Protein AF-0000000087191182 (afdb_homodimer)

Foldseek 3Di:
DLVVLVVLLVVLVCLLVVQQPPDPPPDDPPRSFNALLSLLVSLLSLVVSLVCLLQVLQLVLLVVLQVVFFQLLFWDPLNVCQQLVVLVVVVVVDDPVCCVVCSVVSSVCSNRDGGRRGDSNDQPDPPPQQALVSVQVSCVSLVADRLCVLLPPLNVCRVVSRVSSVCCVVVVDHSSRSSVVDGSVRSVVNSVSSSVSVSSVVVRSCVLSVDPVSTGPDD/DLVLLVVLLVVLVCLLVVQQPDPPPDDDPPRSFRALLSLLVSLLSLVVSLVCLQQVLQLVLLVVLQVVFFQLLFWDPLNVCQQLVVLVVVVVVDDPVCCVVCSVVSSVCSNRDGGRRGDSNDQPDPPPQFALVSVQVSCVSLVADRLCVLLPPLNVCRVVSRVSSVCCVVVVDHSSRSSVVDGSVRSVVNSVSSSVSVSSVVVRSCVLSVDPVSTGPDD

InterPro domains:
  IPR041519 RiboL-PSP-HEPN [PF18735] (5-181)

Secondary structure (DSSP, 8-state):
-HHHHHHHHHHHHHHHHHTT-----SS--------HHHHHHHHHHHHHHHHHHHHHHHHHHHHHHHHT---GGGB-HHHHHHHHHHHHHHHHTS-GGGGTTTHHHHHHHHHT-SS----TT-----SSTTSHHHHHHHHHHHTPPPHHHHHGGGGGGHHHHHHHHHHHHTTSS-HHHHHTT--HHHHHHHHHHHHHHHHHHHHHHHHHTTSGGGTB---/-HHHHHHHHHHHHHHHHHTT-----SS--------HHHHHHHHHHHHHHHHHHHHHHHHHHHHHHHHT---GGGB-HHHHHHHHHHHHHHHHTS-GGGGTTTHHHHHHHHHT-SS----TT-----SSTTSHHHHHHHHHHHTPPPHHHHHGGGGGGHHHHHHHHHHHHTTSS-HHHHHTT--HHHHHHHHHHHHHHHHHHHHHHHHHTTSGGGTB---

Organism: Streptomyces mobaraensis (NCBI:txid35621)

Structure (mmCIF, N/CA/C/O backbone):
data_AF-0000000087191182-model_v1
#
loop_
_entity.id
_entity.type
_entity.pdbx_description
1 polymer 'RiboL-PSP-HEPN domain-containing protein'
#
loop_
_atom_site.group_PDB
_atom_site.id
_atom_site.type_symbol
_atom_site.label_atom_id
_atom_site.label_alt_id
_atom_site.label_comp_id
_atom_site.label_asym_id
_atom_site.label_entity_id
_atom_site.label_seq_id
_atom_site.pdbx_PDB_ins_code
_atom_site.Cartn_x
_atom_site.Cartn_y
_atom_site.Cartn_z
_atom_site.occupancy
_atom_site.B_iso_or_equiv
_atom_site.auth_seq_id
_atom_site.auth_comp_id
_atom_site.auth_asym_id
_atom_site.auth_atom_id
_atom_site.pdbx_PDB_model_num
ATOM 1 N N . MET A 1 1 ? 7.617 31.594 4.793 1 85.62 1 MET A N 1
ATOM 2 C CA . MET A 1 1 ? 6.531 31.047 5.598 1 85.62 1 MET A CA 1
ATOM 3 C C . MET A 1 1 ? 6.227 31.938 6.793 1 85.62 1 MET A C 1
ATOM 5 O O . MET A 1 1 ? 5.07 32.281 7.043 1 85.62 1 MET A O 1
ATOM 9 N N . GLU A 1 2 ? 7.305 32.469 7.355 1 89.81 2 GLU A N 1
ATOM 10 C CA . GLU A 1 2 ? 7.137 33.312 8.555 1 89.81 2 GLU A CA 1
ATOM 11 C C . GLU A 1 2 ? 6.453 34.625 8.227 1 89.81 2 GLU A C 1
ATOM 13 O O . GLU A 1 2 ? 5.559 35.062 8.961 1 89.81 2 GLU A O 1
ATOM 18 N N . ASN A 1 3 ? 6.852 35.188 7.09 1 90.38 3 ASN A N 1
ATOM 19 C CA . ASN A 1 3 ? 6.293 36.469 6.707 1 90.38 3 ASN A CA 1
ATOM 20 C C . ASN A 1 3 ? 4.797 36.375 6.434 1 90.38 3 ASN A C 1
ATOM 22 O O . ASN A 1 3 ? 4.027 37.25 6.863 1 90.38 3 ASN A O 1
ATOM 26 N N . GLU A 1 4 ? 4.457 35.375 5.715 1 91.19 4 GLU A N 1
ATOM 27 C CA . GLU A 1 4 ? 3.043 35.188 5.422 1 91.19 4 GLU A CA 1
ATOM 28 C C . GLU A 1 4 ? 2.238 34.969 6.699 1 91.19 4 GLU A C 1
ATOM 30 O O . GLU A 1 4 ? 1.129 35.5 6.84 1 91.19 4 GLU A O 1
ATOM 35 N N . PHE A 1 5 ? 2.801 34.25 7.609 1 95.94 5 PHE A N 1
ATOM 36 C CA . PHE A 1 5 ? 2.127 33.969 8.875 1 95.94 5 PHE A CA 1
ATOM 37 C C . PHE A 1 5 ? 1.956 35.25 9.672 1 95.94 5 PHE A C 1
ATOM 39 O O . PHE A 1 5 ? 0.863 35.562 10.164 1 95.94 5 PHE A O 1
ATOM 46 N N . ARG A 1 6 ? 2.965 36.062 9.742 1 96.19 6 ARG A N 1
ATOM 47 C CA . ARG A 1 6 ? 2.922 37.344 10.484 1 96.19 6 ARG A CA 1
ATOM 48 C C . ARG A 1 6 ? 1.904 38.281 9.867 1 96.19 6 ARG A C 1
ATOM 50 O O . ARG A 1 6 ? 1.251 39.062 10.586 1 96.19 6 ARG A O 1
ATOM 57 N N . GLN A 1 7 ? 1.789 38.219 8.594 1 95.94 7 GLN A N 1
ATOM 58 C CA . GLN A 1 7 ? 0.804 39.062 7.926 1 95.94 7 GLN A CA 1
ATOM 59 C C . GLN A 1 7 ? -0.615 38.688 8.336 1 95.94 7 GLN A C 1
ATOM 61 O O . GLN A 1 7 ? -1.449 39.562 8.586 1 95.94 7 GLN A O 1
ATOM 66 N N . ARG A 1 8 ? -0.852 37.438 8.461 1 94.69 8 ARG A N 1
ATOM 67 C CA . ARG A 1 8 ? -2.18 36.969 8.852 1 94.69 8 ARG A CA 1
ATOM 68 C C . ARG A 1 8 ? -2.463 37.312 10.32 1 94.69 8 ARG A C 1
ATOM 70 O O . ARG A 1 8 ? -3.584 37.688 10.672 1 94.69 8 ARG A O 1
ATOM 77 N N . ILE A 1 9 ? -1.438 37.156 11.133 1 97.44 9 ILE A N 1
ATOM 78 C CA . ILE A 1 9 ? -1.592 37.531 12.539 1 97.44 9 ILE A CA 1
ATOM 79 C C . ILE A 1 9 ? -1.849 39 12.672 1 97.44 9 ILE A C 1
ATOM 81 O O . ILE A 1 9 ? -2.646 39.438 13.516 1 97.44 9 ILE A O 1
ATOM 85 N N . ASN A 1 10 ? -1.204 39.781 11.812 1 96.19 10 ASN A N 1
ATOM 86 C CA . ASN A 1 10 ? -1.39 41.219 11.844 1 96.19 10 ASN A CA 1
ATOM 87 C C . ASN A 1 10 ? -2.826 41.625 11.5 1 96.19 10 ASN A C 1
ATOM 89 O O . ASN A 1 10 ? -3.348 42.594 12.031 1 96.19 10 ASN A O 1
ATOM 93 N N . VAL A 1 11 ? -3.461 40.875 10.625 1 93.25 11 VAL A N 1
ATOM 94 C CA . VAL A 1 11 ? -4.867 41.125 10.305 1 93.25 11 VAL A CA 1
ATOM 95 C C . VAL A 1 11 ? -5.715 40.969 11.57 1 93.25 11 VAL A C 1
ATOM 97 O O . VAL A 1 11 ? -6.648 41.719 11.797 1 93.25 11 VAL A O 1
ATOM 100 N N . VAL A 1 12 ? -5.395 39.969 12.391 1 94.62 12 VAL A N 1
ATOM 101 C CA . VAL A 1 12 ? -6.113 39.75 13.641 1 94.62 12 VAL A CA 1
ATOM 102 C C . VAL A 1 12 ? -5.922 40.969 14.562 1 94.62 12 VAL A C 1
ATOM 104 O O . VAL A 1 12 ? -6.883 41.438 15.156 1 94.62 12 VAL A O 1
ATOM 107 N N . ARG A 1 13 ? -4.703 41.469 14.672 1 94.81 13 ARG A N 1
ATOM 108 C CA . ARG A 1 13 ? -4.398 42.625 15.516 1 94.81 13 ARG A CA 1
ATOM 109 C C . ARG A 1 13 ? -5.152 43.875 15.055 1 94.81 13 ARG A C 1
ATOM 111 O O . ARG A 1 13 ? -5.688 44.625 15.867 1 94.81 13 ARG A O 1
ATOM 118 N N . LYS A 1 14 ? -5.199 44.062 13.773 1 92.81 14 LYS A N 1
ATOM 119 C CA . LYS A 1 14 ? -5.902 45.219 13.219 1 92.81 14 LYS A CA 1
ATOM 120 C C . LYS A 1 14 ? -7.395 45.156 13.531 1 92.81 14 LYS A C 1
ATOM 122 O O . LYS A 1 14 ? -8.016 46.188 13.82 1 92.81 14 LYS A O 1
ATOM 127 N N . LEU A 1 15 ? -7.867 43.969 13.43 1 90.25 15 LEU A N 1
ATOM 128 C CA . LEU A 1 15 ? -9.273 43.781 13.758 1 90.25 15 LEU A CA 1
ATOM 129 C C . LEU A 1 15 ? -9.555 44.156 15.211 1 90.25 15 LEU A C 1
ATOM 131 O O . LEU A 1 15 ? -10.531 44.844 15.5 1 90.25 15 LEU A O 1
ATOM 135 N N . LEU A 1 16 ? -8.688 43.781 16.109 1 90.56 16 LEU A N 1
ATOM 136 C CA . LEU A 1 16 ? -8.844 44.062 17.531 1 90.56 16 LEU A CA 1
ATOM 137 C C . LEU A 1 16 ? -8.609 45.562 17.828 1 90.56 16 LEU A C 1
ATOM 139 O O . LEU A 1 16 ? -9.266 46.125 18.703 1 90.56 16 LEU A O 1
ATOM 143 N N . ASP A 1 17 ? -7.777 46.188 17.109 1 88.31 17 ASP A N 1
ATOM 144 C CA . ASP A 1 17 ? -7.445 47.594 17.297 1 88.31 17 ASP A CA 1
ATOM 145 C C . ASP A 1 17 ? -8.539 48.5 16.75 1 88.31 17 ASP A C 1
ATOM 147 O O . ASP A 1 17 ? -8.797 49.562 17.297 1 88.31 17 ASP A O 1
ATOM 151 N N . ALA A 1 18 ? -9.055 48.156 15.57 1 80.19 18 ALA A N 1
ATOM 152 C CA . ALA A 1 18 ? -10.078 48.969 14.914 1 80.19 18 ALA A CA 1
ATOM 153 C C . ALA A 1 18 ? -11.32 49.125 15.789 1 80.19 18 ALA A C 1
ATOM 155 O O . ALA A 1 18 ? -12.039 50.125 15.711 1 80.19 18 ALA A O 1
ATOM 156 N N . THR A 1 19 ? -11.594 48.25 16.531 1 66.38 19 THR A N 1
ATOM 157 C CA . THR A 1 19 ? -12.828 48.281 17.312 1 66.38 19 THR A CA 1
ATOM 158 C C . THR A 1 19 ? -12.594 48.938 18.672 1 66.38 19 THR A C 1
ATOM 160 O O . THR A 1 19 ? -13.539 49.219 19.391 1 66.38 19 THR A O 1
ATOM 163 N N . ASP A 1 20 ? -11.297 49.125 18.891 1 60.06 20 ASP A N 1
ATOM 164 C CA . ASP A 1 20 ? -10.984 49.812 20.141 1 60.06 20 ASP A CA 1
ATOM 165 C C . ASP A 1 20 ? -11.305 51.312 20.047 1 60.06 20 ASP A C 1
ATOM 167 O O . ASP A 1 20 ? -11.32 52 21.062 1 60.06 20 ASP A O 1
ATOM 171 N N . THR A 1 21 ? -11.656 51.906 18.797 1 52.31 21 THR A N 1
ATOM 172 C CA . THR A 1 21 ? -11.812 53.375 18.656 1 52.31 21 THR A CA 1
ATOM 173 C C . THR A 1 21 ? -13.203 53.812 19.125 1 52.31 21 THR A C 1
ATOM 175 O O . THR A 1 21 ? -14.164 53.719 18.359 1 52.31 21 THR A O 1
ATOM 178 N N . SER A 1 22 ? -13.836 53.375 20.078 1 44.88 22 SER A N 1
ATOM 179 C CA . SER A 1 22 ? -15.055 54.125 20.406 1 44.88 22 SER A CA 1
ATOM 180 C C . SER A 1 22 ? -14.766 55.594 20.578 1 44.88 22 SER A C 1
ATOM 182 O O . SER A 1 22 ? -13.867 55.969 21.344 1 44.88 22 SER A O 1
ATOM 184 N N . PRO A 1 23 ? -15.172 56.531 19.688 1 44.16 23 PRO A N 1
ATOM 185 C CA . PRO A 1 23 ? -15.164 57.969 20 1 44.16 23 PRO A CA 1
ATOM 186 C C . PRO A 1 23 ? -15.578 58.25 21.438 1 44.16 23 PRO A C 1
ATOM 188 O O . PRO A 1 23 ? -16.344 57.5 22.031 1 44.16 23 PRO A O 1
ATOM 191 N N . GLY A 1 24 ? -14.789 58.969 22.281 1 39.72 24 GLY A N 1
ATOM 192 C CA . GLY A 1 24 ? -15.164 59.625 23.516 1 39.72 24 GLY A CA 1
ATOM 193 C C . GLY A 1 24 ? -16.531 60.312 23.422 1 39.72 24 GLY A C 1
ATOM 194 O O . GLY A 1 24 ? -16.672 61.375 22.812 1 39.72 24 GLY A O 1
ATOM 195 N N . ALA A 1 25 ? -17.688 59.812 23.156 1 42.47 25 ALA A N 1
ATOM 196 C CA . ALA A 1 25 ? -18.75 60.656 23.656 1 42.47 25 ALA A CA 1
ATOM 197 C C . ALA A 1 25 ? -18.406 61.25 25.031 1 42.47 25 ALA A C 1
ATOM 199 O O . ALA A 1 25 ? -17.672 60.625 25.797 1 42.47 25 ALA A O 1
ATOM 200 N N . ALA A 1 26 ? -18.531 62.531 25.375 1 43.5 26 ALA A N 1
ATOM 201 C CA . ALA A 1 26 ? -18.312 63.312 26.594 1 43.5 26 ALA A CA 1
ATOM 202 C C . ALA A 1 26 ? -18.438 62.438 27.828 1 43.5 26 ALA A C 1
ATOM 204 O O . ALA A 1 26 ? -17.609 62.5 28.734 1 43.5 26 ALA A O 1
ATOM 205 N N . GLY A 1 27 ? -19.625 62.062 28.266 1 40.81 27 GLY A N 1
ATOM 206 C CA . GLY A 1 27 ? -19.844 61.75 29.672 1 40.81 27 GLY A CA 1
ATOM 207 C C . GLY A 1 27 ? -19.266 60.406 30.062 1 40.81 27 GLY A C 1
ATOM 208 O O . GLY A 1 27 ? -18.672 60.281 31.141 1 40.81 27 GLY A O 1
ATOM 209 N N . VAL A 1 28 ? -19.984 59.25 29.75 1 43.69 28 VAL A N 1
ATOM 210 C CA . VAL A 1 28 ? -19.609 58.031 30.438 1 43.69 28 VAL A CA 1
ATOM 211 C C . VAL A 1 28 ? -18.344 57.438 29.828 1 43.69 28 VAL A C 1
ATOM 213 O O . VAL A 1 28 ? -18.266 57.25 28.609 1 43.69 28 VAL A O 1
ATOM 216 N N . ASN A 1 29 ? -17.109 57.75 30.062 1 40.22 29 ASN A N 1
ATOM 217 C CA . ASN A 1 29 ? -15.766 57.219 29.922 1 40.22 29 ASN A CA 1
ATOM 218 C C . ASN A 1 29 ? -15.805 55.688 29.688 1 40.22 29 ASN A C 1
ATOM 220 O O . ASN A 1 29 ? -15.102 54.938 30.375 1 40.22 29 ASN A O 1
ATOM 224 N N . SER A 1 30 ? -16.922 55.062 29.422 1 42.69 30 SER A N 1
ATOM 225 C CA . SER A 1 30 ? -16.766 53.625 29.438 1 42.69 30 SER A CA 1
ATOM 226 C C . SER A 1 30 ? -15.883 53.156 28.297 1 42.69 30 SER A C 1
ATOM 228 O O . SER A 1 30 ? -16.062 53.562 27.156 1 42.69 30 SER A O 1
ATOM 230 N N . PRO A 1 31 ? -14.57 52.781 28.375 1 44.94 31 PRO A N 1
ATOM 231 C CA . PRO A 1 31 ? -13.727 52.188 27.344 1 44.94 31 PRO A CA 1
ATOM 232 C C . PRO A 1 31 ? -14.539 51.375 26.328 1 44.94 31 PRO A C 1
ATOM 234 O O . PRO A 1 31 ? -15.414 50.594 26.703 1 44.94 31 PRO A O 1
ATOM 237 N N . ILE A 1 32 ? -15.109 51.875 25.281 1 50.84 32 ILE A N 1
ATOM 238 C CA . ILE A 1 32 ? -15.828 51.156 24.219 1 50.84 32 ILE A CA 1
ATOM 239 C C . ILE A 1 32 ? -15.156 49.812 23.938 1 50.84 32 ILE A C 1
ATOM 241 O O . ILE A 1 32 ? -14 49.781 23.516 1 50.84 32 ILE A O 1
ATOM 245 N N . ASP A 1 33 ? -15.32 48.75 24.641 1 63.66 33 ASP A N 1
ATOM 246 C CA . ASP A 1 33 ? -14.875 47.375 24.688 1 63.66 33 ASP A CA 1
ATOM 247 C C . ASP A 1 33 ? -15.133 46.656 23.375 1 63.66 33 ASP A C 1
ATOM 249 O O . ASP A 1 33 ? -16.125 46.938 22.688 1 63.66 33 ASP A O 1
ATOM 253 N N . VAL A 1 34 ? -14.047 46.188 22.547 1 74.06 34 VAL A N 1
ATOM 254 C CA . VAL A 1 34 ? -14.18 45.312 21.391 1 74.06 34 VAL A CA 1
ATOM 255 C C . VAL A 1 34 ? -15.414 44.406 21.562 1 74.06 34 VAL A C 1
ATOM 257 O O . VAL A 1 34 ? -15.633 43.844 22.625 1 74.06 34 VAL A O 1
ATOM 260 N N . SER A 1 35 ? -16.297 44.625 20.469 1 85.38 35 SER A N 1
ATOM 261 C CA . SER A 1 35 ? -17.531 43.875 20.562 1 85.38 35 SER A CA 1
ATOM 262 C C . SER A 1 35 ? -17.25 42.375 20.781 1 85.38 35 SER A C 1
ATOM 264 O O . SER A 1 35 ? -16.188 41.906 20.391 1 85.38 35 SER A O 1
ATOM 266 N N . ARG A 1 36 ? -18.047 41.719 21.438 1 88.88 36 ARG A N 1
ATOM 267 C CA . ARG A 1 36 ? -17.953 40.25 21.641 1 88.88 36 ARG A CA 1
ATOM 268 C C . ARG A 1 36 ? -17.906 39.531 20.297 1 88.88 36 ARG A C 1
ATOM 270 O O . ARG A 1 36 ? -17.234 38.5 20.188 1 88.88 36 ARG A O 1
ATOM 277 N N . GLU A 1 37 ? -18.609 40.031 19.281 1 90.31 37 GLU A N 1
ATOM 278 C CA . GLU A 1 37 ? -18.578 39.469 17.953 1 90.31 37 GLU A CA 1
ATOM 279 C C . GLU A 1 37 ? -17.188 39.531 17.344 1 90.31 37 GLU A C 1
ATOM 281 O O . GLU A 1 37 ? -16.703 38.531 16.766 1 90.31 37 GLU A O 1
ATOM 286 N N . THR A 1 38 ? -16.625 40.656 17.5 1 92.5 38 THR A N 1
ATOM 287 C CA . THR A 1 38 ? -15.273 40.844 16.969 1 92.5 38 THR A CA 1
ATOM 288 C C . THR A 1 38 ? -14.273 39.938 17.688 1 92.5 38 THR A C 1
ATOM 290 O O . THR A 1 38 ? -13.375 39.406 17.047 1 92.5 38 THR A O 1
ATOM 293 N N . ARG A 1 39 ? -14.438 39.781 18.953 1 93.94 39 ARG A N 1
ATOM 294 C CA . ARG A 1 39 ? -13.578 38.875 19.719 1 93.94 39 ARG A CA 1
ATOM 295 C C . ARG A 1 39 ? -13.727 37.438 19.234 1 93.94 39 ARG A C 1
ATOM 297 O O . ARG A 1 39 ? -12.727 36.75 19.047 1 93.94 39 ARG A O 1
ATOM 304 N N . GLY A 1 40 ? -14.922 37.031 18.984 1 95.19 40 GLY A N 1
ATOM 305 C CA . GLY A 1 40 ? -15.156 35.719 18.422 1 95.19 40 GLY A CA 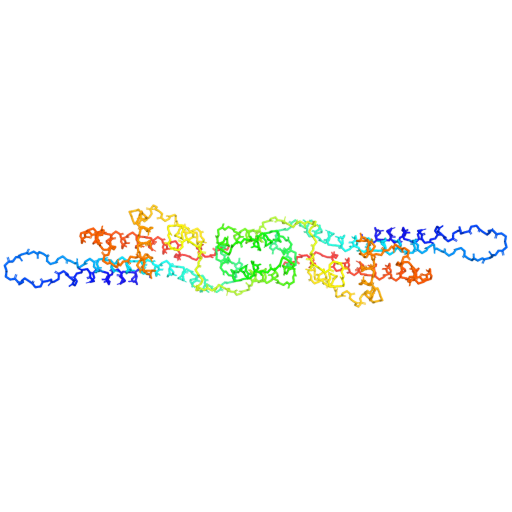1
ATOM 306 C C . GLY A 1 40 ? -14.562 35.531 17.047 1 95.19 40 GLY A C 1
ATOM 307 O O . GLY A 1 40 ? -13.961 34.5 16.75 1 95.19 40 GLY A O 1
ATOM 308 N N . LEU A 1 41 ? -14.656 36.531 16.25 1 93.88 41 LEU A N 1
ATOM 309 C CA . LEU A 1 41 ? -14.125 36.469 14.898 1 93.88 41 LEU A CA 1
ATOM 310 C C . LEU A 1 41 ? -12.602 36.438 14.906 1 93.88 41 LEU A C 1
ATOM 312 O O . LEU A 1 41 ? -11.992 35.812 14.023 1 93.88 41 LEU A O 1
ATOM 316 N N . SER A 1 42 ? -12.016 37.094 15.906 1 96.31 42 SER A N 1
ATOM 317 C CA . SER A 1 42 ? -10.562 37.031 16.031 1 96.31 42 SER A CA 1
ATOM 318 C C . SER A 1 42 ? -10.078 35.594 16.203 1 96.31 42 SER A C 1
ATOM 320 O O . SER A 1 42 ? -9.016 35.219 15.703 1 96.31 42 SER A O 1
ATOM 322 N N . ILE A 1 43 ? -10.852 34.719 16.859 1 97.19 43 ILE A N 1
ATOM 323 C CA . ILE A 1 43 ? -10.516 33.312 17.031 1 97.19 43 ILE A CA 1
ATOM 324 C C . ILE A 1 43 ? -10.586 32.594 15.68 1 97.19 43 ILE A C 1
ATOM 326 O O . ILE A 1 43 ? -9.719 31.766 15.359 1 97.19 43 ILE A O 1
ATOM 330 N N . VAL A 1 44 ? -11.523 32.906 14.883 1 96.31 44 VAL A N 1
ATOM 331 C CA . VAL A 1 44 ? -11.672 32.312 13.555 1 96.31 44 VAL A CA 1
ATOM 332 C C . VAL A 1 44 ? -10.461 32.656 12.695 1 96.31 44 VAL A C 1
ATOM 334 O O . VAL A 1 44 ? -9.906 31.812 12.016 1 96.31 44 VAL A O 1
ATOM 337 N N . LEU A 1 45 ? -10.062 33.938 12.797 1 96.44 45 LEU A N 1
ATOM 338 C CA . LEU A 1 45 ? -8.922 34.375 12.008 1 96.44 45 LEU A CA 1
ATOM 339 C C . LEU A 1 45 ? -7.625 33.781 12.516 1 96.44 45 LEU A C 1
ATOM 341 O O . LEU A 1 45 ? -6.734 33.469 11.719 1 96.44 45 LEU A O 1
ATOM 345 N N . LEU A 1 46 ? -7.527 33.656 13.797 1 97.38 46 LEU A N 1
ATOM 346 C CA . LEU A 1 46 ? -6.355 33 14.391 1 97.38 46 LEU A CA 1
ATOM 347 C C . LEU A 1 46 ? -6.223 31.562 13.906 1 97.38 46 LEU A C 1
ATOM 349 O O . LEU A 1 46 ? -5.133 31.125 13.523 1 97.38 46 LEU A O 1
ATOM 353 N N . TYR A 1 47 ? -7.301 30.875 13.836 1 97.56 47 TYR A N 1
ATOM 354 C CA . TYR A 1 47 ? -7.32 29.516 13.32 1 97.56 47 TYR A CA 1
ATOM 355 C C . TYR A 1 47 ? -6.922 29.484 11.844 1 97.56 47 TYR A C 1
ATOM 357 O O . TYR A 1 47 ? -6.16 28.609 11.422 1 97.56 47 TYR A O 1
ATOM 365 N N . ALA A 1 48 ? -7.512 30.344 11.102 1 96.88 48 ALA A N 1
ATOM 366 C CA . ALA A 1 48 ? -7.199 30.391 9.672 1 96.88 48 ALA A CA 1
ATOM 367 C C . ALA A 1 48 ? -5.699 30.562 9.445 1 96.88 48 ALA A C 1
ATOM 369 O O . ALA A 1 48 ? -5.125 29.922 8.562 1 96.88 48 ALA A O 1
ATOM 370 N N . ALA A 1 49 ? -5.086 31.453 10.211 1 97.5 49 ALA A N 1
ATOM 371 C CA . ALA A 1 49 ? -3.641 31.656 10.133 1 97.5 49 ALA A CA 1
ATOM 372 C C . ALA A 1 49 ? -2.887 30.375 10.5 1 97.5 49 ALA A C 1
ATOM 374 O O . ALA A 1 49 ? -1.912 30.016 9.844 1 97.5 49 ALA A O 1
ATOM 375 N N . TYR A 1 50 ? -3.371 29.719 11.516 1 97.81 50 TYR A N 1
ATOM 376 C CA . TYR A 1 50 ? -2.797 28.484 12.023 1 97.81 50 TYR A CA 1
ATOM 377 C C . TYR A 1 50 ? -2.891 27.375 10.992 1 97.81 50 TYR A C 1
ATOM 379 O O . TYR A 1 50 ? -1.895 26.703 10.695 1 97.81 50 TYR A O 1
ATOM 387 N N . GLU A 1 51 ? -4.027 27.188 10.422 1 97.25 51 GLU A N 1
ATOM 388 C CA . GLU A 1 51 ? -4.234 26.156 9.406 1 97.25 51 GLU A CA 1
ATOM 389 C C . GLU A 1 51 ? -3.385 26.422 8.172 1 97.25 51 GLU A C 1
ATOM 391 O O . GLU A 1 51 ? -2.766 25.5 7.625 1 97.25 51 GLU A O 1
ATOM 396 N N . ASN A 1 52 ? -3.381 27.672 7.766 1 97 52 ASN A N 1
ATOM 397 C CA . ASN A 1 52 ? -2.549 28.047 6.625 1 97 52 ASN A CA 1
ATOM 398 C C . ASN A 1 52 ? -1.072 27.781 6.895 1 97 52 ASN A C 1
ATOM 400 O O . ASN A 1 52 ? -0.343 27.344 6 1 97 52 ASN A O 1
ATOM 404 N N . LEU A 1 53 ? -0.634 28.062 8.062 1 98 53 LEU A N 1
ATOM 405 C CA . LEU A 1 53 ? 0.752 27.828 8.453 1 98 53 LEU A CA 1
ATOM 406 C C . LEU A 1 53 ? 1.11 26.344 8.32 1 98 53 LEU A C 1
ATOM 408 O O . LEU A 1 53 ? 2.113 26 7.695 1 98 53 LEU A O 1
ATOM 412 N N . LEU A 1 54 ? 0.278 25.453 8.867 1 98.19 54 LEU A N 1
ATOM 413 C CA . LEU A 1 54 ? 0.568 24.031 8.836 1 98.19 54 LEU A CA 1
ATOM 414 C C . LEU A 1 54 ? 0.59 23.5 7.402 1 98.19 54 LEU A C 1
ATOM 416 O O . LEU A 1 54 ? 1.506 22.781 7.02 1 98.19 54 LEU A O 1
ATOM 420 N N . LYS A 1 55 ? -0.386 23.859 6.66 1 97.31 55 LYS A N 1
ATOM 421 C CA . LYS A 1 55 ? -0.44 23.438 5.262 1 97.31 55 LYS A CA 1
ATOM 422 C C . LYS A 1 55 ? 0.727 24.016 4.469 1 97.31 55 LYS A C 1
ATOM 424 O O . LYS A 1 55 ? 1.275 23.344 3.586 1 97.31 55 LYS A O 1
ATOM 429 N N . GLY A 1 56 ? 1.058 25.266 4.793 1 97.19 56 GLY A N 1
ATOM 430 C CA . GLY A 1 56 ? 2.195 25.906 4.148 1 97.19 56 GLY A CA 1
ATOM 431 C C . GLY A 1 56 ? 3.512 25.203 4.441 1 97.19 56 GLY A C 1
ATOM 432 O O . GLY A 1 56 ? 4.352 25.062 3.551 1 97.19 56 GLY A O 1
ATOM 433 N N . VAL A 1 57 ? 3.699 24.844 5.664 1 97.88 57 VAL A N 1
ATOM 434 C CA . VAL A 1 57 ? 4.895 24.094 6.047 1 97.88 57 VAL A CA 1
ATOM 435 C C . VAL A 1 57 ? 4.992 22.812 5.219 1 97.88 57 VAL A C 1
ATOM 437 O O . VAL A 1 57 ? 6.035 22.547 4.621 1 97.88 57 VAL A O 1
ATOM 440 N N . SER A 1 58 ? 3.949 22.062 5.141 1 97.81 58 SER A N 1
ATOM 441 C CA . SER A 1 58 ? 3.92 20.812 4.383 1 97.81 58 SER A CA 1
ATOM 442 C C . SER A 1 58 ? 4.242 21.062 2.912 1 97.81 58 SER A C 1
ATOM 444 O O . SER A 1 58 ? 5.109 20.391 2.342 1 97.81 58 SER A O 1
ATOM 446 N N . ARG A 1 59 ? 3.598 21.984 2.354 1 97.38 59 ARG A N 1
ATOM 447 C CA . ARG A 1 59 ? 3.789 22.297 0.939 1 97.38 59 ARG A CA 1
ATOM 448 C C . ARG A 1 59 ? 5.234 22.688 0.657 1 97.38 59 ARG A C 1
ATOM 450 O O . ARG A 1 59 ? 5.84 22.203 -0.303 1 97.38 59 ARG A O 1
ATOM 457 N N . THR A 1 60 ? 5.746 23.547 1.464 1 97 60 THR A N 1
ATOM 458 C CA . THR A 1 60 ? 7.109 24.031 1.268 1 97 60 THR A CA 1
ATOM 459 C C . THR A 1 60 ? 8.117 22.891 1.368 1 97 60 THR A C 1
ATOM 461 O O . THR A 1 60 ? 9.039 22.797 0.555 1 97 60 THR A O 1
ATOM 464 N N . LEU A 1 61 ? 7.969 22.078 2.348 1 97.5 61 LEU A N 1
ATOM 465 C CA . LEU A 1 61 ? 8.875 20.938 2.512 1 97.5 61 LEU A CA 1
ATOM 466 C C . LEU A 1 61 ? 8.812 20.016 1.303 1 97.5 61 LEU A C 1
ATOM 468 O O . LEU A 1 61 ? 9.844 19.578 0.791 1 97.5 61 LEU A O 1
ATOM 472 N N . LEU A 1 62 ? 7.641 19.75 0.814 1 97.69 62 LEU A N 1
ATOM 473 C CA . LEU A 1 62 ? 7.473 18.844 -0.322 1 97.69 62 LEU A CA 1
ATOM 474 C C . LEU A 1 62 ? 7.996 19.484 -1.604 1 97.69 62 LEU A C 1
ATOM 476 O O . LEU A 1 62 ? 8.625 18.812 -2.426 1 97.69 62 LEU A O 1
ATOM 480 N N . GLU A 1 63 ? 7.742 20.75 -1.745 1 97 63 GLU A N 1
ATOM 481 C CA . GLU A 1 63 ? 8.289 21.453 -2.898 1 97 63 GLU A CA 1
ATOM 482 C C . GLU A 1 63 ? 9.812 21.438 -2.887 1 97 63 GLU A C 1
ATOM 484 O O . GLU A 1 63 ? 10.445 21.266 -3.932 1 97 63 GLU A O 1
ATOM 489 N N . SER A 1 64 ? 10.352 21.672 -1.757 1 96.44 64 SER A N 1
ATOM 490 C CA . SER A 1 64 ? 11.805 21.625 -1.632 1 96.44 64 SER A CA 1
ATOM 491 C C . SER A 1 64 ? 12.344 20.25 -2.021 1 96.44 64 SER A C 1
ATOM 493 O O . SER A 1 64 ? 13.367 20.156 -2.713 1 96.44 64 SER A O 1
ATOM 495 N N . ALA A 1 65 ? 11.695 19.219 -1.585 1 96.12 65 ALA A N 1
ATOM 496 C CA . ALA A 1 65 ? 12.102 17.859 -1.941 1 96.12 65 ALA A CA 1
ATOM 497 C C . ALA A 1 65 ? 12.047 17.656 -3.451 1 96.12 65 ALA A C 1
ATOM 499 O O . ALA A 1 65 ? 12.961 17.062 -4.039 1 96.12 65 ALA A O 1
ATOM 500 N N . THR A 1 66 ? 11 18.109 -4.105 1 95.38 66 THR A N 1
ATOM 501 C CA . THR A 1 66 ? 10.805 17.938 -5.539 1 95.38 66 THR A CA 1
ATOM 502 C C . THR A 1 66 ? 11.859 18.703 -6.324 1 95.38 66 THR A C 1
ATOM 504 O O . 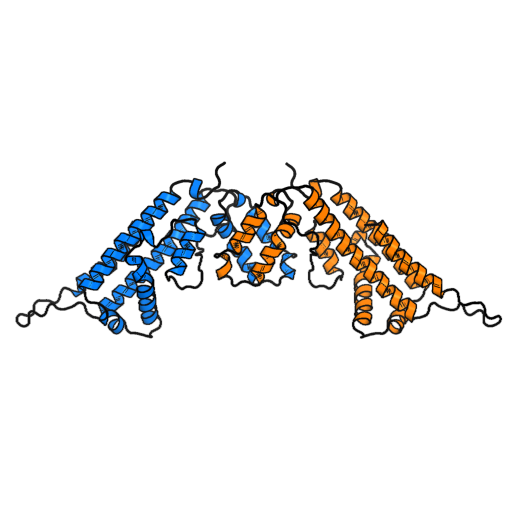THR A 1 66 ? 12.289 18.281 -7.395 1 95.38 66 THR A O 1
ATOM 507 N N . GLN A 1 67 ? 12.312 19.75 -5.789 1 94.5 67 GLN A N 1
ATOM 508 C CA . GLN A 1 67 ? 13.266 20.625 -6.469 1 94.5 67 GLN A CA 1
ATOM 509 C C . GLN A 1 67 ? 14.648 19.984 -6.531 1 94.5 67 GLN A C 1
ATOM 511 O O . GLN A 1 67 ? 15.5 20.406 -7.312 1 94.5 67 GLN A O 1
ATOM 516 N N . LEU A 1 68 ? 14.852 19.031 -5.695 1 92.88 68 LEU A N 1
ATOM 517 C CA . LEU A 1 68 ? 16.125 18.344 -5.727 1 92.88 68 LEU A CA 1
ATOM 518 C C . LEU A 1 68 ? 16.281 17.531 -7.012 1 92.88 68 LEU A C 1
ATOM 520 O O . LEU A 1 68 ? 17.391 17.125 -7.367 1 92.88 68 LEU A O 1
ATOM 524 N N . LYS A 1 69 ? 15.203 17.203 -7.695 1 91.62 69 LYS A N 1
ATOM 525 C CA . LYS A 1 69 ? 15.18 16.453 -8.953 1 91.62 69 LYS A CA 1
ATOM 526 C C . LYS A 1 69 ? 15.852 15.102 -8.797 1 91.62 69 LYS A C 1
ATOM 528 O O . LYS A 1 69 ? 16.688 14.711 -9.625 1 91.62 69 LYS A O 1
ATOM 533 N N . LEU A 1 70 ? 15.523 14.477 -7.66 1 91.62 70 LEU A N 1
ATOM 534 C CA . LEU A 1 70 ? 16 13.133 -7.383 1 91.62 70 LEU A CA 1
ATOM 535 C C . LEU A 1 70 ? 14.898 12.102 -7.594 1 91.62 70 LEU A C 1
ATOM 537 O O . LEU A 1 70 ? 13.719 12.438 -7.504 1 91.62 70 LEU A O 1
ATOM 541 N N . GLY A 1 71 ? 15.352 10.891 -7.949 1 91.88 71 GLY A N 1
ATOM 542 C CA . GLY A 1 71 ? 14.406 9.789 -7.906 1 91.88 71 GLY A CA 1
ATOM 543 C C . GLY A 1 71 ? 13.898 9.492 -6.508 1 91.88 71 GLY A C 1
ATOM 544 O O . GLY A 1 71 ? 14.578 9.781 -5.52 1 91.88 71 GLY A O 1
ATOM 545 N N . ASN A 1 72 ? 12.75 8.859 -6.406 1 92.75 72 ASN A N 1
ATOM 546 C CA . ASN A 1 72 ? 12.102 8.609 -5.125 1 92.75 72 ASN A CA 1
ATOM 547 C C . ASN A 1 72 ? 12.977 7.766 -4.207 1 92.75 72 ASN A C 1
ATOM 549 O O . ASN A 1 72 ? 12.992 7.98 -2.992 1 92.75 72 ASN A O 1
ATOM 553 N N . ARG A 1 73 ? 13.719 6.895 -4.758 1 88.56 73 ARG A N 1
ATOM 554 C CA . ARG A 1 73 ? 14.508 5.953 -3.969 1 88.56 73 ARG A CA 1
ATOM 555 C C . ARG A 1 73 ? 15.633 6.672 -3.225 1 88.56 73 ARG A C 1
ATOM 557 O O . ARG A 1 73 ? 16.203 6.129 -2.273 1 88.56 73 ARG A O 1
ATOM 564 N N . ARG A 1 74 ? 15.961 7.816 -3.68 1 90.88 74 ARG A N 1
ATOM 565 C CA . ARG A 1 74 ? 17.078 8.555 -3.088 1 90.88 74 ARG A CA 1
ATOM 566 C C . ARG A 1 74 ? 16.594 9.484 -1.98 1 90.88 74 ARG A C 1
ATOM 568 O O . ARG A 1 74 ? 17.391 10.094 -1.276 1 90.88 74 ARG A O 1
ATOM 575 N N . LEU A 1 75 ? 15.344 9.609 -1.87 1 93.56 75 LEU A N 1
ATOM 576 C CA . LEU A 1 75 ? 14.758 10.438 -0.82 1 93.56 75 LEU A CA 1
ATOM 577 C C . LEU A 1 75 ? 14.711 9.68 0.505 1 93.56 75 LEU A C 1
ATOM 579 O O . LEU A 1 75 ? 14.758 8.453 0.524 1 93.56 75 LEU A O 1
ATOM 583 N N . LYS A 1 76 ? 14.656 10.43 1.558 1 92.75 76 LYS A N 1
ATOM 584 C CA . LYS A 1 76 ? 14.43 9.805 2.857 1 92.75 76 LYS A CA 1
ATOM 585 C C . LYS A 1 76 ? 13.055 9.148 2.92 1 92.75 76 LYS A C 1
ATOM 587 O O . LYS A 1 76 ? 12.133 9.555 2.211 1 92.75 76 LYS A O 1
ATOM 592 N N . PRO A 1 77 ? 12.883 8.156 3.785 1 90.31 77 PRO A N 1
ATOM 593 C CA . PRO A 1 77 ? 11.641 7.383 3.871 1 90.31 77 PRO A CA 1
ATOM 594 C C . PRO A 1 77 ? 10.406 8.266 4.043 1 90.31 77 PRO A C 1
ATOM 596 O O . PRO A 1 77 ? 9.352 7.977 3.479 1 90.31 77 PRO A O 1
ATOM 599 N N . GLU A 1 78 ? 10.586 9.344 4.785 1 90.75 78 GLU A N 1
ATOM 600 C CA . GLU A 1 78 ? 9.469 10.258 5.012 1 90.75 78 GLU A CA 1
ATOM 601 C C . GLU A 1 78 ? 8.945 10.82 3.691 1 90.75 78 GLU A C 1
ATOM 603 O O . GLU A 1 78 ? 7.73 10.852 3.467 1 90.75 78 GLU A O 1
ATOM 608 N N . PHE A 1 79 ? 9.836 11.117 2.854 1 94.5 79 PHE A N 1
ATOM 609 C CA . PHE A 1 79 ? 9.453 11.758 1.598 1 94.5 79 PHE A CA 1
ATOM 610 C C . PHE A 1 79 ? 9.078 10.711 0.552 1 94.5 79 PHE A C 1
ATOM 612 O O . PHE A 1 79 ? 8.266 10.977 -0.333 1 94.5 79 PHE A O 1
ATOM 619 N N . GLN A 1 80 ? 9.648 9.516 0.676 1 93.94 80 GLN A N 1
ATOM 620 C CA . GLN A 1 80 ? 9.219 8.422 -0.186 1 93.94 80 GLN A CA 1
ATOM 621 C C . GLN A 1 80 ? 7.742 8.109 0.004 1 93.94 80 GLN A C 1
ATOM 623 O O . GLN A 1 80 ? 7.035 7.805 -0.961 1 93.94 80 GLN A O 1
ATOM 628 N N . LEU A 1 81 ? 7.332 8.188 1.203 1 93.94 81 LEU A N 1
ATOM 629 C CA . LEU A 1 81 ? 5.93 7.941 1.521 1 93.94 81 LEU A CA 1
ATOM 630 C C . LEU A 1 81 ? 5.02 8.891 0.747 1 93.94 81 LEU A C 1
ATOM 632 O O . LEU A 1 81 ? 3.994 8.469 0.205 1 93.94 81 LEU A O 1
ATOM 636 N N . PHE A 1 82 ? 5.441 10.117 0.639 1 94.94 82 PHE A N 1
ATOM 637 C CA . PHE A 1 82 ? 4.645 11.094 -0.095 1 94.94 82 PHE A CA 1
ATOM 638 C C . PHE A 1 82 ? 4.625 10.766 -1.584 1 94.94 82 PHE A C 1
ATOM 640 O O . PHE A 1 82 ? 3.621 10.992 -2.262 1 94.94 82 PHE A O 1
ATOM 647 N N . ALA A 1 83 ? 5.711 10.242 -2.039 1 94 83 ALA A N 1
ATOM 648 C CA . ALA A 1 83 ? 5.832 9.93 -3.461 1 94 83 ALA A CA 1
ATOM 649 C C . ALA A 1 83 ? 4.883 8.805 -3.861 1 94 83 ALA A C 1
ATOM 651 O O . ALA A 1 83 ? 4.414 8.75 -5 1 94 83 ALA A O 1
ATOM 652 N N . VAL A 1 84 ? 4.578 7.934 -2.904 1 93.44 84 VAL A N 1
ATOM 653 C CA . VAL A 1 84 ? 3.781 6.77 -3.273 1 93.44 84 VAL A CA 1
ATOM 654 C C . VAL A 1 84 ? 2.41 6.848 -2.604 1 93.44 84 VAL A C 1
ATOM 656 O O . VAL A 1 84 ? 1.62 5.902 -2.682 1 93.44 84 VAL A O 1
ATOM 659 N N . HIS A 1 85 ? 2.113 7.926 -1.966 1 92.62 85 HIS A N 1
ATOM 660 C CA . HIS A 1 85 ? 0.898 8.062 -1.169 1 92.62 85 HIS A CA 1
ATOM 661 C C . HIS A 1 85 ? -0.345 7.785 -2.008 1 92.62 85 HIS A C 1
ATOM 663 O O . HIS A 1 85 ? -1.233 7.043 -1.582 1 92.62 85 HIS A O 1
ATOM 669 N N . SER A 1 86 ? -0.423 8.359 -3.131 1 91.69 86 SER A N 1
ATOM 670 C CA . SER A 1 86 ? -1.606 8.188 -3.971 1 91.69 86 SER A CA 1
ATOM 671 C C . SER A 1 86 ? -1.822 6.723 -4.336 1 91.69 86 SER A C 1
ATOM 673 O O . SER A 1 86 ? -2.959 6.254 -4.383 1 91.69 86 SER A O 1
ATOM 675 N N . LYS A 1 87 ? -0.78 6.02 -4.574 1 92.31 87 LYS A N 1
ATOM 676 C CA . LYS A 1 87 ? -0.865 4.598 -4.906 1 92.31 87 LYS A CA 1
ATOM 677 C C . LYS A 1 87 ? -1.274 3.775 -3.688 1 92.31 87 LYS A C 1
ATOM 679 O O . LYS A 1 87 ? -2.092 2.859 -3.797 1 92.31 87 LYS A O 1
ATOM 684 N N . LEU A 1 88 ? -0.726 4.074 -2.576 1 92.44 88 LEU A N 1
ATOM 685 C CA . LEU A 1 88 ? -1.096 3.391 -1.341 1 92.44 88 LEU A CA 1
ATOM 686 C C . LEU A 1 88 ? -2.561 3.641 -0.999 1 92.44 88 LEU A C 1
ATOM 688 O O . LEU A 1 88 ? -3.271 2.723 -0.586 1 92.44 88 LEU A O 1
ATOM 692 N N . ARG A 1 89 ? -2.92 4.867 -1.168 1 90.56 89 ARG A N 1
ATOM 693 C CA . ARG A 1 89 ? -4.312 5.215 -0.91 1 90.56 89 ARG A CA 1
ATOM 694 C C . ARG A 1 89 ? -5.25 4.426 -1.82 1 90.56 89 ARG A C 1
ATOM 696 O O . ARG A 1 89 ? -6.293 3.939 -1.376 1 90.56 89 ARG A O 1
ATOM 703 N N . ALA A 1 90 ? -4.914 4.324 -3.043 1 89.25 90 ALA A N 1
ATOM 704 C CA . ALA A 1 90 ? -5.711 3.547 -3.988 1 89.25 90 ALA A CA 1
ATOM 705 C C . ALA A 1 90 ? -5.828 2.092 -3.541 1 89.25 90 ALA A C 1
ATOM 707 O O . ALA A 1 90 ? -6.875 1.466 -3.717 1 89.25 90 ALA A O 1
ATOM 708 N N . LEU A 1 91 ? -4.812 1.578 -2.947 1 87.75 91 LEU A N 1
ATOM 709 C CA . LEU A 1 91 ? -4.781 0.197 -2.48 1 87.75 91 LEU A CA 1
ATOM 710 C C . LEU A 1 91 ? -5.785 -0.018 -1.352 1 87.75 91 LEU A C 1
ATOM 712 O O . LEU A 1 91 ? -6.367 -1.097 -1.232 1 87.75 91 LEU A O 1
ATOM 716 N N . THR A 1 92 ? -5.922 1.004 -0.526 1 85.69 92 THR A N 1
ATOM 717 C CA . THR A 1 92 ? -6.84 0.875 0.599 1 85.69 92 THR A CA 1
ATOM 718 C C . THR A 1 92 ? -8.266 0.645 0.107 1 85.69 92 THR A C 1
ATOM 720 O O . THR A 1 92 ? -9.094 0.074 0.823 1 85.69 92 THR A O 1
ATOM 723 N N . ASP A 1 93 ? -8.539 0.969 -1.059 1 84.56 93 ASP A N 1
ATOM 724 C CA . ASP A 1 93 ? -9.883 0.847 -1.625 1 84.56 93 ASP A CA 1
ATOM 725 C C . ASP A 1 93 ? -9.961 -0.338 -2.584 1 84.56 93 ASP A C 1
ATOM 727 O O . ASP A 1 93 ? -10.969 -0.518 -3.27 1 84.56 93 ASP A O 1
ATOM 731 N N . THR A 1 94 ? -8.945 -1.075 -2.707 1 83.94 94 THR A N 1
ATOM 732 C CA . THR A 1 94 ? -8.883 -2.16 -3.68 1 83.94 94 THR A CA 1
ATOM 733 C C . THR A 1 94 ? -8.961 -3.516 -2.982 1 83.94 94 THR A C 1
ATOM 735 O O . THR A 1 94 ? -8.367 -3.707 -1.917 1 83.94 94 THR A O 1
ATOM 738 N N . PRO A 1 95 ? -9.734 -4.395 -3.627 1 84.19 95 PRO A N 1
ATOM 739 C CA . PRO A 1 95 ? -9.711 -5.75 -3.074 1 84.19 95 PRO A CA 1
ATOM 740 C C . PRO A 1 95 ? -8.305 -6.34 -3.021 1 84.19 95 PRO A C 1
ATOM 742 O O . PRO A 1 95 ? -7.477 -6.047 -3.885 1 84.19 95 PRO A O 1
ATOM 745 N N . ALA A 1 96 ? -8.047 -7.168 -2.041 1 80.19 96 ALA A N 1
ATOM 746 C CA . ALA A 1 96 ? -6.73 -7.738 -1.779 1 80.19 96 ALA A CA 1
ATOM 747 C C . ALA A 1 96 ? -6.203 -8.484 -3.002 1 80.19 96 ALA A C 1
ATOM 749 O O . ALA A 1 96 ? -5 -8.477 -3.27 1 80.19 96 ALA A O 1
ATOM 750 N N . LYS A 1 97 ? -7.074 -9.039 -3.756 1 81.81 97 LYS A N 1
ATOM 751 C CA . LYS A 1 97 ? -6.68 -9.82 -4.922 1 81.81 97 LYS A CA 1
ATOM 752 C C . LYS A 1 97 ? -6.031 -8.938 -5.984 1 81.81 97 LYS A C 1
ATOM 754 O O . LYS A 1 97 ? -5.238 -9.414 -6.797 1 81.81 97 LYS A O 1
ATOM 759 N N . GLN A 1 98 ? -6.32 -7.672 -5.891 1 85.5 98 GLN A N 1
ATOM 760 C CA . GLN A 1 98 ? -5.832 -6.738 -6.902 1 85.5 98 GLN A CA 1
ATOM 761 C C . GLN A 1 98 ? -4.395 -6.32 -6.617 1 85.5 98 GLN A C 1
ATOM 763 O O . GLN A 1 98 ? -3.75 -5.688 -7.457 1 85.5 98 GLN A O 1
ATOM 768 N N . ILE A 1 99 ? -3.949 -6.695 -5.445 1 89.56 99 ILE A N 1
ATOM 769 C CA . ILE A 1 99 ? -2.561 -6.383 -5.117 1 89.56 99 ILE A CA 1
ATOM 770 C C . ILE A 1 99 ? -1.634 -7.012 -6.156 1 89.56 99 ILE A C 1
ATOM 772 O O . ILE A 1 99 ? -0.663 -6.387 -6.59 1 89.56 99 ILE A O 1
ATOM 776 N N . TRP A 1 100 ? -2.033 -8.172 -6.656 1 89.5 100 TRP A N 1
ATOM 777 C CA . TRP A 1 100 ? -1.196 -8.914 -7.594 1 89.5 100 TRP A CA 1
ATOM 778 C C . TRP A 1 100 ? -1.408 -8.422 -9.023 1 89.5 100 TRP A C 1
ATOM 780 O O . TRP A 1 100 ? -0.543 -8.602 -9.883 1 89.5 100 TRP A O 1
ATOM 790 N N . LYS A 1 101 ? -2.6 -7.852 -9.258 1 80 101 LYS A N 1
ATOM 791 C CA . LYS A 1 101 ? -3.002 -7.465 -10.609 1 80 101 LYS A CA 1
ATOM 792 C C . LYS A 1 101 ? -2.619 -6.016 -10.898 1 80 101 LYS A C 1
ATOM 794 O O . LYS A 1 101 ? -3.332 -5.312 -11.617 1 80 101 LYS A O 1
ATOM 799 N N . GLY A 1 102 ? -1.642 -5.512 -10.289 1 85.44 102 GLY A N 1
ATOM 800 C CA . GLY A 1 102 ? -1.153 -4.223 -10.75 1 85.44 102 GLY A CA 1
ATOM 801 C C . GLY A 1 102 ? -0.982 -3.217 -9.625 1 85.44 102 GLY A C 1
ATOM 802 O O . GLY A 1 102 ? -0.046 -2.416 -9.641 1 85.44 102 GLY A O 1
ATOM 803 N N . ALA A 1 103 ? -1.925 -3.268 -8.625 1 87.12 103 ALA A N 1
ATOM 804 C CA . ALA A 1 103 ? -1.877 -2.256 -7.578 1 87.12 103 ALA A CA 1
ATOM 805 C C . ALA A 1 103 ? -0.554 -2.312 -6.82 1 87.12 103 ALA A C 1
ATOM 807 O O . ALA A 1 103 ? 0.074 -1.28 -6.574 1 87.12 103 ALA A O 1
ATOM 808 N N . GLY A 1 104 ? -0.231 -3.477 -6.5 1 90.19 104 GLY A N 1
ATOM 809 C CA . GLY A 1 104 ? 1.037 -3.643 -5.809 1 90.19 104 GLY A CA 1
ATOM 810 C C . GLY A 1 104 ? 2.232 -3.238 -6.648 1 90.19 104 GLY A C 1
ATOM 811 O O . GLY A 1 104 ? 3.141 -2.561 -6.16 1 90.19 104 GLY A O 1
ATOM 812 N N . ARG A 1 105 ? 2.191 -3.609 -7.863 1 90 105 ARG A N 1
ATOM 813 C CA . ARG A 1 105 ? 3.275 -3.283 -8.781 1 90 105 ARG A CA 1
ATOM 814 C C . ARG A 1 105 ? 3.408 -1.773 -8.961 1 90 105 ARG A C 1
ATOM 816 O O . ARG A 1 105 ? 4.52 -1.249 -9.047 1 90 105 ARG A O 1
ATOM 823 N N . SER A 1 106 ? 2.291 -1.141 -8.992 1 92.38 106 SER A N 1
ATOM 824 C CA . SER A 1 106 ? 2.305 0.309 -9.164 1 92.38 106 SER A CA 1
ATOM 825 C C . SER A 1 106 ? 3.023 0.994 -8.008 1 92.38 106 SER A C 1
ATOM 827 O O . SER A 1 106 ? 3.705 2.002 -8.203 1 92.38 106 SER A O 1
ATOM 829 N N . VAL A 1 107 ? 2.842 0.495 -6.824 1 92.81 107 VAL A N 1
ATOM 830 C CA . VAL A 1 107 ? 3.508 1.039 -5.645 1 92.81 107 VAL A CA 1
ATOM 831 C C . VAL A 1 107 ? 5.02 0.861 -5.777 1 92.81 107 VAL A C 1
ATOM 833 O O . VAL A 1 107 ? 5.781 1.811 -5.578 1 92.81 107 VAL A O 1
ATOM 836 N N . ILE A 1 108 ? 5.441 -0.315 -6.152 1 92.19 108 ILE A N 1
ATOM 837 C CA . ILE A 1 108 ? 6.859 -0.637 -6.277 1 92.19 108 ILE A CA 1
ATOM 838 C C . ILE A 1 108 ? 7.488 0.214 -7.379 1 92.19 108 ILE A C 1
ATOM 840 O O . ILE A 1 108 ? 8.539 0.822 -7.18 1 92.19 108 ILE A O 1
ATOM 844 N N . GLU A 1 109 ? 6.805 0.269 -8.477 1 90.62 109 GLU A N 1
ATOM 845 C CA . GLU A 1 109 ? 7.309 1.045 -9.602 1 90.62 109 GLU A CA 1
ATOM 846 C C . GLU A 1 109 ? 7.453 2.52 -9.242 1 90.62 109 GLU A C 1
ATOM 848 O O . GLU A 1 109 ? 8.414 3.174 -9.648 1 90.62 109 GLU A O 1
ATOM 853 N N . ALA A 1 110 ? 6.551 2.998 -8.531 1 91.38 110 ALA A N 1
ATOM 854 C CA . ALA A 1 110 ? 6.609 4.398 -8.109 1 91.38 110 ALA A CA 1
ATOM 855 C C . ALA A 1 110 ? 7.797 4.648 -7.188 1 91.38 110 ALA A C 1
ATOM 857 O O . ALA A 1 110 ? 8.484 5.664 -7.309 1 91.38 110 ALA A O 1
ATOM 858 N N . LEU A 1 111 ? 7.996 3.77 -6.305 1 90.5 111 LEU A N 1
ATOM 859 C CA . LEU A 1 111 ? 9.062 3.932 -5.324 1 90.5 111 LEU A CA 1
ATOM 860 C C . LEU A 1 111 ? 10.43 3.916 -6.004 1 90.5 111 LEU A C 1
ATOM 862 O O . LEU A 1 111 ? 11.344 4.629 -5.586 1 90.5 111 LEU A O 1
ATOM 866 N N . PHE A 1 112 ? 10.547 3.17 -7.035 1 87.38 112 PHE A N 1
ATOM 867 C CA . PHE A 1 112 ? 11.844 3.014 -7.684 1 87.38 112 PHE A CA 1
ATOM 868 C C . PHE A 1 112 ? 11.914 3.844 -8.961 1 87.38 112 PHE A C 1
ATOM 870 O O . PHE A 1 112 ? 12.836 3.68 -9.758 1 87.38 112 PHE A O 1
ATOM 877 N N . GLY A 1 113 ? 10.906 4.652 -9.055 1 83.06 113 GLY A N 1
ATOM 878 C CA . GLY A 1 113 ? 10.906 5.551 -10.203 1 83.06 113 GLY A CA 1
ATOM 879 C C . GLY A 1 113 ? 12.094 6.496 -10.227 1 83.06 113 GLY A C 1
ATOM 880 O O . GLY A 1 113 ? 12.578 6.91 -9.172 1 83.06 113 GLY A O 1
ATOM 881 N N . LYS A 1 114 ? 12.422 6.863 -11.445 1 83.69 114 LYS A N 1
ATOM 882 C CA . LYS A 1 114 ? 13.594 7.715 -11.648 1 83.69 114 LYS A CA 1
ATOM 883 C C . LYS A 1 114 ? 13.258 9.18 -11.383 1 83.69 114 LYS A C 1
ATOM 885 O O . LYS A 1 114 ? 14.156 9.992 -11.133 1 83.69 114 LYS A O 1
ATOM 890 N N . SER A 1 115 ? 12.047 9.516 -11.492 1 87.75 115 SER A N 1
ATOM 891 C CA . SER A 1 115 ? 11.633 10.898 -11.25 1 87.75 115 SER A CA 1
ATOM 892 C C . SER A 1 115 ? 10.812 11.008 -9.969 1 87.75 115 SER A C 1
ATOM 894 O O . SER A 1 115 ? 10.133 10.062 -9.57 1 87.75 115 SER A O 1
ATOM 896 N N . CYS A 1 116 ? 10.992 12.133 -9.398 1 89.38 116 CYS A N 1
ATOM 897 C CA . CYS A 1 116 ? 10.227 12.414 -8.18 1 89.38 116 CYS A CA 1
ATOM 898 C C . CYS A 1 116 ? 8.742 12.516 -8.484 1 89.38 116 CYS A C 1
ATOM 900 O O . CYS A 1 116 ? 8.328 13.234 -9.398 1 89.38 116 CYS A O 1
ATOM 902 N N . SER A 1 117 ? 7.926 11.789 -7.777 1 90.69 117 SER A N 1
ATOM 903 C CA . SER A 1 117 ? 6.488 11.766 -8.023 1 90.69 117 SER A CA 1
ATOM 904 C C . SER A 1 117 ? 5.719 12.383 -6.859 1 90.69 117 SER A C 1
ATOM 906 O O . SER A 1 117 ? 4.52 12.133 -6.699 1 90.69 117 SER A O 1
ATOM 908 N N . ILE A 1 118 ? 6.355 13.156 -6.098 1 95.06 118 ILE A N 1
ATOM 909 C CA . ILE A 1 118 ? 5.723 13.773 -4.934 1 95.06 118 ILE A CA 1
ATOM 910 C C . ILE A 1 118 ? 4.719 14.828 -5.391 1 95.06 118 ILE A C 1
ATOM 912 O O . ILE A 1 118 ? 5.031 15.664 -6.238 1 95.06 118 ILE A O 1
ATOM 916 N N . ASN A 1 119 ? 3.498 14.758 -4.91 1 93.69 119 ASN A N 1
ATOM 917 C CA . ASN A 1 119 ? 2.516 15.836 -4.984 1 93.69 119 ASN A CA 1
ATOM 918 C C . ASN A 1 119 ? 2.65 16.797 -3.807 1 93.69 119 ASN A C 1
ATOM 920 O O . ASN A 1 119 ? 2.328 16.438 -2.67 1 93.69 119 ASN A O 1
ATOM 924 N N . SER A 1 120 ? 3.041 17.984 -4.086 1 95.38 120 SER A N 1
ATOM 925 C CA . SER A 1 120 ? 3.348 18.938 -3.023 1 95.38 120 SER A CA 1
ATOM 926 C C . SER A 1 120 ? 2.076 19.453 -2.357 1 95.38 120 SER A C 1
ATOM 928 O O . SER A 1 120 ? 2.137 20.125 -1.319 1 95.38 120 SER A O 1
ATOM 930 N N . ASN A 1 121 ? 0.896 19.109 -2.898 1 94.25 121 ASN A N 1
ATOM 931 C CA . ASN A 1 121 ? -0.364 19.594 -2.354 1 94.25 121 ASN A CA 1
ATOM 932 C C . ASN A 1 121 ? -0.957 18.625 -1.339 1 94.25 121 ASN A C 1
ATOM 934 O O . ASN A 1 121 ? -1.984 18.906 -0.723 1 94.25 121 ASN A O 1
ATOM 938 N N . ILE A 1 122 ? -0.208 17.562 -1.154 1 94.38 122 ILE A N 1
ATOM 939 C CA . ILE A 1 122 ? -0.723 16.578 -0.215 1 94.38 122 ILE A CA 1
ATOM 940 C C . ILE A 1 122 ? -0.429 17.016 1.216 1 94.38 122 ILE A C 1
ATOM 942 O O . ILE A 1 122 ? 0.66 17.516 1.505 1 94.38 122 ILE A O 1
ATOM 946 N N . PHE A 1 123 ? -1.444 16.984 2.041 1 95.5 123 PHE A N 1
ATOM 947 C CA . PHE A 1 123 ? -1.313 17.219 3.475 1 95.5 123 PHE A CA 1
ATOM 948 C C . PHE A 1 123 ? -1.563 15.938 4.258 1 95.5 123 PHE A C 1
ATOM 950 O O . PHE A 1 123 ? -2.551 15.242 4.02 1 95.5 123 PHE A O 1
ATOM 957 N N . PRO A 1 124 ? -0.65 15.539 5.094 1 94.69 124 PRO A N 1
ATOM 958 C CA . PRO A 1 124 ? -0.823 14.297 5.855 1 94.69 124 PRO A CA 1
ATOM 959 C C . PRO A 1 124 ? -1.888 14.422 6.945 1 94.69 124 PRO A C 1
ATOM 961 O O . PRO A 1 124 ? -1.559 14.461 8.133 1 94.69 124 PRO A O 1
ATOM 964 N N . ASN A 1 125 ? -3.035 14.336 6.52 1 92.31 125 ASN A N 1
ATOM 965 C CA . ASN A 1 125 ? -4.191 14.445 7.402 1 92.31 125 ASN A CA 1
ATOM 966 C C . ASN A 1 125 ? -4.41 13.172 8.211 1 92.31 125 ASN A C 1
ATOM 968 O O . ASN A 1 125 ? -4.547 12.086 7.637 1 92.31 125 ASN A O 1
ATOM 972 N N . ASP A 1 126 ? -4.504 13.297 9.516 1 90.31 126 ASP A N 1
ATOM 973 C CA . ASP A 1 126 ? -4.688 12.125 10.359 1 90.31 126 ASP A CA 1
ATOM 974 C C . ASP A 1 126 ? -6.133 12.008 10.836 1 90.31 126 ASP A C 1
ATOM 976 O O . ASP A 1 126 ? -6.473 11.109 11.602 1 90.31 126 ASP A O 1
ATOM 980 N N . GLY A 1 127 ? -6.918 12.992 10.508 1 88.69 127 GLY A N 1
ATOM 981 C CA . GLY A 1 127 ? -8.336 12.953 10.844 1 88.69 127 GLY A CA 1
ATOM 982 C C . GLY A 1 127 ? -8.672 13.68 12.133 1 88.69 127 GLY A C 1
ATOM 983 O O . GLY A 1 127 ? -9.836 13.727 12.539 1 88.69 127 GLY A O 1
ATOM 984 N N . SER A 1 128 ? -7.715 14.297 12.773 1 90.31 128 SER A N 1
ATOM 985 C CA . SER A 1 128 ? -7.965 14.953 14.055 1 90.31 128 SER A CA 1
ATOM 986 C C . SER A 1 128 ? -8.328 16.422 13.859 1 90.31 128 SER A C 1
ATOM 988 O O . SER A 1 128 ? -8.383 17.188 14.828 1 90.31 128 SER A O 1
ATOM 990 N N . HIS A 1 129 ? -8.523 16.891 12.695 1 89.56 129 HIS A N 1
ATOM 991 C CA . HIS A 1 129 ? -9.094 18.188 12.336 1 89.56 129 HIS A CA 1
ATOM 992 C C . HIS A 1 129 ? -8.219 19.328 12.844 1 89.56 129 HIS A C 1
ATOM 994 O O . HIS A 1 129 ? -8.719 20.266 13.477 1 89.56 129 HIS A O 1
ATOM 1000 N N . MET A 1 130 ? -6.934 19.266 12.812 1 95.88 130 MET A N 1
ATOM 1001 C CA . MET A 1 130 ? -5.941 20.297 13.062 1 95.88 130 MET A CA 1
ATOM 1002 C C . MET A 1 130 ? -5.711 20.484 14.555 1 95.88 130 MET A C 1
ATOM 1004 O O . MET A 1 130 ? -5.145 21.5 14.984 1 95.88 130 MET A O 1
ATOM 1008 N N . LYS A 1 131 ? -6.195 19.516 15.336 1 97.81 131 LYS A N 1
ATOM 1009 C CA . LYS A 1 131 ? -5.895 19.531 16.766 1 97.81 131 LYS A CA 1
ATOM 1010 C C . LYS A 1 131 ? -4.453 19.094 17.031 1 97.81 131 LYS A C 1
ATOM 1012 O O . LYS A 1 131 ? -3.676 18.906 16.094 1 97.81 131 LYS A O 1
ATOM 1017 N N . THR A 1 132 ? -4.074 19.047 18.25 1 98.06 132 THR A N 1
ATOM 1018 C CA . THR A 1 132 ? -2.689 18.797 18.625 1 98.06 132 THR A CA 1
ATOM 1019 C C . THR A 1 132 ? -2.197 17.484 18.016 1 98.06 132 THR A C 1
ATOM 1021 O O . THR A 1 132 ? -1.045 17.391 17.594 1 98.06 132 THR A O 1
ATOM 1024 N N . PRO A 1 133 ? -3.039 16.453 17.906 1 96.38 133 PRO A N 1
ATOM 1025 C CA . PRO A 1 133 ? -2.541 15.227 17.266 1 96.38 133 PRO A CA 1
ATOM 1026 C C . PRO A 1 133 ? -2.115 15.445 15.812 1 96.38 133 PRO A C 1
ATOM 1028 O O . PRO A 1 133 ? -1.153 14.828 15.352 1 96.38 133 PRO A O 1
ATOM 1031 N N . GLN A 1 134 ? -2.783 16.297 15.109 1 96.62 134 GLN A N 1
ATOM 1032 C CA . GLN A 1 134 ? -2.418 16.609 13.734 1 96.62 134 GLN A CA 1
ATOM 1033 C C . GLN A 1 134 ? -1.025 17.234 13.664 1 96.62 134 GLN A C 1
ATOM 1035 O O . GLN A 1 134 ? -0.255 16.938 12.742 1 96.62 134 GLN A O 1
ATOM 1040 N N . VAL A 1 135 ? -0.698 18.109 14.609 1 98.31 135 VAL A N 1
ATOM 1041 C CA . VAL A 1 135 ? 0.616 18.75 14.641 1 98.31 135 VAL A CA 1
ATOM 1042 C C . VAL A 1 135 ? 1.69 17.688 14.914 1 98.31 135 VAL A C 1
ATOM 1044 O O . VAL A 1 135 ? 2.75 17.703 14.281 1 98.31 135 VAL A O 1
ATOM 1047 N N . VAL A 1 136 ? 1.354 16.797 15.805 1 97.12 136 VAL A N 1
ATOM 1048 C CA . VAL A 1 136 ? 2.273 15.703 16.109 1 97.12 136 VAL A CA 1
ATOM 1049 C C . VAL A 1 136 ? 2.496 14.844 14.867 1 97.12 136 VAL A C 1
ATOM 1051 O O . VAL A 1 136 ? 3.637 14.531 14.523 1 97.12 136 VAL A O 1
ATOM 1054 N N . THR A 1 137 ? 1.421 14.516 14.18 1 94.88 137 THR A N 1
ATOM 1055 C CA . THR A 1 137 ? 1.511 13.727 12.953 1 94.88 137 THR A CA 1
ATOM 1056 C C . THR A 1 137 ? 2.391 14.43 11.922 1 94.88 137 THR A C 1
ATOM 1058 O O . THR A 1 137 ? 3.248 13.805 11.305 1 94.88 137 THR A O 1
ATOM 1061 N N . LEU A 1 138 ? 2.209 15.695 11.773 1 96.81 138 LEU A N 1
ATOM 1062 C CA . LEU A 1 138 ? 3.012 16.469 10.836 1 96.81 138 LEU A CA 1
ATOM 1063 C C . LEU A 1 138 ? 4.496 16.375 11.172 1 96.81 138 LEU A C 1
ATOM 1065 O O . LEU A 1 138 ? 5.316 16.078 10.297 1 96.81 138 LEU A O 1
ATOM 1069 N N . CYS A 1 139 ? 4.762 16.547 12.445 1 97.06 139 CYS A N 1
ATOM 1070 C CA . CYS A 1 139 ? 6.156 16.5 12.867 1 97.06 139 CYS A CA 1
ATOM 1071 C C . CYS A 1 139 ? 6.742 15.102 12.672 1 97.06 139 CYS A C 1
ATOM 1073 O O . CYS A 1 139 ? 7.863 14.953 12.188 1 97.06 139 CYS A O 1
ATOM 1075 N N . GLU A 1 140 ? 6.02 14.102 12.977 1 94.31 140 GLU A N 1
ATOM 1076 C CA . GLU A 1 140 ? 6.488 12.727 12.867 1 94.31 140 GLU A CA 1
ATOM 1077 C C . GLU A 1 140 ? 6.715 12.336 11.414 1 94.31 140 GLU A C 1
ATOM 1079 O O . GLU A 1 140 ? 7.73 11.719 11.078 1 94.31 140 GLU A O 1
ATOM 1084 N N . VAL A 1 141 ? 5.832 12.695 10.57 1 94.19 141 VAL A N 1
ATOM 1085 C CA . VAL A 1 141 ? 5.883 12.297 9.172 1 94.19 141 VAL A CA 1
ATOM 1086 C C . VAL A 1 141 ? 7.094 12.938 8.492 1 94.19 141 VAL A C 1
ATOM 1088 O O . VAL A 1 141 ? 7.77 12.297 7.68 1 94.19 141 VAL A O 1
ATOM 1091 N N . TYR A 1 142 ? 7.445 14.156 8.859 1 96.06 142 TYR A N 1
ATOM 1092 C CA . TYR A 1 142 ? 8.531 14.859 8.195 1 96.06 142 TYR A CA 1
ATOM 1093 C C . TYR A 1 142 ? 9.836 14.719 8.969 1 96.06 142 TYR A C 1
ATOM 1095 O O . TYR A 1 142 ? 10.883 15.188 8.523 1 96.06 142 TYR A O 1
ATOM 1103 N N . GLY A 1 143 ? 9.758 14.094 10.125 1 93.38 143 GLY A N 1
ATOM 1104 C CA . GLY A 1 143 ? 10.961 13.984 10.938 1 93.38 143 GLY A CA 1
ATOM 1105 C C . GLY A 1 143 ? 11.352 15.289 11.609 1 93.38 143 GLY A C 1
ATOM 1106 O O . GLY A 1 143 ? 12.539 15.602 11.719 1 93.38 143 GLY A O 1
ATOM 1107 N N . LEU A 1 144 ? 10.391 16.109 11.969 1 97.12 144 LEU A N 1
ATOM 1108 C CA . LEU A 1 144 ? 10.633 17.344 12.688 1 97.12 144 LEU A CA 1
ATOM 1109 C C . LEU A 1 144 ? 10.727 17.094 14.195 1 97.12 144 LEU A C 1
ATOM 1111 O O . LEU A 1 144 ? 10.461 15.992 14.656 1 97.12 144 LEU A O 1
ATOM 1115 N N . ASN A 1 145 ? 11.148 18.156 14.93 1 97.75 145 ASN A N 1
ATOM 1116 C CA . ASN A 1 145 ? 11.219 18.062 16.375 1 97.75 145 ASN A CA 1
ATOM 1117 C C . ASN A 1 145 ? 9.828 18.031 17.016 1 97.75 145 ASN A C 1
ATOM 1119 O O . ASN A 1 145 ? 8.875 18.562 16.438 1 97.75 145 ASN A O 1
ATOM 1123 N N . PRO A 1 146 ? 9.742 17.391 18.188 1 98.31 146 PRO A N 1
ATOM 1124 C CA . PRO A 1 146 ? 8.445 17.422 18.875 1 98.31 146 PRO A CA 1
ATOM 1125 C C . PRO A 1 146 ? 7.918 18.844 19.078 1 98.31 146 PRO A C 1
ATOM 1127 O O . PRO A 1 146 ? 8.656 19.719 19.516 1 98.31 146 PRO A O 1
ATOM 1130 N N . PRO A 1 147 ? 6.688 19.016 18.797 1 98.62 147 PRO A N 1
ATOM 1131 C CA . PRO A 1 147 ? 6.164 20.391 18.75 1 98.62 147 PRO A CA 1
ATOM 1132 C C . PRO A 1 147 ? 5.875 20.953 20.141 1 98.62 147 PRO A C 1
ATOM 1134 O O . PRO A 1 147 ? 6.031 22.156 20.359 1 98.62 147 PRO A O 1
ATOM 1137 N N . ALA A 1 148 ? 5.566 20.188 21.109 1 98.5 148 ALA A N 1
ATOM 1138 C CA . ALA A 1 148 ? 5.062 20.672 22.391 1 98.5 148 ALA A CA 1
ATOM 1139 C C . ALA A 1 148 ? 6.102 21.531 23.109 1 98.5 148 ALA A C 1
ATOM 1141 O O . ALA A 1 148 ? 5.797 22.641 23.562 1 98.5 148 ALA A O 1
ATOM 1142 N N . PRO A 1 149 ? 7.383 21.062 23.219 1 98.56 149 PRO A N 1
ATOM 1143 C CA . PRO A 1 149 ? 8.391 21.891 23.891 1 98.56 149 PRO A CA 1
ATOM 1144 C C . PRO A 1 149 ? 8.648 23.203 23.156 1 98.56 149 PRO A C 1
ATOM 1146 O O . PRO A 1 149 ? 9.023 24.203 23.797 1 98.56 149 PRO A O 1
ATOM 1149 N N . ILE A 1 150 ? 8.453 23.312 21.891 1 98.56 150 ILE A N 1
ATOM 1150 C CA . ILE A 1 150 ? 8.695 24.5 21.094 1 98.56 150 ILE A CA 1
ATOM 1151 C C . ILE A 1 150 ? 7.531 25.484 21.266 1 98.56 150 ILE A C 1
ATOM 1153 O O . ILE A 1 150 ? 7.742 26.688 21.453 1 98.56 150 ILE A O 1
ATOM 1157 N N . LEU A 1 151 ? 6.348 24.906 21.25 1 98.69 151 LEU A N 1
ATOM 1158 C CA . LEU A 1 151 ? 5.141 25.734 21.234 1 98.69 151 LEU A CA 1
ATOM 1159 C C . LEU A 1 151 ? 4.762 26.188 22.641 1 98.69 151 LEU A C 1
ATOM 1161 O O . LEU A 1 151 ? 4.035 27.172 22.797 1 98.69 151 LEU A O 1
ATOM 1165 N N . GLN A 1 152 ? 5.105 25.438 23.688 1 97.88 152 GLN A N 1
ATOM 1166 C CA . GLN A 1 152 ? 4.902 25.781 25.094 1 97.88 152 GLN A CA 1
ATOM 1167 C C . GLN A 1 152 ? 3.463 26.219 25.344 1 97.88 152 GLN A C 1
ATOM 1169 O O . GLN A 1 152 ? 2.527 25.453 25.094 1 97.88 152 GLN A O 1
ATOM 1174 N N . GLU A 1 153 ? 3.242 27.5 25.625 1 97.5 153 GLU A N 1
ATOM 1175 C CA . GLU A 1 153 ? 1.929 28 26.016 1 97.5 153 GLU A CA 1
ATOM 1176 C C . GLU A 1 153 ? 0.916 27.828 24.891 1 97.5 153 GLU A C 1
ATOM 1178 O O . GLU A 1 153 ? -0.264 27.578 25.141 1 97.5 153 GLU A O 1
ATOM 1183 N N . ALA A 1 154 ? 1.344 28.062 23.688 1 98.31 154 ALA A N 1
ATOM 1184 C CA . ALA A 1 154 ? 0.44 27.953 22.547 1 98.31 154 ALA A CA 1
ATOM 1185 C C . ALA A 1 154 ? -0.088 26.531 22.406 1 98.31 154 ALA A C 1
ATOM 1187 O O . ALA A 1 154 ? -1.216 26.328 21.938 1 98.31 154 ALA A O 1
ATOM 1188 N N . TRP A 1 155 ? 0.726 25.516 22.766 1 98.5 155 TRP A N 1
ATOM 1189 C CA . TRP A 1 155 ? 0.351 24.109 22.656 1 98.5 155 TRP A CA 1
ATOM 1190 C C . TRP A 1 155 ? -0.949 23.844 23.406 1 98.5 155 TRP A C 1
ATOM 1192 O O . TRP A 1 155 ? -1.856 23.203 22.875 1 98.5 155 TRP A O 1
ATOM 1202 N N . GLY A 1 156 ? -1.034 24.359 24.594 1 97.69 156 GLY A N 1
ATOM 1203 C CA . GLY A 1 156 ? -2.197 24.141 25.438 1 97.69 156 GLY A CA 1
ATOM 1204 C C . GLY A 1 156 ? -3.443 24.844 24.938 1 97.69 156 GLY A C 1
ATOM 1205 O O . GLY A 1 156 ? -4.551 24.562 25.391 1 97.69 156 GLY A O 1
ATOM 1206 N N . ARG A 1 157 ? -3.301 25.719 23.906 1 98.06 157 ARG A N 1
ATOM 1207 C CA . ARG A 1 157 ? -4.422 26.531 23.438 1 98.06 157 ARG A CA 1
ATOM 1208 C C . ARG A 1 157 ? -4.945 26.031 22.109 1 98.06 157 ARG A C 1
ATOM 1210 O O . ARG A 1 157 ? -6.031 26.422 21.672 1 98.06 157 ARG A O 1
ATOM 1217 N N . ILE A 1 158 ? -4.254 25.125 21.438 1 98.75 158 ILE A N 1
ATOM 1218 C CA . ILE A 1 158 ? -4.566 24.719 20.062 1 98.75 158 ILE A CA 1
ATOM 1219 C C . ILE A 1 158 ? -5.965 24.109 20.016 1 98.75 158 ILE A C 1
ATOM 1221 O O . ILE A 1 158 ? -6.809 24.547 19.219 1 98.75 158 ILE A O 1
ATOM 1225 N N . ASN A 1 159 ? -6.254 23.188 20.875 1 98.62 159 ASN A N 1
ATOM 1226 C CA . ASN A 1 159 ? -7.531 22.484 20.828 1 98.62 159 ASN A CA 1
ATOM 1227 C C . ASN A 1 159 ? -8.703 23.422 21.094 1 98.62 159 ASN A C 1
ATOM 1229 O O . ASN A 1 159 ? -9.758 23.281 20.469 1 98.62 159 ASN A O 1
ATOM 1233 N N . THR A 1 160 ? -8.453 24.312 21.969 1 98 160 THR A N 1
ATOM 1234 C CA . THR A 1 160 ? -9.5 25.281 22.281 1 98 160 THR A CA 1
ATOM 1235 C C . THR A 1 160 ? -9.789 26.172 21.062 1 98 160 THR A C 1
ATOM 1237 O O . THR A 1 160 ? -10.953 26.359 20.688 1 98 160 THR A O 1
ATOM 1240 N N . VAL A 1 161 ? -8.734 26.719 20.453 1 98.12 161 VAL A N 1
ATOM 1241 C CA . VAL A 1 161 ? -8.891 27.594 19.297 1 98.12 161 VAL A CA 1
ATOM 1242 C C . VAL A 1 161 ? -9.602 26.844 18.172 1 98.12 161 VAL A C 1
ATOM 1244 O O . VAL A 1 161 ? -10.531 27.359 17.562 1 98.12 161 VAL A O 1
ATOM 1247 N N . VAL A 1 162 ? -9.242 25.578 17.969 1 98.19 162 VAL A N 1
ATOM 1248 C CA . VAL A 1 162 ? -9.82 24.766 16.906 1 98.19 162 VAL A CA 1
ATOM 1249 C C . VAL A 1 162 ? -11.289 24.484 17.203 1 98.19 162 VAL A C 1
ATOM 1251 O O . VAL A 1 162 ? -12.148 24.656 16.328 1 98.19 162 VAL A O 1
ATOM 1254 N N . SER A 1 163 ? -11.594 24.125 18.391 1 97.69 163 SER A N 1
ATOM 1255 C CA . SER A 1 163 ? -12.961 23.797 18.766 1 97.69 163 SER A CA 1
ATOM 1256 C C . SER A 1 163 ? -13.875 25.016 18.672 1 97.69 163 SER A C 1
ATOM 1258 O O . SER A 1 163 ? -15 24.906 18.188 1 97.69 163 SER A O 1
ATOM 1260 N N . GLU A 1 164 ? -13.359 26.094 19.141 1 97.88 164 GLU A N 1
ATOM 1261 C CA . GLU A 1 164 ? -14.156 27.312 19.094 1 97.88 164 GLU A CA 1
ATOM 1262 C C . GLU A 1 164 ? -14.398 27.781 17.656 1 97.88 164 GLU A C 1
ATOM 1264 O O . GLU A 1 164 ? -15.516 28.156 17.297 1 97.88 164 GLU A O 1
ATOM 1269 N N . ARG A 1 165 ? -13.391 27.766 16.891 1 96.88 165 ARG A N 1
ATOM 1270 C CA . ARG A 1 165 ? -13.578 28.094 15.477 1 96.88 165 ARG A CA 1
ATOM 1271 C C . ARG A 1 165 ? -14.594 27.156 14.82 1 96.88 165 ARG A C 1
ATOM 1273 O O . ARG A 1 165 ? -15.469 27.609 14.086 1 96.88 165 ARG A O 1
ATOM 1280 N N . ASN A 1 166 ? -14.484 25.844 15.086 1 94.69 166 ASN A N 1
ATOM 1281 C CA . ASN A 1 166 ? -15.383 24.859 14.508 1 94.69 166 ASN A CA 1
ATOM 1282 C C . ASN A 1 166 ? -16.828 25.094 14.938 1 94.69 166 ASN A C 1
ATOM 1284 O O . ASN A 1 166 ? -17.75 24.953 14.133 1 94.69 166 ASN A O 1
ATOM 1288 N N . SER A 1 167 ? -16.969 25.422 16.203 1 95.81 167 SER A N 1
ATOM 1289 C CA . SER A 1 167 ? -18.312 25.672 16.703 1 95.81 167 SER A CA 1
ATOM 1290 C C . SER A 1 167 ? -18.969 26.859 15.984 1 95.81 167 SER A C 1
ATOM 1292 O O . SER A 1 167 ? -20.172 26.828 15.711 1 95.81 167 SER A O 1
ATOM 1294 N N . ILE A 1 168 ? -18.172 27.859 15.664 1 94.75 168 ILE A N 1
ATOM 1295 C CA . ILE A 1 168 ? -18.672 29 14.93 1 94.75 168 ILE A CA 1
ATOM 1296 C C . ILE A 1 168 ? -18.984 28.594 13.484 1 94.75 168 ILE A C 1
ATOM 1298 O O . ILE A 1 168 ? -20.062 28.875 12.969 1 94.75 168 ILE A O 1
ATOM 1302 N N . ALA A 1 169 ? -18.125 27.906 12.906 1 90.88 169 ALA A N 1
ATOM 1303 C CA . ALA A 1 169 ? -18.234 27.531 11.5 1 90.88 169 ALA A CA 1
ATOM 1304 C C . ALA A 1 169 ? -19.422 26.594 11.273 1 90.88 169 ALA A C 1
ATOM 1306 O O . ALA A 1 169 ? -20.062 26.656 10.227 1 90.88 169 ALA A O 1
ATOM 1307 N N . HIS A 1 170 ? -19.719 25.766 12.164 1 91.44 170 HIS A N 1
ATOM 1308 C CA . HIS A 1 170 ? -20.797 24.797 12.023 1 91.44 170 HIS A CA 1
ATOM 1309 C C . HIS A 1 170 ? -22.109 25.344 12.586 1 91.44 170 HIS A C 1
ATOM 1311 O O . HIS A 1 170 ? -23.109 24.625 12.633 1 91.44 170 HIS A O 1
ATOM 1317 N N . GLY A 1 171 ? -22.062 26.562 13.133 1 91.5 171 GLY A N 1
ATOM 1318 C CA . GLY A 1 171 ? -23.281 27.25 13.562 1 91.5 171 GLY A CA 1
ATOM 1319 C C . GLY A 1 171 ? -23.75 26.828 14.945 1 91.5 171 GLY A C 1
ATOM 1320 O O . GLY A 1 171 ? -24.875 27.125 15.336 1 91.5 171 GLY A O 1
ATOM 1321 N N . GLN A 1 172 ? -22.953 26.109 15.594 1 94.69 172 GLN A N 1
ATOM 1322 C CA . GLN A 1 172 ? -23.312 25.672 16.938 1 94.69 172 GLN A CA 1
ATOM 1323 C C . GLN A 1 172 ? -23.281 26.844 17.922 1 94.69 172 GLN A C 1
ATOM 1325 O O . GLN A 1 172 ? -24.047 26.859 18.891 1 94.69 172 GLN A O 1
ATOM 1330 N N . ARG A 1 173 ? -22.359 27.781 17.781 1 96.81 173 ARG A N 1
ATOM 1331 C CA . ARG A 1 173 ? -22.219 29 18.562 1 96.81 173 ARG A CA 1
ATOM 1332 C C . ARG A 1 173 ? -22.016 30.219 17.672 1 96.81 173 ARG A C 1
ATOM 1334 O O . ARG A 1 173 ? -21.438 30.109 16.594 1 96.81 173 ARG A O 1
ATOM 1341 N N . THR A 1 174 ? -22.5 31.297 18.188 1 93.94 174 THR A N 1
ATOM 1342 C CA . THR A 1 174 ? -22.25 32.562 17.484 1 93.94 174 THR A CA 1
ATOM 1343 C C . THR A 1 174 ? -20.875 33.125 17.859 1 93.94 174 THR A C 1
ATOM 1345 O O . THR A 1 174 ? -20.312 32.75 18.891 1 93.94 174 THR A O 1
ATOM 1348 N N . PRO A 1 175 ? -20.375 33.969 16.953 1 93.44 175 PRO A N 1
ATOM 1349 C CA . PRO A 1 175 ? -19.125 34.625 17.328 1 93.44 175 PRO A CA 1
ATOM 1350 C C . PRO A 1 175 ? -19.219 35.375 18.656 1 93.44 175 PRO A C 1
ATOM 1352 O O . PRO A 1 175 ? -18.266 35.375 19.438 1 93.44 175 PRO A O 1
ATOM 1355 N N . GLU A 1 176 ? -20.344 35.938 18.922 1 94.06 176 GLU A N 1
ATOM 1356 C CA . GLU A 1 176 ? -20.578 36.625 20.172 1 94.06 176 GLU A CA 1
ATOM 1357 C C . GLU A 1 176 ? -20.438 35.688 21.375 1 94.06 176 GLU A C 1
ATOM 1359 O O . GLU A 1 176 ? -19.828 36.031 22.375 1 94.06 176 GLU A O 1
ATOM 1364 N N . GLU A 1 177 ? -20.969 34.531 21.234 1 95.12 177 GLU A N 1
ATOM 1365 C CA . GLU A 1 177 ? -20.938 33.562 22.297 1 95.12 177 GLU A CA 1
ATOM 1366 C C . GLU A 1 177 ? -19.516 33.125 22.609 1 95.12 177 GLU A C 1
ATOM 1368 O O . GLU A 1 177 ? -19.125 32.969 23.766 1 95.12 177 GLU A O 1
ATOM 1373 N N . VAL A 1 178 ? -18.703 32.938 21.578 1 96.56 178 VAL A N 1
ATOM 1374 C CA . VAL A 1 178 ? -17.312 32.562 21.75 1 96.56 178 VAL A CA 1
ATOM 1375 C C . VAL A 1 178 ? -16.516 33.719 22.297 1 96.56 178 VAL A C 1
ATOM 1377 O O . VAL A 1 178 ? -15.688 33.562 23.203 1 96.56 178 VAL A O 1
ATOM 1380 N N . GLY A 1 179 ? -16.781 34.906 21.781 1 95.25 179 GLY A N 1
ATOM 1381 C CA . GLY A 1 179 ? -16.062 36.125 22.172 1 95.25 179 GLY A CA 1
ATOM 1382 C C . GLY A 1 179 ? -16.25 36.469 23.641 1 95.25 179 GLY A C 1
ATOM 1383 O O . GLY A 1 179 ? -15.383 37.094 24.25 1 95.25 179 GLY A O 1
ATOM 1384 N N . ARG A 1 180 ? -17.391 36.031 24.266 1 94.31 180 ARG A N 1
ATOM 1385 C CA . ARG A 1 180 ? -17.688 36.281 25.672 1 94.31 180 ARG A CA 1
ATOM 1386 C C . ARG A 1 180 ? -16.672 35.625 26.594 1 94.31 180 ARG A C 1
ATOM 1388 O O . ARG A 1 180 ? -16.484 36.031 27.734 1 94.31 180 ARG A O 1
ATOM 1395 N N . ASN A 1 181 ? -16.031 34.656 26.078 1 94.19 181 ASN A N 1
ATOM 1396 C CA . ASN A 1 181 ? -15.094 33.906 26.891 1 94.19 181 ASN A CA 1
ATOM 1397 C C . ASN A 1 181 ? -13.758 34.625 27.031 1 94.19 181 ASN A C 1
ATOM 1399 O O . ASN A 1 181 ? -12.883 34.188 27.781 1 94.19 181 ASN A O 1
ATOM 1403 N N . TYR A 1 182 ? -13.633 35.812 26.297 1 95.12 182 TYR A N 1
ATOM 1404 C CA . TYR A 1 182 ? -12.336 36.469 26.266 1 95.12 182 TYR A CA 1
ATOM 1405 C C . TYR A 1 182 ? -12.469 37.938 26.594 1 95.12 182 TYR A C 1
ATOM 1407 O O . TYR A 1 182 ? -13.344 38.625 26.062 1 95.12 182 TYR A O 1
ATOM 1415 N N . SER A 1 183 ? -11.586 38.375 27.516 1 93.19 183 SER A N 1
ATOM 1416 C CA . SER A 1 183 ? -11.352 39.812 27.578 1 93.19 183 SER A CA 1
ATOM 1417 C C . SER A 1 183 ? -10.398 40.281 26.469 1 93.19 183 SER A C 1
ATOM 1419 O O . SER A 1 183 ? -9.711 39.438 25.859 1 93.19 183 SER A O 1
ATOM 1421 N N . ILE A 1 184 ? -10.398 41.531 26.188 1 91.38 184 ILE A N 1
ATOM 1422 C CA . ILE A 1 184 ? -9.516 42.031 25.141 1 91.38 184 ILE A CA 1
ATOM 1423 C C . ILE A 1 184 ? -8.062 41.781 25.516 1 91.38 184 ILE A C 1
ATOM 1425 O O . ILE A 1 184 ? -7.246 41.438 24.641 1 91.38 184 ILE A O 1
ATOM 1429 N N . GLY A 1 185 ? -7.73 41.969 26.766 1 92.44 185 GLY A N 1
ATOM 1430 C CA . GLY A 1 185 ? -6.387 41.688 27.234 1 92.44 185 GLY A CA 1
ATOM 1431 C C . GLY A 1 185 ? -5.98 40.219 27.031 1 92.44 185 GLY A C 1
ATOM 1432 O O . GLY A 1 185 ? -4.852 39.938 26.625 1 92.44 185 GLY A O 1
ATOM 1433 N N . GLU A 1 186 ? -6.902 39.312 27.297 1 94.81 186 GLU A N 1
ATOM 1434 C CA . GLU A 1 186 ? -6.648 37.875 27.125 1 94.81 186 GLU A CA 1
ATOM 1435 C C . GLU A 1 186 ? -6.426 37.531 25.656 1 94.81 186 GLU A C 1
ATOM 1437 O O . GLU A 1 186 ? -5.555 36.75 25.328 1 94.81 186 GLU A O 1
ATOM 1442 N N . LEU A 1 187 ? -7.18 38.156 24.781 1 95.56 187 LEU A N 1
ATOM 1443 C CA . LEU A 1 187 ? -7.066 37.875 23.359 1 95.56 187 LEU A CA 1
ATOM 1444 C C . LEU A 1 187 ? -5.754 38.438 22.797 1 95.56 187 LEU A C 1
ATOM 1446 O O . LEU A 1 187 ? -5.094 37.75 22 1 95.56 187 LEU A O 1
ATOM 1450 N N . ARG A 1 188 ? -5.445 39.656 23.203 1 95.12 188 ARG A N 1
ATOM 1451 C CA . ARG A 1 188 ? -4.18 40.219 22.766 1 95.12 188 ARG A CA 1
ATOM 1452 C C . ARG A 1 188 ? -3.002 39.375 23.219 1 95.12 188 ARG A C 1
ATOM 1454 O O . ARG A 1 188 ? -2.061 39.156 22.453 1 95.12 188 ARG A O 1
ATOM 1461 N N . ASN A 1 189 ? -3.094 38.906 24.406 1 97.06 189 ASN A N 1
ATOM 1462 C CA . ASN A 1 189 ? -2.062 38 24.922 1 97.06 189 ASN A CA 1
ATOM 1463 C C . ASN A 1 189 ? -2.012 36.688 24.125 1 97.06 189 ASN A C 1
ATOM 1465 O O . ASN A 1 189 ? -0.929 36.219 23.797 1 97.06 189 ASN A O 1
ATOM 1469 N N . LEU A 1 190 ? -3.158 36.094 23.828 1 97.5 190 LEU A N 1
ATOM 1470 C CA . LEU A 1 190 ? -3.232 34.875 23.031 1 97.5 190 LEU A CA 1
ATOM 1471 C C . LEU A 1 190 ? -2.596 35.094 21.656 1 97.5 190 LEU A C 1
ATOM 1473 O O . LEU A 1 190 ? -1.812 34.25 21.203 1 97.5 190 LEU A O 1
ATOM 1477 N N . VAL A 1 191 ? -2.904 36.188 21.031 1 97.81 191 VAL A N 1
ATOM 1478 C CA . VAL A 1 191 ? -2.369 36.5 19.703 1 97.81 191 VAL A CA 1
ATOM 1479 C C . VAL A 1 191 ? -0.849 36.594 19.781 1 97.81 191 VAL A C 1
ATOM 1481 O O . VAL A 1 191 ? -0.139 36.062 18.922 1 97.81 191 VAL A O 1
ATOM 1484 N N . ASP A 1 192 ? -0.37 37.281 20.781 1 97.94 192 ASP A N 1
ATOM 1485 C CA . ASP A 1 192 ? 1.068 37.469 20.953 1 97.94 192 ASP A CA 1
ATOM 1486 C C . ASP A 1 192 ? 1.771 36.125 21.156 1 97.94 192 ASP A C 1
ATOM 1488 O O . ASP A 1 192 ? 2.787 35.844 20.516 1 97.94 192 ASP A O 1
ATOM 1492 N N . ILE A 1 193 ? 1.265 35.312 22.047 1 98.06 193 ILE A N 1
ATOM 1493 C CA . ILE A 1 193 ? 1.829 34 22.344 1 98.06 193 ILE A CA 1
ATOM 1494 C C . ILE A 1 193 ? 1.782 33.125 21.078 1 98.06 193 ILE A C 1
ATOM 1496 O O . ILE A 1 193 ? 2.752 32.438 20.766 1 98.06 193 ILE A O 1
ATOM 1500 N N . TRP A 1 194 ? 0.648 33.188 20.406 1 98.19 194 TRP A N 1
ATOM 1501 C CA . TRP A 1 194 ? 0.439 32.438 19.172 1 98.19 194 TRP A CA 1
ATOM 1502 C C . TRP A 1 194 ? 1.49 32.781 18.125 1 98.19 194 TRP A C 1
ATOM 1504 O O . TRP A 1 194 ? 2.148 31.906 17.578 1 98.19 194 TRP A O 1
ATOM 1514 N N . GLU A 1 195 ? 1.668 34.031 17.906 1 98.19 195 GLU A N 1
ATOM 1515 C CA . GLU A 1 195 ? 2.645 34.5 16.922 1 98.19 195 GLU A CA 1
ATOM 1516 C C . GLU A 1 195 ? 4.062 34.094 17.328 1 98.19 195 GLU A C 1
ATOM 1518 O O . GLU A 1 195 ? 4.805 33.531 16.5 1 98.19 195 GLU A O 1
ATOM 1523 N N . ARG A 1 196 ? 4.406 34.344 18.531 1 98.25 196 ARG A N 1
ATOM 1524 C CA . ARG A 1 196 ? 5.766 34.094 19 1 98.25 196 ARG A CA 1
ATOM 1525 C C . ARG A 1 196 ? 6.109 32.625 18.891 1 98.25 196 ARG A C 1
ATOM 1527 O O . ARG A 1 196 ? 7.141 32.25 18.328 1 98.25 196 ARG A O 1
ATOM 1534 N N . ARG A 1 197 ? 5.277 31.766 19.375 1 98.69 197 ARG A N 1
ATOM 1535 C CA . ARG A 1 197 ? 5.578 30.344 19.484 1 98.69 197 ARG A CA 1
ATOM 1536 C C . ARG A 1 197 ? 5.547 29.672 18.109 1 98.69 197 ARG A C 1
ATOM 1538 O O . ARG A 1 197 ? 6.398 28.844 17.812 1 98.69 197 ARG A O 1
ATOM 1545 N N . TRP A 1 198 ? 4.602 30.016 17.281 1 98.62 198 TRP A N 1
ATOM 1546 C CA . TRP A 1 198 ? 4.539 29.406 15.945 1 98.62 198 TRP A CA 1
ATOM 1547 C C . TRP A 1 198 ? 5.668 29.922 15.062 1 98.62 198 TRP A C 1
ATOM 1549 O O . TRP A 1 198 ? 6.16 29.203 14.188 1 98.62 198 TRP A O 1
ATOM 1559 N N . CYS A 1 199 ? 6.105 31.188 15.312 1 98.31 199 CYS A N 1
ATOM 1560 C CA . CYS A 1 199 ? 7.293 31.656 14.617 1 98.31 199 CYS A CA 1
ATOM 1561 C C . CYS A 1 199 ? 8.523 30.875 15.039 1 98.31 199 CYS A C 1
ATOM 1563 O O . CYS A 1 199 ? 9.367 30.531 14.203 1 98.31 199 CYS A O 1
ATOM 1565 N N . GLU A 1 200 ? 8.617 30.578 16.297 1 98.38 200 GLU A N 1
ATOM 1566 C CA . GLU A 1 200 ? 9.703 29.719 16.781 1 98.38 200 GLU A CA 1
ATOM 1567 C C . GLU A 1 200 ? 9.656 28.344 16.125 1 98.38 200 GLU A C 1
ATOM 1569 O O . GLU A 1 200 ? 10.695 27.781 15.766 1 98.38 200 GLU A O 1
ATOM 1574 N N . PHE A 1 201 ? 8.477 27.812 15.992 1 98.62 201 PHE A N 1
ATOM 1575 C CA . PHE A 1 201 ? 8.281 26.531 15.32 1 98.62 201 PHE A CA 1
ATOM 1576 C C . PHE A 1 201 ? 8.758 26.609 13.875 1 98.62 201 PHE A C 1
ATOM 1578 O O . PHE A 1 201 ? 9.469 25.719 13.398 1 98.62 201 PHE A O 1
ATOM 1585 N N . LEU A 1 202 ? 8.367 27.656 13.227 1 98.25 202 LEU A N 1
ATOM 1586 C CA . LEU A 1 202 ? 8.758 27.828 11.828 1 98.25 202 LEU A CA 1
ATOM 1587 C C . LEU A 1 202 ? 10.273 27.938 11.695 1 98.25 202 LEU A C 1
ATOM 1589 O O . LEU A 1 202 ? 10.859 27.375 10.773 1 98.25 202 LEU A O 1
ATOM 1593 N N . VAL A 1 203 ? 10.883 28.656 12.602 1 97.62 203 VAL A N 1
ATOM 1594 C CA . VAL A 1 203 ? 12.336 28.781 12.586 1 97.62 203 VAL A CA 1
ATOM 1595 C C . VAL A 1 203 ? 12.984 27.422 12.789 1 97.62 203 VAL A C 1
ATOM 1597 O O . VAL A 1 203 ? 13.953 27.078 12.109 1 97.62 203 VAL A O 1
ATOM 1600 N N . ASP A 1 204 ? 12.445 26.672 13.688 1 97.88 204 ASP A N 1
ATOM 1601 C CA . ASP A 1 204 ? 12.953 25.328 13.938 1 97.88 204 ASP A CA 1
ATOM 1602 C C . ASP A 1 204 ? 12.844 24.469 12.68 1 97.88 204 ASP A C 1
ATOM 1604 O O . ASP A 1 204 ? 13.805 23.781 12.312 1 97.88 204 ASP A O 1
ATOM 1608 N N . VAL A 1 205 ? 11.711 24.5 11.969 1 98.06 205 VAL A N 1
ATOM 1609 C CA . VAL A 1 205 ? 11.484 23.734 10.742 1 98.06 205 VAL A CA 1
ATOM 1610 C C . VAL A 1 205 ? 12.484 24.172 9.672 1 98.06 205 VAL A C 1
ATOM 1612 O O . VAL A 1 205 ? 13.109 23.328 9.016 1 98.06 205 VAL A O 1
ATOM 1615 N N . GLU A 1 206 ? 12.625 25.484 9.547 1 96.62 206 GLU A N 1
ATOM 1616 C CA . GLU A 1 206 ? 13.523 26.016 8.523 1 96.62 206 GLU A CA 1
ATOM 1617 C C . GLU A 1 206 ? 14.969 25.609 8.797 1 96.62 206 GLU A C 1
ATOM 1619 O O . GLU A 1 206 ? 15.719 25.328 7.859 1 96.62 206 GLU A O 1
ATOM 1624 N N . THR A 1 207 ? 15.32 25.625 10.031 1 96.69 207 THR A N 1
ATOM 1625 C CA . THR A 1 207 ? 16.672 25.219 10.414 1 96.69 207 THR A CA 1
ATOM 1626 C C . THR A 1 207 ? 16.938 23.766 10.062 1 96.69 207 THR A C 1
ATOM 1628 O O . THR A 1 207 ? 17.953 23.438 9.469 1 96.69 207 THR A O 1
ATOM 1631 N N . LEU A 1 208 ? 16.016 22.891 10.352 1 95.88 208 LEU A N 1
ATOM 1632 C CA . LEU A 1 208 ? 16.141 21.469 10.062 1 95.88 208 LEU A CA 1
ATOM 1633 C C . LEU A 1 208 ? 16.172 21.219 8.562 1 95.88 208 LEU A C 1
ATOM 1635 O O . LEU A 1 208 ? 16.953 20.406 8.07 1 95.88 208 LEU A O 1
ATOM 1639 N N . ALA A 1 209 ? 15.32 21.938 7.82 1 96.12 209 ALA A N 1
ATOM 1640 C CA . ALA A 1 209 ? 15.086 21.672 6.402 1 96.12 209 ALA A CA 1
ATOM 1641 C C . ALA A 1 209 ? 16.047 22.469 5.523 1 96.12 209 ALA A C 1
ATOM 1643 O O . ALA A 1 209 ? 15.875 22.516 4.301 1 96.12 209 ALA A O 1
ATOM 1644 N N . SER A 1 210 ? 17.078 23.094 6.148 1 93.81 210 SER A N 1
ATOM 1645 C CA . SER A 1 210 ? 17.953 24 5.414 1 93.81 210 SER A CA 1
ATOM 1646 C C . SER A 1 210 ? 18.969 23.234 4.582 1 93.81 210 SER A C 1
ATOM 1648 O O . SER A 1 210 ? 19.547 23.7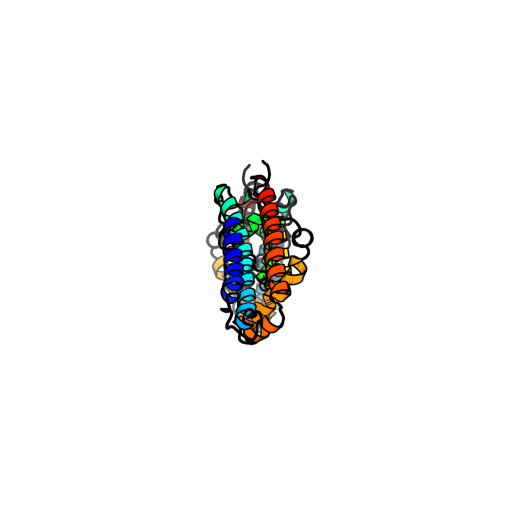66 3.635 1 93.81 210 SER A O 1
ATOM 1650 N N . THR A 1 211 ? 19.125 22 4.934 1 91.38 211 THR A N 1
ATOM 1651 C CA . THR A 1 211 ? 20.125 21.219 4.219 1 91.38 211 THR A CA 1
ATOM 1652 C C . THR A 1 211 ? 19.469 20.125 3.393 1 91.38 211 THR A C 1
ATOM 1654 O O . THR A 1 211 ? 18.375 19.656 3.719 1 91.38 211 THR A O 1
ATOM 1657 N N . ARG A 1 212 ? 20.234 19.719 2.396 1 91.31 212 ARG A N 1
ATOM 1658 C CA . ARG A 1 212 ? 19.75 18.641 1.528 1 91.31 212 ARG A CA 1
ATOM 1659 C C . ARG A 1 212 ? 19.625 17.328 2.295 1 91.31 212 ARG A C 1
ATOM 1661 O O . ARG A 1 212 ? 18.812 16.469 1.931 1 91.31 212 ARG A O 1
ATOM 1668 N N . ASP A 1 213 ? 20.375 17.25 3.363 1 93.38 213 ASP A N 1
ATOM 1669 C CA . ASP A 1 213 ? 20.406 16.031 4.148 1 93.38 213 ASP A CA 1
ATOM 1670 C C . ASP A 1 213 ? 19.078 15.789 4.859 1 93.38 213 ASP A C 1
ATOM 1672 O O . ASP A 1 213 ? 18.797 14.68 5.316 1 93.38 213 ASP A O 1
ATOM 1676 N N . PHE A 1 214 ? 18.312 16.781 4.922 1 96.19 214 PHE A N 1
ATOM 1677 C CA . PHE A 1 214 ? 16.984 16.656 5.508 1 96.19 214 PHE A CA 1
ATOM 1678 C C . PHE A 1 214 ? 16.078 15.828 4.605 1 96.19 214 PHE A C 1
ATOM 1680 O O . PHE A 1 214 ? 15.203 15.102 5.09 1 96.19 214 PHE A O 1
ATOM 1687 N N . TYR A 1 215 ? 16.328 15.844 3.309 1 95.81 215 TYR A N 1
ATOM 1688 C CA . TYR A 1 215 ? 15.391 15.289 2.334 1 95.81 215 TYR A CA 1
ATOM 1689 C C . TYR A 1 215 ? 15.914 13.977 1.771 1 95.81 215 TYR A C 1
ATOM 1691 O O . TYR A 1 215 ? 15.148 13.188 1.21 1 95.81 215 TYR A O 1
ATOM 1699 N N . ARG A 1 216 ? 17.156 13.82 1.807 1 91.69 216 ARG A N 1
ATOM 1700 C CA . ARG A 1 216 ? 17.734 12.672 1.128 1 91.69 216 ARG A CA 1
ATOM 1701 C C . ARG A 1 216 ? 18.781 11.984 2.012 1 91.69 216 ARG A C 1
ATOM 1703 O O . ARG A 1 216 ? 19.328 12.602 2.926 1 91.69 216 ARG A O 1
ATOM 1710 N N . ASP A 1 217 ? 18.906 10.68 1.753 1 79.5 217 ASP A N 1
ATOM 1711 C CA . ASP A 1 217 ? 19.984 9.945 2.418 1 79.5 217 ASP A CA 1
ATOM 1712 C C . ASP A 1 217 ? 21.344 10.352 1.86 1 79.5 217 ASP A C 1
ATOM 1714 O O . ASP A 1 217 ? 21.469 10.672 0.677 1 79.5 217 ASP A O 1
ATOM 1718 N N . PRO A 1 218 ? 22.281 10.539 2.891 1 70 218 PRO A N 1
ATOM 1719 C CA . PRO A 1 218 ? 23.625 10.898 2.402 1 70 218 PRO A CA 1
ATOM 1720 C C . PRO A 1 218 ? 24.156 9.898 1.379 1 70 218 PRO A C 1
ATOM 1722 O O . PRO A 1 218 ? 23.797 8.719 1.413 1 70 218 PRO A O 1
ATOM 1725 N N . ARG A 1 219 ? 24.891 10.398 0.444 1 60.44 219 ARG A N 1
ATOM 1726 C CA . ARG A 1 219 ? 25.562 9.57 -0.557 1 60.44 219 ARG A CA 1
ATOM 1727 C C . ARG A 1 219 ? 26.562 8.625 0.094 1 60.44 219 ARG A C 1
ATOM 1729 O O . ARG A 1 219 ? 27.156 8.961 1.122 1 60.44 219 ARG A O 1
ATOM 1736 N N . MET B 1 1 ? 10.352 -30.328 -8.797 1 85.31 1 MET B N 1
ATOM 1737 C CA . MET B 1 1 ? 8.938 -30.016 -9.023 1 85.31 1 MET B CA 1
ATOM 1738 C C . MET B 1 1 ? 8.312 -31.016 -10 1 85.31 1 MET B C 1
ATOM 1740 O O . MET B 1 1 ? 7.246 -31.562 -9.727 1 85.31 1 MET B O 1
ATOM 1744 N N . GLU B 1 2 ? 9.125 -31.391 -10.992 1 89.62 2 GLU B N 1
ATOM 1745 C CA . GLU B 1 2 ? 8.602 -32.281 -12.031 1 89.62 2 GLU B CA 1
ATOM 1746 C C . GLU B 1 2 ? 8.375 -33.688 -11.492 1 89.62 2 GLU B C 1
ATOM 1748 O O . GLU B 1 2 ? 7.344 -34.312 -11.766 1 89.62 2 GLU B O 1
ATOM 1753 N N . ASN B 1 3 ? 9.336 -34.125 -10.664 1 90.25 3 ASN B N 1
ATOM 1754 C CA . ASN B 1 3 ? 9.234 -35.469 -10.125 1 90.25 3 ASN B CA 1
ATOM 1755 C C . ASN B 1 3 ? 8.016 -35.656 -9.227 1 90.25 3 ASN B C 1
ATOM 1757 O O . ASN B 1 3 ? 7.301 -36.656 -9.312 1 90.25 3 ASN B O 1
ATOM 1761 N N . GLU B 1 4 ? 7.836 -34.688 -8.391 1 91.25 4 GLU B N 1
ATOM 1762 C CA . GLU B 1 4 ? 6.68 -34.719 -7.5 1 91.25 4 GLU B CA 1
ATOM 1763 C C . GLU B 1 4 ? 5.375 -34.719 -8.289 1 91.25 4 GLU B C 1
ATOM 1765 O O . GLU B 1 4 ? 4.43 -35.438 -7.953 1 91.25 4 GLU B O 1
ATOM 1770 N N . PHE B 1 5 ? 5.355 -33.938 -9.328 1 95.94 5 PHE B N 1
ATOM 1771 C CA . PHE B 1 5 ? 4.16 -33.844 -10.164 1 95.94 5 PHE B CA 1
ATOM 1772 C C . PHE B 1 5 ? 3.891 -35.156 -10.852 1 95.94 5 PHE B C 1
ATOM 1774 O O . PHE B 1 5 ? 2.768 -35.688 -10.82 1 95.94 5 PHE B O 1
ATOM 1781 N N . ARG B 1 6 ? 4.898 -35.812 -11.383 1 96.19 6 ARG B N 1
ATOM 1782 C CA . ARG B 1 6 ? 4.766 -37.094 -12.078 1 96.19 6 ARG B CA 1
ATOM 1783 C C . ARG B 1 6 ? 4.309 -38.188 -11.117 1 96.19 6 ARG B C 1
ATOM 1785 O O . ARG B 1 6 ? 3.553 -39.062 -11.508 1 96.19 6 ARG B O 1
ATOM 1792 N N . GLN B 1 7 ? 4.754 -38.062 -9.914 1 96 7 GLN B N 1
ATOM 1793 C CA . GLN B 1 7 ? 4.328 -39.062 -8.922 1 96 7 GLN B CA 1
ATOM 1794 C C . GLN B 1 7 ? 2.828 -38.938 -8.656 1 96 7 GLN B C 1
ATOM 1796 O O . GLN B 1 7 ? 2.143 -39.969 -8.555 1 96 7 GLN B O 1
ATOM 1801 N N . ARG B 1 8 ? 2.336 -37.781 -8.609 1 94.69 8 ARG B N 1
ATOM 1802 C CA . ARG B 1 8 ? 0.91 -37.562 -8.367 1 94.69 8 ARG B CA 1
ATOM 1803 C C . ARG B 1 8 ? 0.084 -38 -9.57 1 94.69 8 ARG B C 1
ATOM 1805 O O . ARG B 1 8 ? -0.994 -38.594 -9.414 1 94.69 8 ARG B O 1
ATOM 1812 N N . ILE B 1 9 ? 0.604 -37.719 -10.758 1 97.38 9 ILE B N 1
ATOM 1813 C CA . ILE B 1 9 ? -0.081 -38.156 -11.969 1 97.38 9 ILE B CA 1
ATOM 1814 C C . ILE B 1 9 ? -0.098 -39.688 -12.031 1 97.38 9 ILE B C 1
ATOM 1816 O O . ILE B 1 9 ? -1.093 -40.281 -12.453 1 97.38 9 ILE B O 1
ATOM 1820 N N . ASN B 1 10 ? 0.985 -40.312 -11.57 1 96.12 10 ASN B N 1
ATOM 1821 C CA . ASN B 1 10 ? 1.07 -41.75 -11.57 1 96.12 10 ASN B CA 1
ATOM 1822 C C . ASN B 1 10 ? 0.02 -42.375 -10.656 1 96.12 10 ASN B C 1
ATOM 1824 O O . ASN B 1 10 ? -0.497 -43.469 -10.945 1 96.12 10 ASN B O 1
ATOM 1828 N N . VAL B 1 11 ? -0.28 -41.719 -9.562 1 93.31 11 VAL B N 1
ATOM 1829 C CA . VAL B 1 11 ? -1.34 -42.188 -8.672 1 93.31 11 VAL B CA 1
ATOM 1830 C C . VAL B 1 11 ? -2.664 -42.25 -9.43 1 93.31 11 VAL B C 1
ATOM 1832 O O . VAL B 1 11 ? -3.441 -43.188 -9.266 1 93.31 11 VAL B O 1
ATOM 1835 N N . VAL B 1 12 ? -2.93 -41.281 -10.281 1 94.62 12 VAL B N 1
ATOM 1836 C CA . VAL B 1 12 ? -4.148 -41.219 -11.086 1 94.62 12 VAL B CA 1
ATOM 1837 C C . VAL B 1 12 ? -4.164 -42.406 -12.047 1 94.62 12 VAL B C 1
ATOM 1839 O O . VAL B 1 12 ? -5.184 -43.094 -12.18 1 94.62 12 VAL B O 1
ATOM 1842 N N . ARG B 1 13 ? -3.039 -42.719 -12.688 1 94.81 13 ARG B N 1
ATOM 1843 C CA . ARG B 1 13 ? -2.93 -43.844 -13.625 1 94.81 13 ARG B CA 1
ATOM 1844 C C . ARG B 1 13 ? -3.168 -45.156 -12.93 1 94.81 13 ARG B C 1
ATOM 1846 O O . ARG B 1 13 ? -3.865 -46.031 -13.461 1 94.81 13 ARG B O 1
ATOM 1853 N N . LYS B 1 14 ? -2.615 -45.281 -11.766 1 92.75 14 LYS B N 1
ATOM 1854 C CA . LYS B 1 14 ? -2.789 -46.531 -11.008 1 92.75 14 LYS B CA 1
ATOM 1855 C C . LYS B 1 14 ? -4.254 -46.75 -10.641 1 92.75 14 LYS B C 1
ATOM 1857 O O . LYS B 1 14 ? -4.75 -47.875 -10.664 1 92.75 14 LYS B O 1
ATOM 1862 N N . LEU B 1 15 ? -4.844 -45.688 -10.289 1 90.38 15 LEU B N 1
ATOM 1863 C CA . LEU B 1 15 ? -6.266 -45.75 -9.969 1 90.38 15 LEU B CA 1
ATOM 1864 C C . LEU B 1 15 ? -7.074 -46.219 -11.164 1 90.38 15 LEU B C 1
ATOM 1866 O O . LEU B 1 15 ? -7.938 -47.094 -11.031 1 90.38 15 LEU B O 1
ATOM 1870 N N . LEU B 1 16 ? -6.773 -45.75 -12.344 1 90.69 16 LEU B N 1
ATOM 1871 C CA . LEU B 1 16 ? -7.488 -46.094 -13.562 1 90.69 16 LEU B CA 1
ATOM 1872 C C . LEU B 1 16 ? -7.148 -47.531 -13.992 1 90.69 16 LEU B C 1
ATOM 1874 O O . LEU B 1 16 ? -8.008 -48.25 -14.523 1 90.69 16 LEU B O 1
ATOM 1878 N N . ASP B 1 17 ? -5.996 -48 -13.703 1 88.25 17 ASP B N 1
ATOM 1879 C CA . ASP B 1 17 ? -5.543 -49.312 -14.086 1 88.25 17 ASP B CA 1
ATOM 1880 C C . ASP B 1 17 ? -6.102 -50.375 -13.148 1 88.25 17 ASP B C 1
ATOM 1882 O O . ASP B 1 17 ? -6.355 -51.531 -13.562 1 88.25 17 ASP B O 1
ATOM 1886 N N . ALA B 1 18 ? -6.102 -50.125 -11.828 1 79.81 18 ALA B N 1
ATOM 1887 C CA . ALA B 1 18 ? -6.566 -51.062 -10.82 1 79.81 18 ALA B CA 1
ATOM 1888 C C . ALA B 1 18 ? -8.016 -51.469 -11.07 1 79.81 18 ALA B C 1
ATOM 1890 O O . ALA B 1 18 ? -8.43 -52.562 -10.727 1 79.81 18 ALA B O 1
ATOM 1891 N N . THR B 1 19 ? -8.758 -50.688 -11.562 1 65.81 19 THR B N 1
ATOM 1892 C CA . THR B 1 19 ? -10.172 -51 -11.719 1 65.81 19 THR B CA 1
ATOM 1893 C C . THR B 1 19 ? -10.438 -51.688 -13.055 1 65.81 19 THR B C 1
ATOM 1895 O O . THR B 1 19 ? -11.539 -52.188 -13.297 1 65.81 19 THR B O 1
ATOM 1898 N N . ASP B 1 20 ? -9.367 -51.656 -13.82 1 59.56 20 ASP B N 1
ATOM 1899 C CA . ASP B 1 20 ? -9.516 -52.375 -15.094 1 59.56 20 ASP B CA 1
ATOM 1900 C C . ASP B 1 20 ? -9.484 -53.875 -14.898 1 59.56 20 ASP B C 1
ATOM 1902 O O . ASP B 1 20 ? -9.828 -54.625 -15.805 1 59.56 20 ASP B O 1
ATOM 1906 N N . THR B 1 21 ? -9.125 -54.5 -13.648 1 52.19 21 THR B N 1
ATOM 1907 C CA . THR B 1 21 ? -8.93 -55.938 -13.492 1 52.19 21 THR B CA 1
ATOM 1908 C C . THR B 1 21 ? -10.266 -56.625 -13.273 1 52.19 21 THR B C 1
ATOM 1910 O O . THR B 1 21 ? -10.312 -57.75 -12.742 1 52.19 21 THR B O 1
ATOM 1913 N N . SER B 1 22 ? -11.375 -56.375 -13.695 1 45.19 22 SER B N 1
ATOM 1914 C CA . SER B 1 22 ? -12.43 -57.344 -13.43 1 45.19 22 SER B CA 1
ATOM 1915 C C . SER B 1 22 ? -12.023 -58.719 -13.867 1 45.19 22 SER B C 1
ATOM 1917 O O . SER B 1 22 ? -11.562 -58.938 -14.992 1 45.19 22 SER B O 1
ATOM 1919 N N . PRO B 1 23 ? -11.781 -59.75 -12.945 1 44.34 23 PRO B N 1
ATOM 1920 C CA . PRO B 1 23 ? -11.664 -61.156 -13.328 1 44.34 23 PRO B CA 1
ATOM 1921 C C . PRO B 1 23 ? -12.633 -61.531 -14.438 1 44.34 23 PRO B C 1
ATOM 1923 O O . PRO B 1 23 ? -13.703 -60.938 -14.57 1 44.34 23 PRO B O 1
ATOM 1926 N N . GLY B 1 24 ? -12.203 -62.156 -15.531 1 41.34 24 GLY B N 1
ATOM 1927 C CA . GLY B 1 24 ? -12.953 -62.906 -16.516 1 41.34 24 GLY B CA 1
ATOM 1928 C C . GLY B 1 24 ? -14.008 -63.812 -15.906 1 41.34 24 GLY B C 1
ATOM 1929 O O . GLY B 1 24 ? -13.68 -64.875 -15.328 1 41.34 24 GLY B O 1
ATOM 1930 N N . ALA B 1 25 ? -15.031 -63.594 -15.148 1 44.31 25 ALA B N 1
ATOM 1931 C CA . ALA B 1 25 ? -16.016 -64.688 -15.18 1 44.31 25 ALA B CA 1
ATOM 1932 C C . ALA B 1 25 ? -16.156 -65.25 -16.578 1 44.31 25 ALA B C 1
ATOM 1934 O O . ALA B 1 25 ? -15.984 -64.5 -17.578 1 44.31 25 ALA B O 1
ATOM 1935 N N . ALA B 1 26 ? -16.125 -66.5 -16.891 1 45.09 26 ALA B N 1
ATOM 1936 C CA . ALA B 1 26 ? -16.25 -67.312 -18.094 1 45.09 26 ALA B CA 1
ATOM 1937 C C . ALA B 1 26 ? -17 -66.562 -19.188 1 45.09 26 ALA B C 1
ATOM 1939 O O . ALA B 1 26 ? -16.609 -66.562 -20.359 1 45.09 26 ALA B O 1
ATOM 1940 N N . GLY B 1 27 ? -18.312 -66.375 -19.125 1 41.5 27 GLY B N 1
ATOM 1941 C CA . GLY B 1 27 ? -19.141 -66.25 -20.312 1 41.5 27 GLY B CA 1
ATOM 1942 C C . GLY B 1 27 ? -19.047 -64.812 -20.922 1 41.5 27 GLY B C 1
ATOM 1943 O O . GLY B 1 27 ? -18.969 -64.688 -22.141 1 41.5 27 GLY B O 1
ATOM 1944 N N . VAL B 1 28 ? -19.734 -63.781 -20.312 1 44.09 28 VAL B N 1
ATOM 1945 C CA . VAL B 1 28 ? -19.906 -62.531 -21.078 1 44.09 28 VAL B CA 1
ATOM 1946 C C . VAL B 1 28 ? -18.609 -61.719 -21.031 1 44.09 28 VAL B C 1
ATOM 1948 O O . VAL B 1 28 ? -18.062 -61.469 -19.953 1 44.09 28 VAL B O 1
ATOM 1951 N N . ASN B 1 29 ? -17.547 -61.812 -21.781 1 40.75 29 ASN B N 1
ATOM 1952 C CA . ASN B 1 29 ? -16.406 -61 -22.203 1 40.75 29 ASN B CA 1
ATOM 1953 C C . ASN B 1 29 ? -16.625 -59.531 -21.938 1 40.75 29 ASN B C 1
ATOM 1955 O O . ASN B 1 29 ? -16.406 -58.688 -22.828 1 40.75 29 ASN B O 1
ATOM 1959 N N . SER B 1 30 ? -17.625 -59.094 -21.188 1 43.06 30 SER B N 1
ATOM 1960 C CA . SER B 1 30 ? -17.766 -57.625 -21.234 1 43.06 30 SER B CA 1
ATOM 1961 C C . SER B 1 30 ? -16.609 -56.938 -20.531 1 43.06 30 SER B C 1
ATOM 1963 O O . SER B 1 30 ? -16.219 -57.344 -19.422 1 43.06 30 SER B O 1
ATOM 1965 N N . PRO B 1 31 ? -15.539 -56.344 -21.141 1 45.28 31 PRO B N 1
ATOM 1966 C CA . PRO B 1 31 ? -14.492 -55.531 -20.547 1 45.28 31 PRO B CA 1
ATOM 1967 C C . PRO B 1 31 ? -14.945 -54.844 -19.266 1 45.28 31 PRO B C 1
ATOM 1969 O O . PRO B 1 31 ? -16.031 -54.25 -19.219 1 45.28 31 PRO B O 1
ATOM 1972 N N . ILE B 1 32 ? -14.938 -55.344 -18.109 1 51.22 32 ILE B N 1
ATOM 1973 C CA . ILE B 1 32 ? -15.281 -54.75 -16.828 1 51.22 32 ILE B CA 1
ATOM 1974 C C . ILE B 1 32 ? -14.82 -53.281 -16.812 1 51.22 32 ILE B C 1
ATOM 1976 O O . ILE B 1 32 ? -13.625 -53 -16.922 1 51.22 32 ILE B O 1
ATOM 1980 N N . ASP B 1 33 ? -15.453 -52.281 -17.312 1 63.28 33 ASP B N 1
ATOM 1981 C CA . ASP B 1 33 ? -15.328 -50.844 -17.484 1 63.28 33 ASP B CA 1
ATOM 1982 C C . ASP B 1 33 ? -15.109 -50.156 -16.156 1 63.28 33 ASP B C 1
ATOM 1984 O O . ASP B 1 33 ? -15.641 -50.562 -15.125 1 63.28 33 ASP B O 1
ATOM 1988 N N . VAL B 1 34 ? -13.891 -49.406 -15.859 1 73.62 34 VAL B N 1
ATOM 1989 C CA . VAL B 1 34 ? -13.664 -48.5 -14.734 1 73.62 34 VAL B CA 1
ATOM 1990 C C . VAL B 1 34 ? -14.984 -47.875 -14.305 1 73.62 34 VAL B C 1
ATOM 1992 O O . VAL B 1 34 ? -15.758 -47.406 -15.141 1 73.62 34 VAL B O 1
ATOM 1995 N N . SER B 1 35 ? -15.234 -48.156 -12.938 1 85.44 35 SER B N 1
ATOM 1996 C CA . SER B 1 35 ? -16.5 -47.625 -12.453 1 85.44 35 SER B CA 1
ATOM 1997 C C . SER B 1 35 ? -16.594 -46.125 -12.711 1 85.44 35 SER B C 1
ATOM 1999 O O . SER B 1 35 ? -15.578 -45.438 -12.812 1 85.44 35 SER B O 1
ATOM 2001 N N . ARG B 1 36 ? -17.719 -45.625 -12.945 1 88.81 36 ARG B N 1
ATOM 2002 C CA . ARG B 1 36 ? -17.984 -44.188 -13.117 1 88.81 36 ARG B CA 1
ATOM 2003 C C . ARG B 1 36 ? -17.484 -43.406 -11.914 1 88.81 36 ARG B C 1
ATOM 2005 O O . ARG B 1 36 ? -17.031 -42.281 -12.062 1 88.81 36 ARG B O 1
ATOM 2012 N N . GLU B 1 37 ? -17.562 -43.969 -10.711 1 90.38 37 GLU B N 1
ATOM 2013 C CA . GLU B 1 37 ? -17.062 -43.344 -9.492 1 90.38 37 GLU B CA 1
ATOM 2014 C C . GLU B 1 37 ? -15.555 -43.125 -9.562 1 90.38 37 GLU B C 1
ATOM 2016 O O . GLU B 1 37 ? -15.062 -42.062 -9.211 1 90.38 37 GLU B O 1
ATOM 2021 N N . THR B 1 38 ? -14.914 -44.156 -9.984 1 92.5 38 THR B N 1
ATOM 2022 C CA . THR B 1 38 ? -13.461 -44.062 -10.109 1 92.5 38 THR B CA 1
ATOM 2023 C C . THR B 1 38 ? -13.055 -43.031 -11.148 1 92.5 38 THR B C 1
ATOM 2025 O O . THR B 1 38 ? -12.086 -42.281 -10.953 1 92.5 38 THR B O 1
ATOM 2028 N N . ARG B 1 39 ? -13.789 -42.969 -12.219 1 93.88 39 ARG B N 1
ATOM 2029 C CA . ARG B 1 39 ? -13.523 -41.969 -13.242 1 93.88 39 ARG B CA 1
ATOM 2030 C C . ARG B 1 39 ? -13.703 -40.562 -12.695 1 93.88 39 ARG B C 1
ATOM 2032 O O . ARG B 1 39 ? -12.867 -39.688 -12.93 1 93.88 39 ARG B O 1
ATOM 2039 N N . GLY B 1 40 ? -14.727 -40.344 -11.938 1 95.19 40 GLY B N 1
ATOM 2040 C CA . GLY B 1 40 ? -14.93 -39.062 -11.289 1 95.19 40 GLY B CA 1
ATOM 2041 C C . GLY B 1 40 ? -13.836 -38.719 -10.297 1 95.19 40 GLY B C 1
ATOM 2042 O O . GLY B 1 40 ? -13.367 -37.594 -10.258 1 95.19 40 GLY B O 1
ATOM 2043 N N . LEU B 1 41 ? -13.398 -39.688 -9.594 1 93.94 41 LEU B N 1
ATOM 2044 C CA . LEU B 1 41 ? -12.344 -39.469 -8.602 1 93.94 41 LEU B CA 1
ATOM 2045 C C . LEU B 1 41 ? -11.016 -39.156 -9.273 1 93.94 41 LEU B C 1
ATOM 2047 O O . LEU B 1 41 ? -10.203 -38.406 -8.719 1 93.94 41 LEU B O 1
ATOM 2051 N N . SER B 1 42 ? -10.82 -39.719 -10.438 1 96.25 42 SER B N 1
ATOM 2052 C CA . SER B 1 42 ? -9.602 -39.406 -11.188 1 96.25 42 SER B CA 1
ATOM 2053 C C . SER B 1 42 ? -9.508 -37.938 -11.492 1 96.25 42 SER B C 1
ATOM 2055 O O . SER B 1 42 ? -8.414 -37.344 -11.492 1 96.25 42 SER B O 1
ATOM 2057 N N . ILE B 1 43 ? -10.625 -37.25 -11.703 1 97.25 43 ILE B N 1
ATOM 2058 C CA . ILE B 1 43 ? -10.664 -35.781 -11.953 1 97.25 43 ILE B CA 1
ATOM 2059 C C . ILE B 1 43 ? -10.266 -35.062 -10.68 1 97.25 43 ILE B C 1
ATOM 2061 O O . ILE B 1 43 ? -9.508 -34.062 -10.742 1 97.25 43 ILE B O 1
ATOM 2065 N N . VAL B 1 44 ? -10.695 -35.5 -9.578 1 96.44 44 VAL B N 1
ATOM 2066 C CA . VAL B 1 44 ? -10.352 -34.875 -8.297 1 96.44 44 VAL B CA 1
ATOM 2067 C C . VAL B 1 44 ? -8.844 -35 -8.062 1 96.44 44 VAL B C 1
ATOM 2069 O O . VAL B 1 44 ? -8.211 -34 -7.656 1 96.44 44 VAL B O 1
ATOM 2072 N N . LEU B 1 45 ? -8.312 -36.156 -8.383 1 96.38 45 LEU B N 1
ATOM 2073 C CA . LEU B 1 45 ? -6.879 -36.375 -8.18 1 96.38 45 LEU B CA 1
ATOM 2074 C C . LEU B 1 45 ? -6.062 -35.562 -9.18 1 96.38 45 LEU B C 1
ATOM 2076 O O . LEU B 1 45 ? -4.988 -35.031 -8.844 1 96.38 45 LEU B O 1
ATOM 2080 N N . LEU B 1 46 ? -6.555 -35.469 -10.375 1 97.31 46 LEU B N 1
ATOM 2081 C CA . LEU B 1 46 ? -5.891 -34.656 -11.391 1 97.31 46 LEU B CA 1
ATOM 2082 C C . LEU B 1 46 ? -5.82 -33.188 -10.945 1 97.31 46 LEU B C 1
ATOM 2084 O O . LEU B 1 46 ? -4.77 -32.562 -11.055 1 97.31 46 LEU B O 1
ATOM 2088 N N . TYR B 1 47 ? -6.871 -32.688 -10.391 1 97.56 47 TYR B N 1
ATOM 2089 C CA . TYR B 1 47 ? -6.906 -31.328 -9.852 1 97.56 47 TYR B CA 1
ATOM 2090 C C . TYR B 1 47 ? -5.922 -31.172 -8.703 1 97.56 47 TYR B C 1
ATOM 2092 O O . TYR B 1 47 ? -5.215 -30.172 -8.617 1 97.56 47 TYR B O 1
ATOM 2100 N N . ALA B 1 48 ? -5.953 -32.094 -7.812 1 96.81 48 ALA B N 1
ATOM 2101 C CA . ALA B 1 48 ? -5.047 -32.031 -6.668 1 96.81 48 ALA B CA 1
ATOM 2102 C C . ALA B 1 48 ? -3.596 -31.922 -7.121 1 96.81 48 ALA B C 1
ATOM 2104 O O . ALA B 1 48 ? -2.818 -31.156 -6.559 1 96.81 48 ALA B O 1
ATOM 2105 N N . ALA B 1 49 ? -3.23 -32.719 -8.117 1 97.44 49 ALA B N 1
ATOM 2106 C CA . ALA B 1 49 ? -1.886 -32.656 -8.68 1 97.44 49 ALA B CA 1
ATOM 2107 C C . ALA B 1 49 ? -1.607 -31.281 -9.297 1 97.44 49 ALA B C 1
ATOM 2109 O O . ALA B 1 49 ? -0.525 -30.719 -9.109 1 97.44 49 ALA B O 1
ATOM 2110 N N . TYR B 1 50 ? -2.592 -30.766 -9.969 1 97.75 50 TYR B N 1
ATOM 2111 C CA . TYR B 1 50 ? -2.525 -29.469 -10.633 1 97.75 50 TYR B CA 1
ATOM 2112 C C . TYR B 1 50 ? -2.355 -28.344 -9.617 1 97.75 50 TYR B C 1
ATOM 2114 O O . TYR B 1 50 ? -1.468 -27.5 -9.758 1 97.75 50 TYR B O 1
ATOM 2122 N N . GLU B 1 51 ? -3.146 -28.359 -8.602 1 97.25 51 GLU B N 1
ATOM 2123 C CA . GLU B 1 51 ? -3.072 -27.344 -7.555 1 97.25 51 GLU B CA 1
ATOM 2124 C C . GLU B 1 51 ? -1.735 -27.391 -6.82 1 97.25 51 GLU B C 1
ATOM 2126 O O . GLU B 1 51 ? -1.114 -26.359 -6.566 1 97.25 51 GLU B O 1
ATOM 2131 N N . ASN B 1 52 ? -1.325 -28.609 -6.516 1 97 52 ASN B N 1
ATOM 2132 C CA . ASN B 1 52 ? -0.028 -28.781 -5.871 1 97 52 ASN B CA 1
ATOM 2133 C C . ASN B 1 52 ? 1.108 -28.266 -6.742 1 97 52 ASN B C 1
ATOM 2135 O O . ASN B 1 52 ? 2.064 -27.672 -6.238 1 97 52 ASN B O 1
ATOM 2139 N N . LEU B 1 53 ? 1.032 -28.5 -7.984 1 97.94 53 LEU B N 1
ATOM 2140 C CA . LEU B 1 53 ? 2.047 -28.047 -8.93 1 97.94 53 LEU B CA 1
ATOM 2141 C C . LEU B 1 53 ? 2.152 -26.516 -8.914 1 97.94 53 LEU B C 1
ATOM 2143 O O . LEU B 1 53 ? 3.248 -25.969 -8.773 1 97.94 53 LEU B O 1
ATOM 2147 N N . LEU B 1 54 ? 1.024 -25.812 -9.008 1 98.12 54 LEU B N 1
ATOM 2148 C CA . LEU B 1 54 ? 1.039 -24.344 -9.055 1 98.12 54 LEU B CA 1
ATOM 2149 C C . LEU B 1 54 ? 1.586 -23.766 -7.754 1 98.12 54 LEU B C 1
ATOM 2151 O O . LEU B 1 54 ? 2.428 -22.875 -7.777 1 98.12 54 LEU B O 1
ATOM 2155 N N . LYS B 1 55 ? 1.109 -24.266 -6.672 1 97.19 55 LYS B N 1
ATOM 2156 C CA . LYS B 1 55 ? 1.592 -23.797 -5.375 1 97.19 55 LYS B CA 1
ATOM 2157 C C . LYS B 1 55 ? 3.072 -24.125 -5.188 1 97.19 55 LYS B C 1
ATOM 2159 O O . LYS B 1 55 ? 3.818 -23.328 -4.605 1 97.19 55 LYS B O 1
ATOM 2164 N N . GLY B 1 56 ? 3.451 -25.312 -5.684 1 97.12 56 GLY B N 1
ATOM 2165 C CA . GLY B 1 56 ? 4.852 -25.703 -5.625 1 97.12 56 GLY B CA 1
ATOM 2166 C C . GLY B 1 56 ? 5.758 -24.797 -6.434 1 97.12 56 GLY B C 1
ATOM 2167 O O . GLY B 1 56 ? 6.859 -24.453 -5.992 1 97.12 56 GLY B O 1
ATOM 2168 N N . VAL B 1 57 ? 5.32 -24.453 -7.602 1 97.81 57 VAL B N 1
ATOM 2169 C CA . VAL B 1 57 ? 6.074 -23.531 -8.438 1 97.81 57 VAL B CA 1
ATOM 2170 C C . VAL B 1 57 ? 6.293 -22.219 -7.684 1 97.81 57 VAL B C 1
ATOM 2172 O O . VAL B 1 57 ? 7.422 -21.734 -7.59 1 97.81 57 VAL B O 1
ATOM 2175 N N . SER B 1 58 ? 5.27 -21.656 -7.125 1 97.75 58 SER B N 1
ATOM 2176 C CA . SER B 1 58 ? 5.355 -20.406 -6.375 1 97.75 58 SER B CA 1
ATOM 2177 C C . SER B 1 58 ? 6.32 -20.531 -5.203 1 97.75 58 SER B C 1
ATOM 2179 O O . SER B 1 58 ? 7.219 -19.688 -5.043 1 97.75 58 SER B O 1
ATOM 2181 N N . ARG B 1 59 ? 6.168 -21.531 -4.465 1 97.38 59 ARG B N 1
ATOM 2182 C CA . ARG B 1 59 ? 7.012 -21.734 -3.291 1 97.38 59 ARG B CA 1
ATOM 2183 C C . ARG B 1 59 ? 8.477 -21.859 -3.686 1 97.38 59 ARG B C 1
ATOM 2185 O O . ARG B 1 59 ? 9.344 -21.234 -3.07 1 97.38 59 ARG B O 1
ATOM 2192 N N . THR B 1 60 ? 8.727 -22.641 -4.68 1 97 60 THR B N 1
ATOM 2193 C CA . THR B 1 60 ? 10.094 -22.859 -5.121 1 97 60 THR B CA 1
ATOM 2194 C C . THR B 1 60 ? 10.734 -21.562 -5.598 1 97 60 THR B C 1
ATOM 2196 O O . THR B 1 60 ? 11.883 -21.266 -5.27 1 97 60 THR B O 1
ATOM 2199 N N . LEU B 1 61 ? 10.031 -20.828 -6.375 1 97.5 61 LEU B N 1
ATOM 2200 C CA . LEU B 1 61 ? 10.555 -19.547 -6.867 1 97.5 61 LEU B CA 1
ATOM 2201 C C . LEU B 1 61 ? 10.859 -18.609 -5.715 1 97.5 61 LEU B C 1
ATOM 2203 O O . LEU B 1 61 ? 11.922 -17.969 -5.691 1 97.5 61 LEU B O 1
ATOM 2207 N N . LEU B 1 62 ? 10.008 -18.531 -4.754 1 97.69 62 LEU B N 1
ATOM 2208 C CA . LEU B 1 62 ? 10.188 -17.625 -3.623 1 97.69 62 LEU B CA 1
ATOM 2209 C C . LEU B 1 62 ? 11.328 -18.109 -2.727 1 97.69 62 LEU B C 1
ATOM 2211 O O . LEU B 1 62 ? 12.117 -17.297 -2.234 1 97.69 62 LEU B O 1
ATOM 2215 N N . GLU B 1 63 ? 11.391 -19.391 -2.551 1 97 63 GLU B N 1
ATOM 2216 C CA . GLU B 1 63 ? 12.5 -19.938 -1.781 1 97 63 GLU B CA 1
ATOM 2217 C C . GLU B 1 63 ? 13.844 -19.641 -2.455 1 97 63 GLU B C 1
ATOM 2219 O O . GLU B 1 63 ? 14.82 -19.312 -1.784 1 97 63 GLU B O 1
ATOM 2224 N N . SER B 1 64 ? 13.859 -19.812 -3.713 1 96.5 64 SER B N 1
ATOM 2225 C CA . SER B 1 64 ? 15.078 -19.516 -4.457 1 96.5 64 SER B CA 1
ATOM 2226 C C . SER B 1 64 ? 15.477 -18.047 -4.285 1 96.5 64 SER B C 1
ATOM 2228 O O . SER B 1 64 ? 16.656 -17.734 -4.102 1 96.5 64 SER B O 1
ATOM 2230 N N . ALA B 1 65 ? 14.523 -17.172 -4.348 1 96.12 65 ALA B N 1
ATOM 2231 C CA . ALA B 1 65 ? 14.797 -15.75 -4.148 1 96.12 65 ALA B CA 1
ATOM 2232 C C . ALA B 1 65 ? 15.367 -15.492 -2.756 1 96.12 65 ALA B C 1
ATOM 2234 O O . ALA B 1 65 ? 16.312 -14.727 -2.602 1 96.12 65 ALA B O 1
ATOM 2235 N N . THR B 1 66 ? 14.805 -16.094 -1.733 1 95.5 66 THR B N 1
ATOM 2236 C CA . THR B 1 66 ? 15.227 -15.914 -0.349 1 95.5 66 THR B CA 1
ATOM 2237 C C . THR B 1 66 ? 16.641 -16.453 -0.137 1 95.5 66 THR B C 1
ATOM 2239 O O . THR B 1 66 ? 17.406 -15.906 0.66 1 95.5 66 THR B O 1
ATOM 2242 N N . GLN B 1 67 ? 17 -17.422 -0.858 1 94.62 67 GLN B N 1
ATOM 2243 C CA . GLN B 1 67 ? 18.281 -18.078 -0.698 1 94.62 67 GLN B CA 1
ATOM 2244 C C . GLN B 1 67 ? 19.422 -17.188 -1.222 1 94.62 67 GLN B C 1
ATOM 2246 O O . GLN B 1 67 ? 20.594 -17.438 -0.913 1 94.62 67 GLN B O 1
ATOM 2251 N N . LEU B 1 68 ? 19.078 -16.25 -2.014 1 93 68 LEU B N 1
ATOM 2252 C CA . LEU B 1 68 ? 20.094 -15.336 -2.512 1 93 68 LEU B CA 1
ATOM 2253 C C . LEU B 1 68 ? 20.641 -14.469 -1.385 1 93 68 LEU B C 1
ATOM 2255 O O . LEU B 1 68 ? 21.703 -13.852 -1.527 1 93 68 LEU B O 1
ATOM 2259 N N . LYS B 1 69 ? 19.906 -14.32 -0.283 1 91.69 69 LYS B N 1
ATOM 2260 C CA . LYS B 1 69 ? 20.297 -13.539 0.888 1 91.69 69 LYS B CA 1
ATOM 2261 C C . LYS B 1 69 ? 20.578 -12.094 0.515 1 91.69 69 LYS B C 1
ATOM 2263 O O . LYS B 1 69 ? 21.594 -11.523 0.915 1 91.69 69 LYS B O 1
ATOM 2268 N N . LEU B 1 70 ? 19.688 -11.578 -0.346 1 91.81 70 LEU B N 1
ATOM 2269 C CA . LEU B 1 70 ? 19.75 -10.18 -0.749 1 91.81 70 LEU B CA 1
ATOM 2270 C C . LEU B 1 70 ? 18.688 -9.359 -0.033 1 91.81 70 LEU B C 1
ATOM 2272 O O . LEU B 1 70 ? 17.656 -9.898 0.389 1 91.81 70 LEU B O 1
ATOM 2276 N N . GLY B 1 71 ? 19.016 -8.078 0.14 1 92.12 71 GLY B N 1
ATOM 2277 C CA . GLY B 1 71 ? 17.969 -7.172 0.562 1 92.12 71 GLY B CA 1
ATOM 2278 C C . GLY B 1 71 ? 16.859 -7.023 -0.465 1 92.12 71 GLY B C 1
ATOM 2279 O O . GLY B 1 71 ? 17.078 -7.223 -1.66 1 92.12 71 GLY B O 1
ATOM 2280 N N . ASN B 1 72 ? 15.695 -6.617 -0.031 1 92.94 72 ASN B N 1
ATOM 2281 C CA . ASN B 1 72 ? 14.516 -6.535 -0.89 1 92.94 72 ASN B CA 1
ATOM 2282 C C . ASN B 1 72 ? 14.742 -5.586 -2.064 1 92.94 72 ASN B C 1
ATOM 2284 O O . ASN B 1 72 ? 14.273 -5.84 -3.174 1 92.94 72 ASN B O 1
ATOM 2288 N N . ARG B 1 73 ? 15.477 -4.566 -1.854 1 88.62 73 ARG B N 1
ATOM 2289 C CA . ARG B 1 73 ? 15.672 -3.531 -2.867 1 88.62 73 ARG B CA 1
ATOM 2290 C C . ARG B 1 73 ? 16.469 -4.07 -4.055 1 88.62 73 ARG B C 1
ATOM 2292 O O . ARG B 1 73 ? 16.453 -3.473 -5.133 1 88.62 73 ARG B O 1
ATOM 2299 N N . ARG B 1 74 ? 17.156 -5.121 -3.84 1 91.06 74 ARG B N 1
ATOM 2300 C CA . ARG B 1 74 ? 18 -5.668 -4.887 1 91.06 74 ARG B CA 1
ATOM 2301 C C . ARG B 1 74 ? 17.266 -6.711 -5.711 1 91.06 74 ARG B C 1
ATOM 2303 O O . ARG B 1 74 ? 17.781 -7.195 -6.723 1 91.06 74 ARG B O 1
ATOM 2310 N N . LEU B 1 75 ? 16.141 -7.07 -5.277 1 93.62 75 LEU B N 1
ATOM 2311 C CA . LEU B 1 75 ? 15.312 -8.031 -6.004 1 93.62 75 LEU B CA 1
ATOM 2312 C C . LEU B 1 75 ? 14.562 -7.352 -7.148 1 93.62 75 LEU B C 1
ATOM 2314 O O . LEU B 1 75 ? 14.375 -6.133 -7.137 1 93.62 75 LEU B O 1
ATOM 2318 N N . LYS B 1 76 ? 14.188 -8.141 -8.109 1 92.88 76 LYS B N 1
ATOM 2319 C CA . LYS B 1 76 ? 13.312 -7.617 -9.156 1 92.88 76 LYS B CA 1
ATOM 2320 C C . LYS B 1 76 ? 11.945 -7.227 -8.586 1 92.88 76 LYS B C 1
ATOM 2322 O O . LYS B 1 76 ? 11.516 -7.77 -7.566 1 92.88 76 LYS B O 1
ATOM 2327 N N . PRO B 1 77 ? 11.25 -6.312 -9.234 1 90.31 77 PRO B N 1
ATOM 2328 C CA . PRO B 1 77 ? 9.977 -5.785 -8.742 1 90.31 77 PRO B CA 1
ATOM 2329 C C . PRO B 1 77 ? 8.977 -6.883 -8.398 1 90.31 77 PRO B C 1
ATOM 2331 O O . PRO B 1 77 ? 8.234 -6.766 -7.418 1 90.31 77 PRO B O 1
ATOM 2334 N N . GLU B 1 78 ? 9 -7.945 -9.188 1 90.75 78 GLU B N 1
ATOM 2335 C CA . GLU B 1 78 ? 8.078 -9.055 -8.945 1 90.75 78 GLU B CA 1
ATOM 2336 C C . GLU B 1 78 ? 8.289 -9.648 -7.555 1 90.75 78 GLU B C 1
ATOM 2338 O O . GLU B 1 78 ? 7.32 -9.891 -6.828 1 90.75 78 GLU B O 1
ATOM 2343 N N . PHE B 1 79 ? 9.492 -9.734 -7.207 1 94.56 79 PHE B N 1
ATOM 2344 C CA . PHE B 1 79 ? 9.82 -10.375 -5.938 1 94.56 79 PHE B CA 1
ATOM 2345 C C . PHE B 1 79 ? 9.75 -9.375 -4.793 1 94.56 79 PHE B C 1
ATOM 2347 O O . PHE B 1 79 ? 9.469 -9.75 -3.65 1 94.56 79 PHE B O 1
ATOM 2354 N N . GLN B 1 80 ? 9.984 -8.109 -5.098 1 94 80 GLN B N 1
ATOM 2355 C CA . GLN B 1 80 ? 9.789 -7.066 -4.09 1 94 80 GLN B CA 1
ATOM 2356 C C . GLN B 1 80 ? 8.336 -7.035 -3.609 1 94 80 GLN B C 1
ATOM 2358 O O . GLN B 1 80 ? 8.078 -6.82 -2.424 1 94 80 GLN B O 1
ATOM 2363 N N . LEU B 1 81 ? 7.473 -7.246 -4.52 1 94 81 LEU B N 1
ATOM 2364 C CA . LEU B 1 81 ? 6.051 -7.266 -4.188 1 94 81 LEU B CA 1
ATOM 2365 C C . LEU B 1 81 ? 5.754 -8.328 -3.133 1 94 81 LEU B C 1
ATOM 2367 O O . LEU B 1 81 ? 5.008 -8.07 -2.186 1 94 81 LEU B O 1
ATOM 2371 N N . PHE B 1 82 ? 6.398 -9.453 -3.262 1 95 82 PHE B N 1
ATOM 2372 C CA . PHE B 1 82 ? 6.191 -10.523 -2.293 1 95 82 PHE B CA 1
ATOM 2373 C C . PHE B 1 82 ? 6.758 -10.141 -0.932 1 95 82 PHE B C 1
ATOM 2375 O O . PHE B 1 82 ? 6.207 -10.516 0.105 1 95 82 PHE B O 1
ATOM 2382 N N . ALA B 1 83 ? 7.82 -9.406 -0.97 1 94.12 83 ALA B N 1
ATOM 2383 C CA . ALA B 1 83 ? 8.484 -9.016 0.27 1 94.12 83 ALA B CA 1
ATOM 2384 C C . ALA B 1 83 ? 7.617 -8.062 1.083 1 94.12 83 ALA B C 1
ATOM 2386 O O . ALA B 1 83 ? 7.691 -8.039 2.314 1 94.12 83 ALA B O 1
ATOM 2387 N N . VAL B 1 84 ? 6.773 -7.305 0.391 1 93.5 84 VAL B N 1
ATOM 2388 C CA . VAL B 1 84 ? 6.016 -6.289 1.114 1 93.5 84 VAL B CA 1
ATOM 2389 C C . VAL B 1 84 ? 4.531 -6.641 1.097 1 93.5 84 VAL B C 1
ATOM 2391 O O . VAL B 1 84 ? 3.695 -5.852 1.544 1 93.5 84 VAL B O 1
ATOM 2394 N N . HIS B 1 85 ? 4.191 -7.789 0.608 1 92.69 85 HIS B N 1
ATOM 2395 C CA . HIS B 1 85 ? 2.801 -8.18 0.416 1 92.69 85 HIS B CA 1
ATOM 2396 C C . HIS B 1 85 ? 2.018 -8.094 1.722 1 92.69 85 HIS B C 1
ATOM 2398 O O . HIS B 1 85 ? 0.916 -7.539 1.755 1 92.69 85 HIS B O 1
ATOM 2404 N N . SER B 1 86 ? 2.535 -8.617 2.744 1 91.75 86 SER B N 1
ATOM 2405 C CA . SER B 1 86 ? 1.828 -8.625 4.023 1 91.75 86 SER B CA 1
ATOM 2406 C C . SER B 1 86 ? 1.535 -7.207 4.5 1 91.75 86 SER B C 1
ATOM 2408 O O . SER B 1 86 ? 0.468 -6.941 5.059 1 91.75 86 SER B O 1
ATOM 2410 N N . LYS B 1 87 ? 2.434 -6.312 4.285 1 92.44 87 LYS B N 1
ATOM 2411 C CA . LYS B 1 87 ? 2.252 -4.918 4.676 1 92.44 87 LYS B CA 1
ATOM 2412 C C . LYS B 1 87 ? 1.214 -4.234 3.793 1 92.44 87 LYS B C 1
ATOM 2414 O O . LYS B 1 87 ? 0.377 -3.473 4.285 1 92.44 87 LYS B O 1
ATOM 2419 N N . LEU B 1 88 ? 1.279 -4.488 2.539 1 92.5 88 LEU B N 1
ATOM 2420 C CA . LEU B 1 88 ? 0.292 -3.932 1.62 1 92.5 88 LEU B CA 1
ATOM 2421 C C . LEU B 1 88 ? -1.104 -4.453 1.939 1 92.5 88 LEU B C 1
ATOM 2423 O O . LEU B 1 88 ? -2.076 -3.695 1.919 1 92.5 88 LEU B O 1
ATOM 2427 N N . ARG B 1 89 ? -1.13 -5.707 2.209 1 90.56 89 ARG B N 1
ATOM 2428 C CA . ARG B 1 89 ? -2.41 -6.309 2.568 1 90.56 89 ARG B CA 1
ATOM 2429 C C . ARG B 1 89 ? -2.98 -5.668 3.83 1 90.56 89 ARG B C 1
ATOM 2431 O O . ARG B 1 89 ? -4.18 -5.391 3.904 1 90.56 89 ARG B O 1
ATOM 2438 N N . ALA B 1 90 ? -2.178 -5.469 4.781 1 89.25 90 ALA B N 1
ATOM 2439 C CA . ALA B 1 90 ? -2.605 -4.809 6.012 1 89.25 90 ALA B CA 1
ATOM 2440 C C . ALA B 1 90 ? -3.166 -3.42 5.719 1 89.25 90 ALA B C 1
ATOM 2442 O O . ALA B 1 90 ? -4.129 -2.986 6.359 1 89.25 90 ALA B O 1
ATOM 2443 N N . LEU B 1 91 ? -2.617 -2.754 4.773 1 87.69 91 LEU B N 1
ATOM 2444 C CA . LEU B 1 91 ? -3.041 -1.409 4.395 1 87.69 91 LEU B CA 1
ATOM 2445 C C . LEU B 1 91 ? -4.453 -1.424 3.82 1 87.69 91 LEU B C 1
ATOM 2447 O O . LEU B 1 91 ? -5.215 -0.475 4.012 1 87.69 91 LEU B O 1
ATOM 2451 N N . THR B 1 92 ? -4.75 -2.488 3.096 1 85.56 92 THR B N 1
ATOM 2452 C CA . THR B 1 92 ? -6.07 -2.574 2.484 1 85.56 92 THR B CA 1
ATOM 2453 C C . THR B 1 92 ? -7.16 -2.586 3.551 1 85.56 92 THR B C 1
ATOM 2455 O O . THR B 1 92 ? -8.305 -2.203 3.285 1 85.56 92 THR B O 1
ATOM 2458 N N . ASP B 1 93 ? -6.844 -2.91 4.699 1 84.38 93 ASP B N 1
ATOM 2459 C CA . ASP B 1 93 ? -7.809 -3.01 5.789 1 84.38 93 ASP B CA 1
ATOM 2460 C C . ASP B 1 93 ? -7.684 -1.821 6.742 1 84.38 93 ASP B C 1
ATOM 2462 O O . ASP B 1 93 ? -8.312 -1.802 7.801 1 84.38 93 ASP B O 1
ATOM 2466 N N . THR B 1 94 ? -6.867 -0.913 6.441 1 83.94 94 THR B N 1
ATOM 2467 C CA . THR B 1 94 ? -6.59 0.207 7.336 1 83.94 94 THR B CA 1
ATOM 2468 C C . THR B 1 94 ? -7.199 1.496 6.789 1 83.94 94 THR B C 1
ATOM 2470 O O . THR B 1 94 ? -7.164 1.743 5.582 1 83.94 94 THR B O 1
ATOM 2473 N N . PRO B 1 95 ? -7.746 2.254 7.758 1 84.12 95 PRO B N 1
ATOM 2474 C CA . PRO B 1 95 ? -8.211 3.568 7.301 1 84.12 95 PRO B CA 1
ATOM 2475 C C . PRO B 1 95 ? -7.094 4.398 6.676 1 84.12 95 PRO B C 1
ATOM 2477 O O . PRO B 1 95 ? -5.934 4.293 7.082 1 84.12 95 PRO B O 1
ATOM 2480 N N . ALA B 1 96 ? -7.438 5.215 5.707 1 80.12 96 ALA B N 1
ATOM 2481 C CA . ALA B 1 96 ? -6.488 6 4.93 1 80.12 96 ALA B CA 1
ATOM 2482 C C . ALA B 1 96 ? -5.625 6.875 5.84 1 80.12 96 ALA B C 1
ATOM 2484 O O . ALA B 1 96 ? -4.445 7.098 5.562 1 80.12 96 ALA B O 1
ATOM 2485 N N . LYS B 1 97 ? -6.164 7.301 6.922 1 81.62 97 LYS B N 1
ATOM 2486 C CA . LYS B 1 97 ? -5.453 8.188 7.84 1 81.62 97 LYS B CA 1
ATOM 2487 C C . LYS B 1 97 ? -4.262 7.477 8.477 1 81.62 97 LYS B C 1
ATOM 2489 O O . LYS B 1 97 ? -3.297 8.117 8.891 1 81.62 97 LYS B O 1
ATOM 2494 N N . GLN B 1 98 ? -4.324 6.172 8.438 1 85.5 98 GLN B N 1
ATOM 2495 C CA . GLN B 1 98 ? -3.291 5.383 9.102 1 85.5 98 GLN B CA 1
ATOM 2496 C C . GLN B 1 98 ? -2.07 5.211 8.203 1 85.5 98 GLN B C 1
ATOM 2498 O O . GLN B 1 98 ? -1.029 4.723 8.641 1 85.5 98 GLN B O 1
ATOM 2503 N N . ILE B 1 99 ? -2.262 5.617 6.98 1 89.5 99 ILE B N 1
ATOM 2504 C CA . ILE B 1 99 ? -1.124 5.547 6.07 1 89.5 99 ILE B CA 1
ATOM 2505 C C . ILE B 1 99 ? 0.036 6.367 6.629 1 89.5 99 ILE B C 1
ATOM 2507 O O . ILE B 1 99 ? 1.191 5.938 6.574 1 89.5 99 ILE B O 1
ATOM 2511 N N . TRP B 1 100 ? -0.306 7.469 7.297 1 89.38 100 TRP B N 1
ATOM 2512 C CA . TRP B 1 100 ? 0.707 8.383 7.805 1 89.38 100 TRP B CA 1
ATOM 2513 C C . TRP B 1 100 ? 1.235 7.914 9.156 1 89.38 100 TRP B C 1
ATOM 2515 O O . TRP B 1 100 ? 2.35 8.266 9.555 1 89.38 100 TRP B O 1
ATOM 2525 N N . LYS B 1 101 ? 0.392 7.148 9.875 1 79.81 101 LYS B N 1
ATOM 2526 C CA . LYS B 1 101 ? 0.7 6.758 11.242 1 79.81 101 LYS B CA 1
ATOM 2527 C C . LYS B 1 101 ? 1.415 5.41 11.281 1 79.81 101 LYS B C 1
ATOM 2529 O O . LYS B 1 101 ? 1.239 4.633 12.227 1 79.81 101 LYS B O 1
ATOM 2534 N N . GLY B 1 102 ? 2.096 5.059 10.305 1 85.12 102 GLY B N 1
ATOM 2535 C CA . GLY B 1 102 ? 2.947 3.891 10.453 1 85.12 102 GLY B CA 1
ATOM 2536 C C . GLY B 1 102 ? 2.795 2.893 9.32 1 85.12 102 GLY B C 1
ATOM 2537 O O . GLY B 1 102 ? 3.775 2.289 8.883 1 85.12 102 GLY B O 1
ATOM 2538 N N . ALA B 1 103 ? 1.521 2.734 8.828 1 87.31 103 ALA B N 1
ATOM 2539 C CA . ALA B 1 103 ? 1.295 1.704 7.816 1 87.31 103 ALA B CA 1
ATOM 2540 C C . ALA B 1 103 ? 2.123 1.974 6.566 1 87.31 103 ALA B C 1
ATOM 2542 O O . ALA B 1 103 ? 2.758 1.065 6.023 1 87.31 103 ALA B O 1
ATOM 2543 N N . GLY B 1 104 ? 2.055 3.162 6.184 1 90.25 104 GLY B N 1
ATOM 2544 C CA . GLY B 1 104 ? 2.844 3.527 5.02 1 90.25 104 GLY B CA 1
ATOM 2545 C C . GLY B 1 104 ? 4.336 3.383 5.238 1 90.25 104 GLY B C 1
ATOM 2546 O O . GLY B 1 104 ? 5.051 2.867 4.375 1 90.25 104 GLY B O 1
ATOM 2547 N N . ARG B 1 105 ? 4.762 3.791 6.363 1 90 105 ARG B N 1
ATOM 2548 C CA . ARG B 1 105 ? 6.176 3.707 6.707 1 90 105 ARG B CA 1
ATOM 2549 C C . ARG B 1 105 ? 6.645 2.256 6.746 1 90 105 ARG B C 1
ATOM 2551 O O . ARG B 1 105 ? 7.762 1.947 6.324 1 90 105 ARG B O 1
ATOM 2558 N N . SER B 1 106 ? 5.793 1.43 7.227 1 92.44 106 SER B N 1
ATOM 2559 C CA . SER B 1 106 ? 6.141 0.016 7.312 1 92.44 106 SER B CA 1
ATOM 2560 C C . SER B 1 106 ? 6.398 -0.574 5.93 1 92.44 106 SER B C 1
ATOM 2562 O O . SER B 1 106 ? 7.27 -1.432 5.766 1 92.44 106 SER B O 1
ATOM 2564 N N . VAL B 1 107 ? 5.633 -0.169 4.969 1 92.88 107 VAL B N 1
ATOM 2565 C CA . VAL B 1 107 ? 5.805 -0.632 3.594 1 92.88 107 VAL B CA 1
ATOM 2566 C C . VAL B 1 107 ? 7.164 -0.18 3.064 1 92.88 107 VAL B C 1
ATOM 2568 O O . VAL B 1 107 ? 7.922 -0.983 2.514 1 92.88 107 VAL B O 1
ATOM 2571 N N . ILE B 1 108 ? 7.488 1.085 3.275 1 92.12 108 ILE B N 1
ATOM 2572 C CA . ILE B 1 108 ? 8.734 1.66 2.785 1 92.12 108 ILE B CA 1
ATOM 2573 C C . ILE B 1 108 ? 9.922 0.98 3.471 1 92.12 108 ILE B C 1
ATOM 2575 O O . ILE B 1 108 ? 10.875 0.561 2.807 1 92.12 108 ILE B O 1
ATOM 2579 N N . GLU B 1 109 ? 9.805 0.848 4.754 1 90.81 109 GLU B N 1
ATOM 2580 C CA . GLU B 1 109 ? 10.875 0.221 5.52 1 90.81 109 GLU B CA 1
ATOM 2581 C C . GLU B 1 109 ? 11.109 -1.217 5.066 1 90.81 109 GLU B C 1
ATOM 2583 O O . GLU B 1 109 ? 12.258 -1.666 4.98 1 90.81 109 GLU B O 1
ATOM 2588 N N . ALA B 1 110 ? 10.086 -1.884 4.785 1 91.5 110 ALA B N 1
ATOM 2589 C CA . ALA B 1 110 ? 10.211 -3.266 4.328 1 91.5 110 ALA B CA 1
ATOM 2590 C C . ALA B 1 110 ? 10.906 -3.336 2.971 1 91.5 110 ALA B C 1
ATOM 2592 O O . ALA B 1 110 ? 11.734 -4.211 2.736 1 91.5 110 ALA B O 1
ATOM 2593 N N . LEU B 1 111 ? 10.547 -2.469 2.127 1 90.44 111 LEU B N 1
ATOM 2594 C CA . LEU B 1 111 ? 11.094 -2.475 0.776 1 90.44 111 LEU B CA 1
ATOM 2595 C C . LEU B 1 111 ? 12.594 -2.188 0.798 1 90.44 111 LEU B C 1
ATOM 2597 O O . LEU B 1 111 ? 13.344 -2.738 -0.007 1 90.44 111 LEU B O 1
ATOM 2601 N N . PHE B 1 112 ? 13 -1.386 1.709 1 87.31 112 PHE B N 1
ATOM 2602 C CA . PHE B 1 112 ? 14.398 -0.974 1.739 1 87.31 112 PHE B CA 1
ATOM 2603 C C . PHE B 1 112 ? 15.164 -1.732 2.816 1 87.31 112 PHE B C 1
ATOM 2605 O O . PHE B 1 112 ? 16.297 -1.377 3.148 1 87.31 112 PHE B O 1
ATOM 2612 N N . GLY B 1 113 ? 14.461 -2.711 3.311 1 83.31 113 GLY B N 1
ATOM 2613 C CA . GLY B 1 113 ? 15.109 -3.551 4.301 1 83.31 113 GLY B CA 1
ATOM 2614 C C . GLY B 1 113 ? 16.344 -4.262 3.766 1 83.31 113 GLY B C 1
ATOM 2615 O O . GLY B 1 113 ? 16.391 -4.633 2.592 1 83.31 113 GLY B O 1
ATOM 2616 N N . LYS B 1 114 ? 17.234 -4.492 4.707 1 83.94 114 LYS B N 1
ATOM 2617 C CA . LYS B 1 114 ? 18.516 -5.105 4.352 1 83.94 114 LYS B CA 1
ATOM 2618 C C . LYS B 1 114 ? 18.359 -6.621 4.203 1 83.94 114 LYS B C 1
ATOM 2620 O O . LYS B 1 114 ? 19.203 -7.266 3.562 1 83.94 114 LYS B O 1
ATOM 2625 N N . SER B 1 115 ? 17.391 -7.168 4.797 1 88.12 115 SER B N 1
ATOM 2626 C CA . SER B 1 115 ? 17.172 -8.609 4.707 1 88.12 115 SER B CA 1
ATOM 2627 C C . SER B 1 115 ? 15.906 -8.922 3.908 1 88.12 115 SER B C 1
ATOM 2629 O O . SER B 1 115 ? 14.969 -8.117 3.879 1 88.12 115 SER B O 1
ATOM 2631 N N . CYS B 1 116 ? 16.016 -10.023 3.281 1 89.5 116 CYS B N 1
ATOM 2632 C CA . CYS B 1 116 ? 14.867 -10.477 2.508 1 89.5 116 CYS B CA 1
ATOM 2633 C C . CYS B 1 116 ? 13.695 -10.828 3.422 1 89.5 116 CYS B C 1
ATOM 2635 O O . CYS B 1 116 ? 13.859 -11.578 4.387 1 89.5 116 CYS B O 1
ATOM 2637 N N . SER B 1 117 ? 12.539 -10.281 3.172 1 91 117 SER B N 1
ATOM 2638 C CA . SER B 1 117 ? 11.375 -10.508 4.016 1 91 117 SER B CA 1
ATOM 2639 C C . SER B 1 117 ? 10.305 -11.305 3.277 1 91 117 SER B C 1
ATOM 2641 O O . SER B 1 117 ? 9.133 -11.281 3.662 1 91 117 SER B O 1
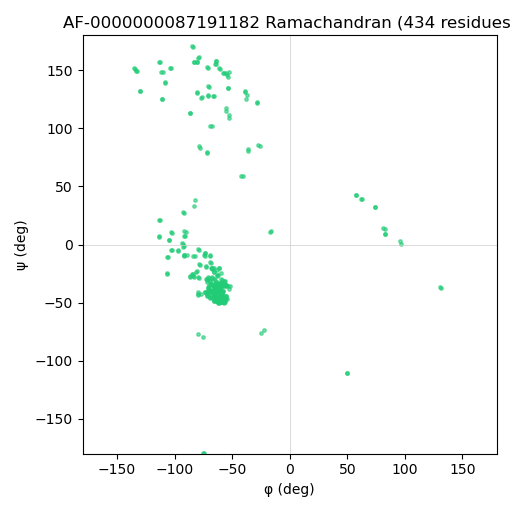ATOM 2643 N N . ILE B 1 118 ? 10.68 -11.984 2.281 1 95.19 118 ILE B N 1
ATOM 2644 C CA . ILE B 1 118 ? 9.727 -12.75 1.485 1 95.19 118 ILE B CA 1
ATOM 2645 C C . ILE B 1 118 ? 9.234 -13.953 2.287 1 95.19 118 ILE B C 1
ATOM 2647 O O . ILE B 1 118 ? 10.031 -14.688 2.877 1 95.19 118 ILE B O 1
ATOM 2651 N N . ASN B 1 119 ? 7.926 -14.125 2.387 1 93.75 119 ASN B N 1
ATOM 2652 C CA . ASN B 1 119 ? 7.289 -15.359 2.832 1 93.75 119 ASN B CA 1
ATOM 2653 C C . ASN B 1 119 ? 7.078 -16.328 1.674 1 93.75 119 ASN B C 1
ATOM 2655 O O . ASN B 1 119 ? 6.242 -16.078 0.799 1 93.75 119 ASN B O 1
ATOM 2659 N N . SER B 1 120 ? 7.766 -17.422 1.708 1 95.38 120 SER B N 1
ATOM 2660 C CA . SER B 1 120 ? 7.754 -18.344 0.579 1 95.38 120 SER B CA 1
ATOM 2661 C C . SER B 1 120 ? 6.438 -19.109 0.506 1 95.38 120 SER B C 1
ATOM 2663 O O . SER B 1 120 ? 6.168 -19.797 -0.482 1 95.38 120 SER B O 1
ATOM 2665 N N . ASN B 1 121 ? 5.566 -18.953 1.52 1 94.06 121 ASN B N 1
ATOM 2666 C CA . ASN B 1 121 ? 4.312 -19.688 1.553 1 94.06 121 ASN B CA 1
ATOM 2667 C C . ASN B 1 121 ? 3.17 -18.891 0.94 1 94.06 121 ASN B C 1
ATOM 2669 O O . ASN B 1 121 ? 2.047 -19.391 0.825 1 94.06 121 ASN B O 1
ATOM 2673 N N . ILE B 1 122 ? 3.547 -17.734 0.488 1 94.44 122 ILE B N 1
ATOM 2674 C CA . ILE B 1 122 ? 2.502 -16.906 -0.091 1 94.44 122 ILE B CA 1
ATOM 2675 C C . ILE B 1 122 ? 2.219 -17.344 -1.523 1 94.44 122 ILE B C 1
ATOM 2677 O O . ILE B 1 122 ? 3.143 -17.656 -2.279 1 94.44 122 ILE B O 1
ATOM 2681 N N . PHE B 1 123 ? 0.952 -17.516 -1.822 1 95.56 123 PHE B N 1
ATOM 2682 C CA . PHE B 1 123 ? 0.482 -17.781 -3.178 1 95.56 123 PHE B CA 1
ATOM 2683 C C . PHE B 1 123 ? -0.307 -16.594 -3.717 1 95.56 123 PHE B C 1
ATOM 2685 O O . PHE B 1 123 ? -1.195 -16.062 -3.041 1 95.56 123 PHE B O 1
ATOM 2692 N N . PRO B 1 124 ? 0.07 -16.078 -4.852 1 94.69 124 PRO B N 1
ATOM 2693 C CA . PRO B 1 124 ? -0.635 -14.922 -5.406 1 94.69 124 PRO B CA 1
ATOM 2694 C C . PRO B 1 124 ? -2.027 -15.273 -5.93 1 94.69 124 PRO B C 1
ATOM 2696 O O . PRO B 1 124 ? -2.246 -15.312 -7.141 1 94.69 124 PRO B O 1
ATOM 2699 N N . ASN B 1 125 ? -2.881 -15.367 -5.047 1 92.31 125 ASN B N 1
ATOM 2700 C CA . ASN B 1 125 ? -4.266 -15.719 -5.34 1 92.31 125 ASN B CA 1
ATOM 2701 C C . ASN B 1 125 ? -5.039 -14.539 -5.918 1 92.31 125 ASN B C 1
ATOM 2703 O O . ASN B 1 125 ? -5.109 -13.477 -5.301 1 92.31 125 ASN B O 1
ATOM 2707 N N . ASP B 1 126 ? -5.66 -14.742 -7.059 1 90.31 126 ASP B N 1
ATOM 2708 C CA . ASP B 1 126 ? -6.402 -13.664 -7.695 1 90.31 126 ASP B CA 1
ATOM 2709 C C . ASP B 1 126 ? -7.906 -13.828 -7.48 1 90.31 126 ASP B C 1
ATOM 2711 O O . ASP B 1 126 ? -8.703 -13.031 -7.984 1 90.31 126 ASP B O 1
ATOM 2715 N N . GLY B 1 127 ? -8.281 -14.914 -6.879 1 88.88 127 GLY B N 1
ATOM 2716 C CA . GLY B 1 127 ? -9.688 -15.133 -6.555 1 88.88 127 GLY B CA 1
ATOM 2717 C C . GLY B 1 127 ? -10.406 -15.984 -7.586 1 88.88 127 GLY B C 1
ATOM 2718 O O . GLY B 1 127 ? -11.594 -16.266 -7.434 1 88.88 127 GLY B O 1
ATOM 2719 N N . SER B 1 128 ? -9.75 -16.438 -8.625 1 90.31 128 SER B N 1
ATOM 2720 C CA . SER B 1 128 ? -10.406 -17.188 -9.68 1 90.31 128 SER B CA 1
ATOM 2721 C C . SER B 1 128 ? -10.375 -18.688 -9.398 1 90.31 128 SER B C 1
ATOM 2723 O O . SER B 1 128 ? -10.719 -19.5 -10.258 1 90.31 128 SER B O 1
ATOM 2725 N N . HIS B 1 129 ? -9.945 -19.125 -8.258 1 89.44 129 HIS B N 1
ATOM 2726 C CA . HIS B 1 129 ? -10.047 -20.469 -7.727 1 89.44 129 HIS B CA 1
ATOM 2727 C C . HIS B 1 129 ? -9.305 -21.469 -8.609 1 89.44 129 HIS B C 1
ATOM 2729 O O . HIS B 1 129 ? -9.852 -22.5 -8.984 1 89.44 129 HIS B O 1
ATOM 2735 N N . MET B 1 130 ? -8.164 -21.172 -9.164 1 95.75 130 MET B N 1
ATOM 2736 C CA . MET B 1 130 ? -7.215 -22.031 -9.867 1 95.75 130 MET B CA 1
ATOM 2737 C C . MET B 1 130 ? -7.637 -22.234 -11.32 1 95.75 130 MET B C 1
ATOM 2739 O O . MET B 1 130 ? -7.141 -23.141 -11.992 1 95.75 130 MET B O 1
ATOM 2743 N N . LYS B 1 131 ? -8.586 -21.406 -11.766 1 97.81 131 LYS B N 1
ATOM 2744 C CA . LYS B 1 131 ? -8.938 -21.438 -13.18 1 97.81 131 LYS B CA 1
ATOM 2745 C C . LYS B 1 131 ? -7.859 -20.766 -14.031 1 97.81 131 LYS B C 1
ATOM 2747 O O . LYS B 1 131 ? -6.793 -20.406 -13.523 1 97.81 131 LYS B O 1
ATOM 2752 N N . THR B 1 132 ? -8.062 -20.719 -15.297 1 98.06 132 THR B N 1
ATOM 2753 C CA . THR B 1 132 ? -7.047 -20.234 -16.219 1 98.06 132 THR B CA 1
ATOM 2754 C C . THR B 1 132 ? -6.578 -18.828 -15.836 1 98.06 132 THR B C 1
ATOM 2756 O O . THR B 1 132 ? -5.395 -18.516 -15.953 1 98.06 132 THR B O 1
ATOM 2759 N N . PRO B 1 133 ? -7.461 -17.953 -15.336 1 96.31 133 PRO B N 1
ATOM 2760 C CA . PRO B 1 133 ? -6.961 -16.641 -14.938 1 96.31 133 PRO B CA 1
ATOM 2761 C C . PRO B 1 133 ? -5.914 -16.719 -13.82 1 96.31 133 PRO B C 1
ATOM 2763 O O . PRO B 1 133 ? -4.977 -15.914 -13.797 1 96.31 133 PRO B O 1
ATOM 2766 N N . GLN B 1 134 ? -6.043 -17.641 -12.938 1 96.69 134 GLN B N 1
ATOM 2767 C CA . GLN B 1 134 ? -5.066 -17.828 -11.867 1 96.69 134 GLN B CA 1
ATOM 2768 C C . GLN B 1 134 ? -3.693 -18.188 -12.438 1 96.69 134 GLN B C 1
ATOM 2770 O O . GLN B 1 134 ? -2.668 -17.719 -11.93 1 96.69 134 GLN B O 1
ATOM 2775 N N . VAL B 1 135 ? -3.658 -19.031 -13.461 1 98.31 135 VAL B N 1
ATOM 2776 C CA . VAL B 1 135 ? -2.398 -19.406 -14.094 1 98.31 135 VAL B CA 1
ATOM 2777 C C . VAL B 1 135 ? -1.759 -18.188 -14.758 1 98.31 135 VAL B C 1
ATOM 2779 O O . VAL B 1 135 ? -0.548 -17.984 -14.648 1 98.31 135 VAL B O 1
ATOM 2782 N N . VAL B 1 136 ? -2.611 -17.406 -15.375 1 97.12 136 VAL B N 1
ATOM 2783 C CA . VAL B 1 136 ? -2.133 -16.172 -16.016 1 97.12 136 VAL B CA 1
ATOM 2784 C C . VAL B 1 136 ? -1.55 -15.242 -14.953 1 97.12 136 VAL B C 1
ATOM 2786 O O . VAL B 1 136 ? -0.45 -14.711 -15.125 1 97.12 136 VAL B O 1
ATOM 2789 N N . THR B 1 137 ? -2.258 -15.086 -13.852 1 95 137 THR B N 1
ATOM 2790 C CA . THR B 1 137 ? -1.789 -14.242 -12.758 1 95 137 THR B CA 1
ATOM 2791 C C . THR B 1 137 ? -0.437 -14.727 -12.242 1 95 137 THR B C 1
ATOM 2793 O O . THR B 1 137 ? 0.476 -13.922 -12.031 1 95 137 THR B O 1
ATOM 2796 N N . LEU B 1 138 ? -0.294 -15.992 -12.078 1 96.81 138 LEU B N 1
ATOM 2797 C CA . LEU B 1 138 ? 0.962 -16.562 -11.617 1 96.81 138 LEU B CA 1
ATOM 2798 C C . LEU B 1 138 ? 2.105 -16.219 -12.562 1 96.81 138 LEU B C 1
ATOM 2800 O O . LEU B 1 138 ? 3.156 -15.742 -12.125 1 96.81 138 LEU B O 1
ATOM 2804 N N . CYS B 1 139 ? 1.815 -16.391 -13.828 1 97.12 139 CYS B N 1
ATOM 2805 C CA . CYS B 1 139 ? 2.854 -16.109 -14.82 1 97.12 139 CYS B CA 1
ATOM 2806 C C . CYS B 1 139 ? 3.203 -14.633 -14.844 1 97.12 139 CYS B C 1
ATOM 2808 O O . CYS B 1 139 ? 4.379 -14.266 -14.891 1 97.12 139 CYS B O 1
ATOM 2810 N N . GLU B 1 140 ? 2.254 -13.805 -14.766 1 94.31 140 GLU B N 1
ATOM 2811 C CA . GLU B 1 140 ? 2.469 -12.359 -14.82 1 94.31 140 GLU B CA 1
ATOM 2812 C C . GLU B 1 140 ? 3.232 -11.867 -13.594 1 94.31 140 GLU B C 1
ATOM 2814 O O . GLU B 1 140 ? 4.16 -11.07 -13.711 1 94.31 140 GLU B O 1
ATOM 2819 N N . VAL B 1 141 ? 2.877 -12.352 -12.461 1 94.25 141 VAL B N 1
ATOM 2820 C CA . VAL B 1 141 ? 3.463 -11.891 -11.211 1 94.2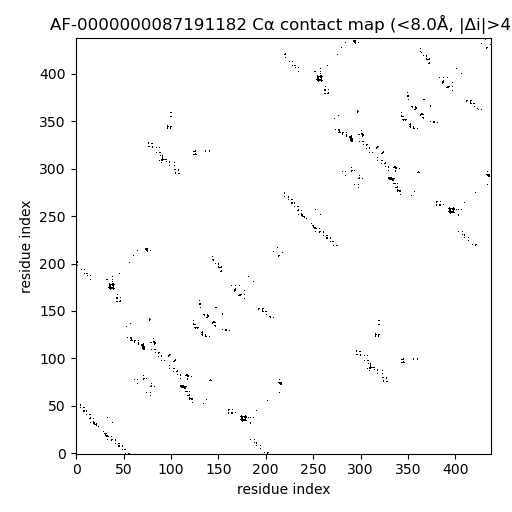5 141 VAL B CA 1
ATOM 2821 C C . VAL B 1 141 ? 4.941 -12.266 -11.156 1 94.25 141 VAL B C 1
ATOM 2823 O O . VAL B 1 141 ? 5.773 -11.484 -10.695 1 94.25 141 VAL B O 1
ATOM 2826 N N . TYR B 1 142 ? 5.305 -13.414 -11.695 1 96.06 142 TYR B N 1
ATOM 2827 C CA . TYR B 1 142 ? 6.684 -13.891 -11.602 1 96.06 142 TYR B CA 1
ATOM 2828 C C . TYR B 1 142 ? 7.469 -13.547 -12.859 1 96.06 142 TYR B C 1
ATOM 2830 O O . TYR B 1 142 ? 8.672 -13.805 -12.938 1 96.06 142 TYR B O 1
ATOM 2838 N N . GLY B 1 143 ? 6.781 -12.992 -13.844 1 93.5 143 GLY B N 1
ATOM 2839 C CA . GLY B 1 143 ? 7.465 -12.703 -15.094 1 93.5 143 GLY B CA 1
ATOM 2840 C C . GLY B 1 143 ? 7.754 -13.945 -15.914 1 93.5 143 GLY B C 1
ATOM 2841 O O . GLY B 1 143 ? 8.805 -14.047 -16.547 1 93.5 143 GLY B O 1
ATOM 2842 N N . LEU B 1 144 ? 6.902 -14.945 -15.852 1 97.12 144 LEU B N 1
ATOM 2843 C CA . LEU B 1 144 ? 7.02 -16.156 -16.656 1 97.12 144 LEU B CA 1
ATOM 2844 C C . LEU B 1 144 ? 6.398 -15.953 -18.031 1 97.12 144 LEU B C 1
ATOM 2846 O O . LEU B 1 144 ? 5.762 -14.93 -18.297 1 97.12 144 LEU B O 1
ATOM 2850 N N . ASN B 1 145 ? 6.641 -16.953 -18.922 1 97.75 145 ASN B N 1
ATOM 2851 C CA . ASN B 1 145 ? 6.051 -16.891 -20.25 1 97.75 145 ASN B CA 1
ATOM 2852 C C . ASN B 1 145 ? 4.547 -17.141 -20.219 1 97.75 145 ASN B C 1
ATOM 2854 O O . ASN B 1 145 ? 4.051 -17.812 -19.297 1 97.75 145 ASN B O 1
ATOM 2858 N N . PRO B 1 146 ? 3.838 -16.578 -21.219 1 98.31 146 PRO B N 1
ATOM 2859 C CA . PRO B 1 146 ? 2.404 -16.875 -21.266 1 98.31 146 PRO B CA 1
ATOM 2860 C C . PRO B 1 146 ? 2.109 -18.375 -21.266 1 98.31 146 PRO B C 1
ATOM 2862 O O . PRO B 1 146 ? 2.73 -19.125 -22.031 1 98.31 146 PRO B O 1
ATOM 2865 N N . PRO B 1 147 ? 1.189 -18.781 -20.484 1 98.62 147 PRO B N 1
ATOM 2866 C CA . PRO B 1 147 ? 0.998 -20.203 -20.266 1 98.62 147 PRO B CA 1
ATOM 2867 C C . PRO B 1 147 ? 0.241 -20.891 -21.422 1 98.62 147 PRO B C 1
ATOM 2869 O O . PRO B 1 147 ? 0.501 -22.047 -21.734 1 98.62 147 PRO B O 1
ATOM 2872 N N . ALA B 1 148 ? -0.6 -20.234 -22.125 1 98.56 148 ALA B N 1
ATOM 2873 C CA . ALA B 1 148 ? -1.521 -20.844 -23.078 1 98.56 148 ALA B CA 1
ATOM 2874 C C . ALA B 1 148 ? -0.762 -21.547 -24.203 1 98.56 148 ALA B C 1
ATOM 2876 O O . ALA B 1 148 ? -1.029 -22.703 -24.516 1 98.56 148 ALA B O 1
ATOM 2877 N N . PRO B 1 149 ? 0.235 -20.859 -24.844 1 98.56 149 PRO B N 1
ATOM 2878 C CA . PRO B 1 149 ? 0.979 -21.516 -25.922 1 98.56 149 PRO B CA 1
ATOM 2879 C C . PRO B 1 149 ? 1.759 -22.734 -25.422 1 98.56 149 PRO B C 1
ATOM 2881 O O . PRO B 1 149 ? 1.99 -23.672 -26.203 1 98.56 149 PRO B O 1
ATOM 2884 N N . ILE B 1 150 ? 2.18 -22.844 -24.203 1 98.56 150 ILE B N 1
ATOM 2885 C CA . ILE B 1 150 ? 2.955 -23.938 -23.641 1 98.56 150 ILE B CA 1
ATOM 2886 C C . ILE B 1 150 ? 2.029 -25.109 -23.312 1 98.56 150 ILE B C 1
ATOM 2888 O O . ILE B 1 150 ? 2.346 -26.266 -23.625 1 98.56 150 ILE B O 1
ATOM 2892 N N . LEU B 1 151 ? 0.864 -24.766 -22.766 1 98.69 151 LEU B N 1
ATOM 2893 C CA . LEU B 1 151 ? -0.043 -25.781 -22.25 1 98.69 151 LEU B CA 1
ATOM 2894 C C . LEU B 1 151 ? -0.913 -26.344 -23.375 1 98.69 151 LEU B C 1
ATOM 2896 O O . LEU B 1 151 ? -1.456 -27.453 -23.234 1 98.69 151 LEU B O 1
ATOM 2900 N N . GLN B 1 152 ? -1.191 -25.609 -24.438 1 97.88 152 GLN B N 1
ATOM 2901 C CA . GLN B 1 152 ? -1.92 -26.047 -25.625 1 97.88 152 GLN B CA 1
ATOM 2902 C C . GLN B 1 152 ? -3.229 -26.734 -25.25 1 97.88 152 GLN B C 1
ATOM 2904 O O . GLN B 1 152 ? -4.086 -26.125 -24.594 1 97.88 152 GLN B O 1
ATOM 2909 N N . GLU B 1 153 ? -3.32 -28.031 -25.453 1 97.44 153 GLU B N 1
ATOM 2910 C CA . GLU B 1 153 ? -4.559 -28.781 -25.25 1 97.44 153 GLU B CA 1
ATOM 2911 C C . GLU B 1 153 ? -4.992 -28.734 -23.797 1 97.44 153 GLU B C 1
ATOM 2913 O O . GLU B 1 153 ? -6.188 -28.703 -23.5 1 97.44 153 GLU B O 1
ATOM 2918 N N . ALA B 1 154 ? -4.051 -28.828 -22.906 1 98.31 154 ALA B N 1
ATOM 2919 C CA . ALA B 1 154 ? -4.367 -28.844 -21.484 1 98.31 154 ALA B CA 1
ATOM 2920 C C . ALA B 1 154 ? -5.02 -27.531 -21.062 1 98.31 154 ALA B C 1
ATOM 2922 O O . ALA B 1 154 ? -5.855 -27.516 -20.156 1 98.31 154 ALA B O 1
ATOM 2923 N N . TRP B 1 155 ? -4.637 -26.406 -21.703 1 98.5 155 TRP B N 1
ATOM 2924 C CA . TRP B 1 155 ? -5.172 -25.078 -21.391 1 98.5 155 TRP B CA 1
ATOM 2925 C C . TRP B 1 155 ? -6.691 -25.078 -21.469 1 98.5 155 TRP B C 1
ATOM 2927 O O . TRP B 1 155 ? -7.371 -24.578 -20.562 1 98.5 155 TRP B O 1
ATOM 2937 N N . GLY B 1 156 ? -7.195 -25.656 -22.531 1 97.69 156 GLY B N 1
ATOM 2938 C CA . GLY B 1 156 ? -8.633 -25.688 -22.766 1 97.69 156 GLY B CA 1
ATOM 2939 C C . GLY B 1 156 ? -9.383 -26.578 -21.797 1 97.69 156 GLY B C 1
ATOM 2940 O O . GLY B 1 156 ? -10.617 -26.516 -21.719 1 97.69 156 GLY B O 1
ATOM 2941 N N . ARG B 1 157 ? -8.656 -27.375 -20.984 1 98.06 157 ARG B N 1
ATOM 2942 C CA . ARG B 1 157 ? -9.297 -28.344 -20.109 1 98.06 157 ARG B CA 1
ATOM 2943 C C . ARG B 1 157 ? -9.266 -27.891 -18.656 1 98.06 157 ARG B C 1
ATOM 2945 O O . ARG B 1 157 ? -9.969 -28.453 -17.797 1 98.06 157 ARG B O 1
ATOM 2952 N N . ILE B 1 158 ? -8.516 -26.859 -18.312 1 98.75 158 ILE B N 1
ATOM 2953 C CA . ILE B 1 158 ? -8.266 -26.453 -16.922 1 98.75 158 ILE B CA 1
ATOM 2954 C C . ILE B 1 158 ? -9.594 -26.094 -16.25 1 98.75 158 ILE B C 1
ATOM 2956 O O . ILE B 1 158 ? -9.914 -26.625 -15.188 1 98.75 158 ILE B O 1
ATOM 2960 N N . ASN B 1 159 ? -10.391 -25.281 -16.875 1 98.62 159 ASN B N 1
ATOM 2961 C CA . ASN B 1 159 ? -11.617 -24.812 -16.234 1 98.62 159 ASN B CA 1
ATOM 2962 C C . ASN B 1 159 ? -12.602 -25.953 -15.992 1 98.62 159 ASN B C 1
ATOM 2964 O O . ASN B 1 159 ? -13.289 -25.984 -14.977 1 98.62 159 ASN B O 1
ATOM 2968 N N . THR B 1 160 ? -12.594 -26.828 -16.938 1 97.94 160 THR B N 1
ATOM 2969 C CA . THR B 1 160 ? -13.484 -27.969 -16.797 1 97.94 160 THR B CA 1
ATOM 2970 C C . THR B 1 160 ? -13.055 -28.844 -15.617 1 97.94 160 THR B C 1
ATOM 2972 O O . THR B 1 160 ? -13.883 -29.219 -14.781 1 97.94 160 THR B O 1
ATOM 2975 N N . VAL B 1 161 ? -11.766 -29.172 -15.547 1 98.12 161 VAL B N 1
ATOM 2976 C CA . VAL B 1 161 ? -11.242 -30 -14.477 1 98.12 161 VAL B CA 1
ATOM 2977 C C . VAL B 1 161 ? -11.516 -29.344 -13.125 1 98.12 161 VAL B C 1
ATOM 2979 O O . VAL B 1 161 ? -11.984 -30 -12.188 1 98.12 161 VAL B O 1
ATOM 2982 N N . VAL B 1 162 ? -11.336 -28.031 -13.039 1 98.19 162 VAL B N 1
ATOM 2983 C CA . VAL B 1 162 ? -11.531 -27.281 -11.805 1 98.19 162 VAL B CA 1
ATOM 2984 C C . VAL B 1 162 ? -13.008 -27.297 -11.414 1 98.19 162 VAL B C 1
ATOM 2986 O O . VAL B 1 162 ? -13.352 -27.578 -10.266 1 98.19 162 VAL B O 1
ATOM 2989 N N . SER B 1 163 ? -13.859 -27.031 -12.336 1 97.69 163 SER B N 1
ATOM 2990 C CA . SER B 1 163 ? -15.289 -26.969 -12.07 1 97.69 163 SER B CA 1
ATOM 2991 C C . SER B 1 163 ? -15.828 -28.328 -11.625 1 97.69 163 SER B C 1
ATOM 2993 O O . SER B 1 163 ? -16.641 -28.406 -10.695 1 97.69 163 SER B O 1
ATOM 2995 N N . GLU B 1 164 ? -15.383 -29.328 -12.328 1 97.88 164 GLU B N 1
ATOM 2996 C CA . GLU B 1 164 ? -15.852 -30.672 -11.992 1 97.88 164 GLU B CA 1
ATOM 2997 C C . GLU B 1 164 ? -15.352 -31.094 -10.609 1 97.88 164 GLU B C 1
ATOM 2999 O O . GLU B 1 164 ? -16.109 -31.641 -9.812 1 97.88 164 GLU B O 1
ATOM 3004 N N . ARG B 1 165 ? -14.125 -30.875 -10.352 1 96.75 165 ARG B N 1
ATOM 3005 C CA . ARG B 1 165 ? -13.617 -31.172 -9.016 1 96.75 165 ARG B CA 1
ATOM 3006 C C . ARG B 1 165 ? -14.398 -30.406 -7.949 1 96.75 165 ARG B C 1
ATOM 3008 O O . ARG B 1 165 ? -14.766 -30.969 -6.918 1 96.75 165 ARG B O 1
ATOM 3015 N N . ASN B 1 166 ? -14.664 -29.109 -8.18 1 94.69 166 ASN B N 1
ATOM 3016 C CA . ASN B 1 166 ? -15.391 -28.266 -7.234 1 94.69 166 ASN B CA 1
ATOM 3017 C C . ASN B 1 166 ? -16.812 -28.781 -7 1 94.69 166 ASN B C 1
ATOM 3019 O O . ASN B 1 166 ? -17.297 -28.766 -5.871 1 94.69 166 ASN B O 1
ATOM 3023 N N . SER B 1 167 ? -17.422 -29.188 -8.094 1 95.81 167 SER B N 1
ATOM 3024 C CA . SER B 1 167 ? -18.781 -29.703 -7.977 1 95.81 167 SER B CA 1
ATOM 3025 C C . SER B 1 167 ? -18.828 -30.953 -7.09 1 95.81 167 SER B C 1
ATOM 3027 O O . SER B 1 167 ? -19.766 -31.125 -6.316 1 95.81 167 SER B O 1
ATOM 3029 N N . ILE B 1 168 ? -17.797 -31.766 -7.188 1 94.81 168 ILE B N 1
ATOM 3030 C CA . ILE B 1 168 ? -17.719 -32.969 -6.348 1 94.81 168 ILE B CA 1
ATOM 3031 C C . ILE B 1 168 ? -17.422 -32.562 -4.906 1 94.81 168 ILE B C 1
ATOM 3033 O O . ILE B 1 168 ? -18.109 -33 -3.98 1 94.81 168 ILE B O 1
ATOM 3037 N N . ALA B 1 169 ? -16.547 -31.703 -4.73 1 91 169 ALA B N 1
ATOM 3038 C CA . ALA B 1 169 ? -16.078 -31.297 -3.404 1 91 169 ALA B CA 1
ATOM 3039 C C . ALA B 1 169 ? -17.188 -30.578 -2.639 1 91 169 ALA B C 1
ATOM 3041 O O . ALA B 1 169 ? -17.297 -30.703 -1.417 1 91 169 ALA B O 1
ATOM 3042 N N . HIS B 1 170 ? -18 -29.844 -3.281 1 91.62 170 HIS B N 1
ATOM 3043 C CA . HIS B 1 170 ? -19.062 -29.078 -2.645 1 91.62 170 HIS B CA 1
ATOM 3044 C C . HIS B 1 170 ? -20.359 -29.859 -2.594 1 91.62 170 HIS B C 1
ATOM 3046 O O . HIS B 1 170 ? -21.406 -29.344 -2.17 1 91.62 170 HIS B O 1
ATOM 3052 N N . GLY B 1 171 ? -20.359 -31.094 -3.145 1 91.56 171 GLY B N 1
ATOM 3053 C CA . GLY B 1 171 ? -21.484 -32 -3.027 1 91.56 171 GLY B CA 1
ATOM 3054 C C . GLY B 1 171 ? -22.578 -31.734 -4.051 1 91.56 171 GLY B C 1
ATOM 3055 O O . GLY B 1 171 ? -23.688 -32.25 -3.924 1 91.56 171 GLY B O 1
ATOM 3056 N N . GLN B 1 172 ? -22.281 -30.906 -4.953 1 94.81 172 GLN B N 1
ATOM 3057 C CA . GLN B 1 172 ? -23.266 -30.594 -5.988 1 94.81 172 GLN B CA 1
ATOM 3058 C C . GLN B 1 172 ? -23.453 -31.781 -6.926 1 94.81 172 GLN B C 1
ATOM 3060 O O . GLN B 1 172 ? -24.547 -31.984 -7.465 1 94.81 172 GLN B O 1
ATOM 3065 N N . ARG B 1 173 ? -22.422 -32.562 -7.238 1 96.62 173 ARG B N 1
ATOM 3066 C CA . ARG B 1 173 ? -22.422 -33.75 -8.055 1 96.62 173 ARG B CA 1
ATOM 3067 C C . ARG B 1 173 ? -21.625 -34.875 -7.375 1 96.62 173 ARG B C 1
ATOM 3069 O O . ARG B 1 173 ? -20.656 -34.625 -6.66 1 96.62 173 ARG B O 1
ATOM 3076 N N . THR B 1 174 ? -22.094 -36.062 -7.676 1 94.12 174 THR B N 1
ATOM 3077 C CA . THR B 1 174 ? -21.328 -37.219 -7.199 1 94.12 174 THR B CA 1
ATOM 3078 C C . THR B 1 174 ? -20.188 -37.531 -8.156 1 94.12 174 THR B C 1
ATOM 3080 O O . THR B 1 174 ? -20.203 -37.125 -9.312 1 94.12 174 THR B O 1
ATOM 3083 N N . PRO B 1 175 ? -19.188 -38.219 -7.598 1 93.5 175 PRO B N 1
ATOM 3084 C CA . PRO B 1 175 ? -18.141 -38.688 -8.508 1 93.5 175 PRO B CA 1
ATOM 3085 C C . PRO B 1 175 ? -18.672 -39.469 -9.695 1 93.5 175 PRO B C 1
ATOM 3087 O O . PRO B 1 175 ? -18.172 -39.344 -10.812 1 93.5 175 PRO B O 1
ATOM 3090 N N . GLU B 1 176 ? -19.672 -40.25 -9.445 1 94.19 176 GLU B N 1
ATOM 3091 C CA . GLU B 1 176 ? -20.297 -41.031 -10.508 1 94.19 176 GLU B CA 1
ATOM 3092 C C . GLU B 1 176 ? -20.859 -40.125 -11.602 1 94.19 176 GLU B C 1
ATOM 3094 O O . GLU B 1 176 ? -20.719 -40.406 -12.789 1 94.19 176 GLU B O 1
ATOM 3099 N N . GLU B 1 177 ? -21.5 -39.094 -11.188 1 95.25 177 GLU B N 1
ATOM 3100 C CA . GLU B 1 177 ? -22.125 -38.188 -12.125 1 95.25 177 GLU B CA 1
ATOM 3101 C C . GLU B 1 177 ? -21.078 -37.5 -13.008 1 95.25 177 GLU B C 1
ATOM 3103 O O . GLU B 1 177 ? -21.281 -37.344 -14.219 1 95.25 177 GLU B O 1
ATOM 3108 N N . VAL B 1 178 ? -19.953 -37.125 -12.445 1 96.56 178 VAL B N 1
ATOM 3109 C CA . VAL B 1 178 ? -18.875 -36.5 -13.203 1 96.56 178 VAL B CA 1
ATOM 3110 C C . VAL B 1 178 ? -18.188 -37.531 -14.086 1 96.56 178 VAL B C 1
ATOM 3112 O O . VAL B 1 178 ? -17.891 -37.281 -15.25 1 96.56 178 VAL B O 1
ATOM 3115 N N . GLY B 1 179 ? -17.969 -38.719 -13.547 1 95.31 179 GLY B N 1
ATOM 3116 C CA . GLY B 1 179 ? -17.312 -39.812 -14.258 1 95.31 179 GLY B CA 1
ATOM 3117 C C . GLY B 1 179 ? -18.047 -40.219 -15.508 1 95.31 179 GLY B C 1
ATOM 3118 O O . GLY B 1 179 ? -17.438 -40.719 -16.453 1 95.31 179 GLY B O 1
ATOM 3119 N N . ARG B 1 180 ? -19.391 -40.062 -15.555 1 94.38 180 ARG B N 1
ATOM 3120 C CA . ARG B 1 180 ? -20.234 -40.406 -16.688 1 94.38 180 ARG B CA 1
ATOM 3121 C C . ARG B 1 180 ? -19.844 -39.625 -17.938 1 94.38 180 ARG B C 1
ATOM 3123 O O . ARG B 1 180 ? -20.109 -40.062 -19.062 1 94.38 180 ARG B O 1
ATOM 3130 N N . ASN B 1 181 ? -19.25 -38.531 -17.719 1 94.25 181 ASN B N 1
ATOM 3131 C CA . ASN B 1 181 ? -18.906 -37.656 -18.828 1 94.25 181 ASN B CA 1
ATOM 3132 C C . ASN B 1 181 ? -17.656 -38.125 -19.578 1 94.25 181 ASN B C 1
ATOM 3134 O O . ASN B 1 181 ? -17.281 -37.562 -20.609 1 94.25 181 ASN B O 1
ATOM 3138 N N . TYR B 1 182 ? -17 -39.25 -19.016 1 95.19 182 TYR B N 1
ATOM 3139 C CA . TYR B 1 182 ? -15.719 -39.656 -19.578 1 95.19 182 TYR B CA 1
ATOM 3140 C C . TYR B 1 182 ? -15.711 -41.156 -19.891 1 95.19 182 TYR B C 1
ATOM 3142 O O . TYR B 1 182 ? -16.141 -41.969 -19.062 1 95.19 182 TYR B O 1
ATOM 3150 N N . SER B 1 183 ? -15.25 -41.469 -21.094 1 93.31 183 SER B N 1
ATOM 3151 C CA . SER B 1 183 ? -14.805 -42.844 -21.312 1 93.31 183 SER B CA 1
ATOM 3152 C C . SER B 1 183 ? -13.398 -43.062 -20.75 1 93.31 183 SER B C 1
ATOM 3154 O O . SER B 1 183 ? -12.68 -42.094 -20.469 1 93.31 183 SER B O 1
ATOM 3156 N N . ILE B 1 184 ? -13.047 -44.281 -20.531 1 91.44 184 ILE B N 1
ATOM 3157 C CA . ILE B 1 184 ? -11.727 -44.594 -20 1 91.44 184 ILE B CA 1
ATOM 3158 C C . ILE B 1 184 ? -10.656 -44.094 -20.953 1 91.44 184 ILE B C 1
ATOM 3160 O O . ILE B 1 184 ? -9.617 -43.594 -20.531 1 91.44 184 ILE B O 1
ATOM 3164 N N . GLY B 1 185 ? -10.875 -44.281 -22.25 1 92.56 185 GLY B N 1
ATOM 3165 C CA . GLY B 1 185 ? -9.945 -43.781 -23.25 1 92.56 185 GLY B CA 1
ATOM 3166 C C . GLY B 1 185 ? -9.758 -42.281 -23.188 1 92.56 185 GLY B C 1
ATOM 3167 O O . GLY B 1 185 ? -8.633 -41.781 -23.312 1 92.56 185 GLY B O 1
ATOM 3168 N N . GLU B 1 186 ? -10.852 -41.562 -23 1 94.88 186 GLU B N 1
ATOM 3169 C CA . GLU B 1 186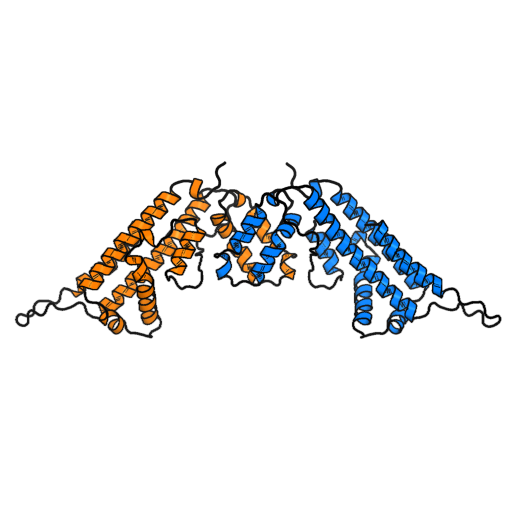 ? -10.805 -40.094 -22.906 1 94.88 186 GLU B CA 1
ATOM 3170 C C . GLU B 1 186 ? -10.023 -39.656 -21.656 1 94.88 186 GLU B C 1
ATOM 3172 O O . GLU B 1 186 ? -9.258 -38.688 -21.719 1 94.88 186 GLU B O 1
ATOM 3177 N N . LEU B 1 187 ? -10.203 -40.344 -20.562 1 95.56 187 LEU B N 1
ATOM 3178 C CA . LEU B 1 187 ? -9.523 -40 -19.312 1 95.56 187 LEU B CA 1
ATOM 3179 C C . LEU B 1 187 ? -8.031 -40.281 -19.422 1 95.56 187 LEU B C 1
ATOM 3181 O O . LEU B 1 187 ? -7.215 -39.469 -18.969 1 95.56 187 LEU B O 1
ATOM 3185 N N . ARG B 1 188 ? -7.715 -41.438 -19.953 1 95.25 188 ARG B N 1
ATOM 3186 C CA . ARG B 1 188 ? -6.301 -41.75 -20.141 1 95.25 188 ARG B CA 1
ATOM 3187 C C . ARG B 1 188 ? -5.621 -40.719 -21.031 1 95.25 188 ARG B C 1
ATOM 3189 O O . ARG B 1 188 ? -4.496 -40.281 -20.75 1 95.25 188 ARG B O 1
ATOM 3196 N N . ASN B 1 189 ? -6.301 -40.312 -22.047 1 97.06 189 ASN B N 1
ATOM 3197 C CA . ASN B 1 189 ? -5.773 -39.281 -22.922 1 97.06 189 ASN B CA 1
ATOM 3198 C C . ASN B 1 189 ? -5.617 -37.969 -22.172 1 97.06 189 ASN B C 1
ATOM 3200 O O . ASN B 1 189 ? -4.609 -37.25 -22.344 1 97.06 189 ASN B O 1
ATOM 3204 N N . LEU B 1 190 ? -6.617 -37.562 -21.375 1 97.44 190 LEU B N 1
ATOM 3205 C CA . LEU B 1 190 ? -6.555 -36.344 -20.594 1 97.44 190 LEU B CA 1
ATOM 3206 C C . LEU B 1 190 ? -5.359 -36.375 -19.641 1 97.44 190 LEU B C 1
ATOM 3208 O O . LEU B 1 190 ? -4.617 -35.375 -19.547 1 97.44 190 LEU B O 1
ATOM 3212 N N . VAL B 1 191 ? -5.156 -37.469 -19 1 97.81 191 VAL B N 1
ATOM 3213 C CA . VAL B 1 191 ? -4.055 -37.625 -18.047 1 97.81 191 VAL B CA 1
ATOM 3214 C C . VAL B 1 191 ? -2.723 -37.469 -18.781 1 97.81 191 VAL B C 1
ATOM 3216 O O . VAL B 1 191 ? -1.814 -36.781 -18.297 1 97.81 191 VAL B O 1
ATOM 3219 N N . ASP B 1 192 ? -2.621 -38.094 -19.922 1 97.88 192 ASP B N 1
ATOM 3220 C CA . ASP B 1 192 ? -1.396 -38.031 -20.703 1 97.88 192 ASP B CA 1
ATOM 3221 C C . ASP B 1 192 ? -1.104 -36.594 -21.141 1 97.88 192 ASP B C 1
ATOM 3223 O O . ASP B 1 192 ? 0.021 -36.094 -20.984 1 97.88 192 ASP B O 1
ATOM 3227 N N . ILE B 1 193 ? -2.078 -35.938 -21.688 1 98.06 193 ILE B N 1
ATOM 3228 C CA . ILE B 1 193 ? -1.944 -34.531 -22.141 1 98.06 193 ILE B CA 1
ATOM 3229 C C . ILE B 1 193 ? -1.592 -33.656 -20.953 1 98.06 193 ILE B C 1
ATOM 3231 O O . ILE B 1 193 ? -0.72 -32.781 -21.062 1 98.06 193 ILE B O 1
ATOM 3235 N N . TRP B 1 194 ? -2.289 -33.875 -19.859 1 98.19 194 TRP B N 1
ATOM 3236 C CA . TRP B 1 194 ? -2.074 -33.094 -18.625 1 98.19 194 TRP B CA 1
ATOM 3237 C C . TRP B 1 194 ? -0.628 -33.219 -18.156 1 98.19 194 TRP B C 1
ATOM 3239 O O . TRP B 1 194 ? 0.035 -32.219 -17.922 1 98.19 194 TRP B O 1
ATOM 3249 N N . GLU B 1 195 ? -0.147 -34.406 -18.094 1 98.19 195 GLU B N 1
ATOM 3250 C CA . GLU B 1 195 ? 1.227 -34.656 -17.656 1 98.19 195 GLU B CA 1
ATOM 3251 C C . GLU B 1 195 ? 2.229 -34 -18.609 1 98.19 195 GLU B C 1
ATOM 3253 O O . GLU B 1 195 ? 3.137 -33.281 -18.172 1 98.19 195 GLU B O 1
ATOM 3258 N N . ARG B 1 196 ? 2.049 -34.25 -19.859 1 98.19 196 ARG B N 1
ATOM 3259 C CA . ARG B 1 196 ? 2.998 -33.781 -20.859 1 98.19 196 ARG B CA 1
ATOM 3260 C C . ARG B 1 196 ? 3.08 -32.25 -20.859 1 98.19 196 ARG B C 1
ATOM 3262 O O . ARG B 1 196 ? 4.172 -31.703 -20.781 1 98.19 196 ARG B O 1
ATOM 3269 N N . ARG B 1 197 ? 1.974 -31.594 -20.891 1 98.69 197 ARG B N 1
ATOM 3270 C CA . ARG B 1 197 ? 1.939 -30.141 -21.062 1 98.69 197 ARG B CA 1
ATOM 3271 C C . ARG B 1 197 ? 2.387 -29.438 -19.797 1 98.69 197 ARG B C 1
ATOM 3273 O O . ARG B 1 197 ? 3.125 -28.453 -19.844 1 98.69 197 ARG B O 1
ATOM 3280 N N . TRP B 1 198 ? 1.988 -29.906 -18.641 1 98.62 198 TRP B N 1
ATOM 3281 C CA . TRP B 1 198 ? 2.402 -29.266 -17.391 1 98.62 198 TRP B CA 1
ATOM 3282 C C . TRP B 1 198 ? 3.877 -29.531 -17.109 1 98.62 198 TRP B C 1
ATOM 3284 O O . TRP B 1 198 ? 4.559 -28.688 -16.5 1 98.62 198 TRP B O 1
ATOM 3294 N N . CYS B 1 199 ? 4.379 -30.703 -17.562 1 98.31 199 CYS B N 1
ATOM 3295 C CA . CYS B 1 199 ? 5.816 -30.922 -17.484 1 98.31 199 CYS B CA 1
ATOM 3296 C C . CYS B 1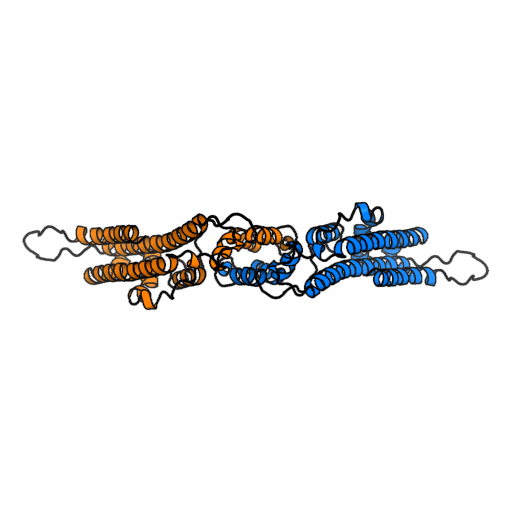 199 ? 6.574 -29.938 -18.375 1 98.31 199 CYS B C 1
ATOM 3298 O O . CYS B 1 199 ? 7.625 -29.422 -17.969 1 98.31 199 CYS B O 1
ATOM 3300 N N . GLU B 1 200 ? 6.047 -29.688 -19.531 1 98.38 200 GLU B N 1
ATOM 3301 C CA . GLU B 1 200 ? 6.648 -28.672 -20.391 1 98.38 200 GLU B CA 1
ATOM 3302 C C . GLU B 1 200 ? 6.645 -27.297 -19.734 1 98.38 200 GLU B C 1
ATOM 3304 O O . GLU B 1 200 ? 7.617 -26.562 -19.844 1 98.38 200 GLU B O 1
ATOM 3309 N N . PHE B 1 201 ? 5.57 -26.984 -19.094 1 98.62 201 PHE B N 1
ATOM 3310 C CA . PHE B 1 201 ? 5.465 -25.734 -18.344 1 98.62 201 PHE B CA 1
ATOM 3311 C C . PHE B 1 201 ? 6.523 -25.672 -17.25 1 98.62 201 PHE B C 1
ATOM 3313 O O . PHE B 1 201 ? 7.199 -24.656 -17.109 1 98.62 201 PHE B O 1
ATOM 3320 N N . LEU B 1 202 ? 6.652 -26.734 -16.547 1 98.25 202 LEU B N 1
ATOM 3321 C CA . LEU B 1 202 ? 7.633 -26.781 -15.469 1 98.25 202 LEU B CA 1
ATOM 3322 C C . LEU B 1 202 ? 9.047 -26.609 -16.016 1 98.25 202 LEU B C 1
ATOM 3324 O O . LEU B 1 202 ? 9.867 -25.906 -15.414 1 98.25 202 LEU B O 1
ATOM 3328 N N . VAL B 1 203 ? 9.312 -27.234 -17.109 1 97.62 203 VAL B N 1
ATOM 3329 C CA . VAL B 1 203 ? 10.633 -27.094 -17.734 1 97.62 203 VAL B CA 1
ATOM 3330 C C . VAL B 1 203 ? 10.859 -25.641 -18.156 1 97.62 203 VAL B C 1
ATOM 3332 O O . VAL B 1 203 ? 11.953 -25.109 -17.953 1 97.62 203 VAL B O 1
ATOM 3335 N N . ASP B 1 204 ? 9.867 -25.047 -18.703 1 97.88 204 ASP B N 1
ATOM 3336 C CA . ASP B 1 204 ? 9.961 -23.641 -19.094 1 97.88 204 ASP B CA 1
ATOM 3337 C C . ASP B 1 204 ? 10.258 -22.766 -17.891 1 97.88 204 ASP B C 1
ATOM 3339 O O . ASP B 1 204 ? 11.141 -21.906 -17.953 1 97.88 204 ASP B O 1
ATOM 3343 N N . VAL B 1 205 ? 9.578 -22.953 -16.75 1 98.06 205 VAL B N 1
ATOM 3344 C CA . VAL B 1 205 ? 9.773 -22.203 -15.523 1 98.06 205 VAL B CA 1
ATOM 3345 C C . VAL B 1 205 ? 11.203 -22.406 -15.016 1 98.06 205 VAL B C 1
ATOM 3347 O O . VAL B 1 205 ? 11.883 -21.438 -14.664 1 98.06 205 VAL B O 1
ATOM 3350 N N . GLU B 1 206 ? 11.609 -23.656 -15.016 1 96.56 206 GLU B N 1
ATOM 3351 C CA . GLU B 1 206 ? 12.938 -23.984 -14.516 1 96.56 206 GLU B CA 1
ATOM 3352 C C . GLU B 1 206 ? 14.023 -23.328 -15.367 1 96.56 206 GLU B C 1
ATOM 3354 O O . GLU B 1 206 ? 15.039 -22.875 -14.852 1 96.56 206 GLU B O 1
ATOM 3359 N N . THR B 1 207 ? 13.797 -23.328 -16.641 1 96.62 207 THR B N 1
ATOM 3360 C CA . THR B 1 207 ? 14.758 -22.719 -17.547 1 96.62 207 THR B CA 1
ATOM 3361 C C . THR B 1 207 ? 14.875 -21.219 -17.297 1 96.62 207 THR B C 1
ATOM 3363 O O . THR B 1 207 ? 15.977 -20.688 -17.203 1 96.62 207 THR B O 1
ATOM 3366 N N . LEU B 1 208 ? 13.781 -20.547 -17.109 1 95.81 208 LEU B N 1
ATOM 3367 C CA . LEU B 1 208 ? 13.758 -19.109 -16.859 1 95.81 208 LEU B CA 1
ATOM 3368 C C . LEU B 1 208 ? 14.391 -18.781 -15.5 1 95.81 208 LEU B C 1
ATOM 3370 O O . LEU B 1 208 ? 15.141 -17.828 -15.375 1 95.81 208 LEU B O 1
ATOM 3374 N N . ALA B 1 209 ? 14.102 -19.625 -14.492 1 96.06 209 ALA B N 1
ATOM 3375 C CA . ALA B 1 209 ? 14.453 -19.328 -13.109 1 96.06 209 ALA B CA 1
ATOM 3376 C C . ALA B 1 209 ? 15.828 -19.906 -12.758 1 96.06 209 ALA B C 1
ATOM 3378 O O . ALA B 1 209 ? 16.203 -19.938 -11.586 1 96.06 209 ALA B O 1
ATOM 3379 N N . SER B 1 210 ? 16.578 -20.359 -13.797 1 93.88 210 SER B N 1
ATOM 3380 C CA . SER B 1 210 ? 17.828 -21.062 -13.555 1 93.88 210 SER B CA 1
ATOM 3381 C C . SER B 1 210 ? 18.953 -20.094 -13.219 1 93.88 210 SER B C 1
ATOM 3383 O O . SER B 1 210 ? 19.969 -20.484 -12.641 1 93.88 210 SER B O 1
ATOM 3385 N N . THR B 1 211 ? 18.719 -18.859 -13.539 1 91.31 211 THR B N 1
ATOM 3386 C CA . THR B 1 211 ? 19.766 -17.875 -13.305 1 91.31 211 THR B CA 1
ATOM 3387 C C . THR B 1 211 ? 19.359 -16.875 -12.227 1 91.31 211 THR B C 1
ATOM 3389 O O . THR B 1 211 ? 18.172 -16.641 -12.023 1 91.31 211 THR B O 1
ATOM 3392 N N . ARG B 1 212 ? 20.406 -16.297 -11.656 1 91.44 212 ARG B N 1
ATOM 3393 C CA . ARG B 1 212 ? 20.172 -15.297 -10.625 1 91.44 212 ARG B CA 1
ATOM 3394 C C . ARG B 1 212 ? 19.484 -14.062 -11.203 1 91.44 212 ARG B C 1
ATOM 3396 O O . ARG B 1 212 ? 18.781 -13.344 -10.492 1 91.44 212 ARG B O 1
ATOM 3403 N N . ASP B 1 213 ? 19.672 -13.891 -12.492 1 93.25 213 ASP B N 1
ATOM 3404 C CA . ASP B 1 213 ? 19.141 -12.703 -13.164 1 93.25 213 ASP B CA 1
ATOM 3405 C C . ASP B 1 213 ? 17.625 -12.742 -13.227 1 93.25 213 ASP B C 1
ATOM 3407 O O . ASP B 1 213 ? 16.969 -11.719 -13.469 1 93.25 213 ASP B O 1
ATOM 3411 N N . PHE B 1 214 ? 17.078 -13.867 -12.984 1 96.31 214 PHE B N 1
ATOM 3412 C CA . PHE B 1 214 ? 15.633 -14 -12.938 1 96.31 214 PHE B CA 1
ATOM 3413 C C . PHE B 1 214 ? 15.07 -13.312 -11.695 1 96.31 214 PHE B C 1
ATOM 3415 O O . PHE B 1 214 ? 13.961 -12.773 -11.719 1 96.31 214 PHE B O 1
ATOM 3422 N N . TYR B 1 215 ? 15.867 -13.234 -10.633 1 95.94 215 TYR B N 1
ATOM 3423 C CA . TYR B 1 215 ? 15.367 -12.812 -9.328 1 95.94 215 TYR B CA 1
ATOM 3424 C C . TYR B 1 215 ? 15.836 -11.406 -8.992 1 95.94 215 TYR B C 1
ATOM 3426 O O . TYR B 1 215 ? 15.258 -10.742 -8.117 1 95.94 215 TYR B O 1
ATOM 3434 N N . ARG B 1 216 ? 16.891 -1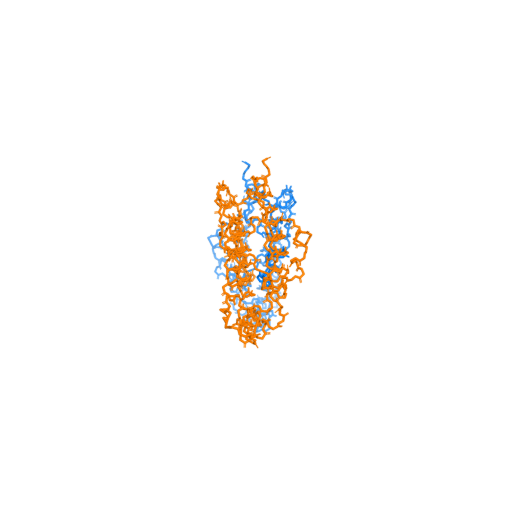1.031 -9.555 1 91.69 216 ARG B N 1
ATOM 3435 C CA . ARG B 1 216 ? 17.5 -9.766 -9.156 1 91.69 216 ARG B CA 1
ATOM 3436 C C . ARG B 1 216 ? 17.906 -8.938 -10.375 1 91.69 216 ARG B C 1
ATOM 3438 O O . ARG B 1 216 ? 18.094 -9.484 -11.461 1 91.69 216 ARG B O 1
ATOM 3445 N N . ASP B 1 217 ? 17.875 -7.617 -10.148 1 79.25 217 ASP B N 1
ATOM 3446 C CA . ASP B 1 217 ? 18.391 -6.727 -11.18 1 79.25 217 ASP B CA 1
ATOM 3447 C C . ASP B 1 217 ? 19.922 -6.844 -11.305 1 79.25 217 ASP B C 1
ATOM 3449 O O . ASP B 1 217 ? 20.609 -7.074 -10.305 1 79.25 217 ASP B O 1
ATOM 3453 N N . PRO B 1 218 ? 20.312 -6.914 -12.648 1 69.38 218 PRO B N 1
ATOM 3454 C CA . PRO B 1 218 ? 21.766 -6.996 -12.82 1 69.38 218 PRO B CA 1
ATOM 3455 C C . PRO B 1 218 ? 22.516 -5.871 -12.102 1 69.38 218 PRO B C 1
ATOM 3457 O O . PRO B 1 218 ? 21.969 -4.777 -11.93 1 69.38 218 PRO B O 1
ATOM 3460 N N . ARG B 1 219 ? 23.672 -6.172 -11.578 1 60.28 219 ARG B N 1
ATOM 3461 C CA . ARG B 1 219 ? 24.547 -5.191 -10.945 1 60.28 219 ARG B CA 1
ATOM 3462 C C . ARG B 1 219 ? 24.984 -4.121 -11.945 1 60.28 219 ARG B C 1
ATOM 3464 O O . ARG B 1 219 ? 25.094 -4.387 -13.141 1 60.28 219 ARG B O 1
#

Sequence (438 aa):
MENEFRQRINVVRKLLDATDTSPGAAGVNSPIDVSRETRGLSIVLLYAAYENLLKGVSRTLLESATQLKLGNRRLKPEFQLFAVHSKLRALTDTPAKQIWKGAGRSVIEALFGKSCSINSNIFPNDGSHMKTPQVVTLCEVYGLNPPAPILQEAWGRINTVVSERNSIAHGQRTPEEVGRNYSIGELRNLVDIWERRWCEFLVDVETLASTRDFYRDPRMENEFRQRINVVRKLLDATDTSPGAAGVNSPIDVSRETRGLSIVLLYAAYENLLKGVSRTLLESATQLKLGNRRLKPEFQLFAVHSKLRALTDTPAKQIWKGAGRSVIEALFGKSCSINSNIFPNDGSHMKTPQVVTLCEVYGLNPPAPILQEAWGRINTVVSERNSIAHGQRTPEEVGRNYSIGELRNLVDIWERRWCEFLVDVETLASTRDFYRDPR

Solvent-accessible surface area (backbone atoms only — not comparable to full-atom values): 23355 Å² total; per-residue (Å²): 109,63,64,63,41,50,53,44,51,47,52,41,52,48,57,56,53,64,43,48,64,48,77,80,61,86,78,76,77,62,76,45,65,57,51,36,44,57,47,20,45,40,41,40,46,51,41,52,37,49,53,49,45,56,53,47,52,45,26,50,55,39,44,54,50,55,69,64,71,44,27,27,66,52,33,28,70,56,54,33,44,51,35,30,38,69,49,53,52,53,38,34,75,38,62,72,40,40,39,70,73,43,52,40,52,51,38,53,50,44,42,66,23,74,54,56,58,58,58,41,84,60,69,83,59,60,79,56,79,76,23,64,66,29,55,49,46,48,23,60,44,70,68,51,70,75,55,55,83,58,26,46,75,38,50,80,41,42,50,55,43,46,51,52,32,47,32,38,74,72,63,75,37,50,39,40,65,56,8,66,80,50,53,71,69,55,47,53,50,48,53,51,44,42,51,54,20,52,46,50,44,49,49,52,52,49,62,57,60,68,42,69,67,62,46,23,59,81,131,110,62,66,63,41,51,52,44,51,46,52,40,51,49,57,58,53,63,44,48,58,55,75,79,64,85,78,77,80,65,79,47,68,57,50,35,43,56,48,20,45,39,41,40,46,51,41,52,37,50,53,50,44,55,52,46,52,44,26,51,54,39,44,54,50,56,69,65,72,43,26,27,67,52,33,27,68,54,55,33,43,51,35,30,37,70,48,54,52,52,38,35,75,38,61,74,40,41,39,70,74,43,53,41,53,50,37,53,51,43,42,66,23,72,53,55,59,61,59,39,84,59,68,82,58,57,80,55,79,77,22,63,66,30,55,49,45,48,22,60,46,72,68,51,70,75,56,56,83,58,25,47,76,40,52,78,41,41,49,56,43,46,51,52,32,47,32,38,73,72,64,75,38,50,38,39,65,56,9,66,79,49,52,72,69,56,48,54,48,49,52,50,44,42,52,54,22,52,47,50,43,49,50,53,50,50,62,58,61,68,42,70,68,61,45,24,60,81,130

Radius of gyration: 34.04 Å; Cα contacts (8 Å, |Δi|>4): 584; chains: 2; bounding box: 49×131×56 Å

Nearest PDB structures (foldseek):
  6h2e-assembly1_P-2  TM=1.688E-01  e=2.891E+00  Aeromonas hydrophila subsp. hydrophila AL09-71
  2rfq-assembly1_A  TM=1.654E-01  e=4.950E+00  Rhodococcus jostii RHA1
  6uwf-assembly1_A  TM=1.480E-01  e=6.117E+00  Pyrococcus horikoshii

pLDDT: mean 90.41, std 12.7, range [39.72, 98.75]